Protein 3PJX (pdb70)

GO terms:
  GO:0042802 identical protein binding (F, IPI)
  GO:0005515 protein binding (F, IPI)

Radius of gyration: 22.43 Å; Cα contacts (8 Å, |Δi|>4): 789; chains: 1; bounding box: 49×56×64 Å

Solvent-accessible surface area: 18716 Å² total; per-residue (Å²): 80,80,108,11,118,81,23,9,117,112,0,28,120,55,28,40,94,28,7,53,18,120,49,26,40,20,16,29,100,73,12,4,65,3,9,2,63,6,28,6,41,28,74,41,51,12,27,55,2,17,0,3,3,0,81,6,55,72,49,82,10,0,72,158,121,45,32,37,122,95,2,61,84,0,6,100,24,0,0,85,33,0,46,146,24,1,74,130,27,76,67,4,94,50,10,23,0,41,17,132,35,9,16,0,0,1,1,4,8,10,5,13,99,132,43,0,38,103,1,0,88,37,0,30,78,16,2,57,52,11,105,93,97,29,16,1,64,29,66,37,2,1,3,0,0,1,0,36,5,46,92,61,52,51,34,147,48,0,53,57,43,0,67,103,0,0,56,89,2,80,74,46,95,138,68,36,41,4,17,27,160,42,140,74,67,118,43,31,72,148,60,0,45,96,4,14,113,100,68,81,1,66,17,19,5,18,26,0,6,12,0,93,78,48,163,93,53,31,12,45,8,1,15,13,24,0,24,30,154,129,44,106,56,19,43,6,3,120,0,64,29,22,0,97,69,36,58,33,13,26,81,7,16,110,20,10,4,51,58,0,2,108,43,0,80,74,38,158,72,40,1,0,8,56,8,13,44,31,2,19,81,65,98,148,20,22,86,61,6,37,114,14,0,176,79,57,69,148,19,2,101,47,1,16,0,0,0,2,14,56,55,36,32,118,71,71,49,1,56,93,6,7,99,102,2,134,122,29,41,5,43,5,0,0,6,64,0,1,0,40,10,83,136,0,34,27,3,46,190,0,59,16,35,12,0,0,0,25,9,4,3,0,73,20,2,55,144,56,57,44,8,89,82,0,0,58,0,0,36,87,0,0,132,38,41,134,11,42,0,1,0,25,34,0,82,52,124,22,12,18,50,16,0,121,142,20,41,0,104,0,0,12,4,88,57,42,26,94,23,85,77,190,38

Sequence (423 aa):
AALFQEQAERSEKLRTESYQDNLTGLANRRYFEMQLNARVSNPEQASSGYLLLLRVKDLAGLNQRLGGQRTDELLKAVGEQLSRECAKYPETQNLVTRIRGGEFAVLAPGMTREEALQLAQSLDSALSSLYATGATDVAAVASIGLAPFAHGDSPQAVLSLGDQALAQAEGQGEQNWACLDGDDHHAWHRLLDQALNQRRFELFFQPVVAAQDTQLVLHYKVLSRLLDEQGQTIPAGRFLPWLERFGWTARLDRLMLERVLEQMAGHEESLALNLSSATLADPQALNKVFEILRAHSNLGARLTLEIGEEQLPEQAVLEQLTRRLRELGFSLSLQRFGGRFSMIGNLARLGLAYLKIDGSYIRAIDQESDKRLFIEAIQRAAHSIDLPLIAERVETEGELSVIREMGLYGVQGQLFGEPKPWG

CATH classification: 3.30.70.270 (+1 more: 3.20.20.450)

B-factor: mean 53.91, std 19.57, range [23.09, 196.37]

Secondary structure (DSSP, 8-state):
-HHHHHHHHHHHHHHHHHHB-TTTSSB-HHHHHHHHHHTTT-TTS-S-EEEEEEEETTHHHHHHHH-HHHHHHHHHHHHHHHHHHHHTSGGGTT-EEEEETTEEEEEEET--HHHHHHHHHHHHHHHHHHHHTTS-S-TT-EEEEEEEE-TT--HHHHHHHHHHHHHHHHT-TT-SEEE----SHHHHHHHHHHHHHTT-EEEEEEEEEETTEEEEEEEEEEEEEEE-TTS-EE-HHHHHHHHHHHT-HHHHHHHHHHHHHHHHTT----EEEE--HHHHH-HHHHHHHHHHHHTTGGGGGGEEEEEEGGG---HHHHHHHHHHHHHHT-EEEEEEE---HHHH-THHHH--S-EEEPGGGTTTTTT-HHHHHHHHHHHHHHHTTT--EEE-----HHHHHHHHHTT-SEEESGGG---B---

Nearest PDB structures (foldseek):
  3pjx-assembly1_A  TM=1.002E+00  e=4.053E-80  Pseudomonas fluorescens Pf0-1
  3pju-assembly1_A  TM=9.802E-01  e=6.176E-39  Pseudomonas fluorescens Pf0-1
  3pfm-assembly1_A-2  TM=9.686E-01  e=5.590E-36  Pseudomonas protegens Pf-5
  6hq5-assembly1_B  TM=6.957E-01  e=2.012E-15  Bdellovibrio bacteriovorus HD100
  6hq5-assembly1_A  TM=6.849E-01  e=3.165E-14  Bdellovibrio bacteriovorus HD100

Structure (mmCIF, N/CA/C/O backbone):
data_3PJX
#
_entry.id   3PJX
#
_cell.length_a   52.147
_cell.length_b   52.147
_cell.length_c   146.330
_cell.angle_alpha   90.00
_cell.angle_beta   90.00
_cell.angle_gamma   120.00
#
_symmetry.space_group_name_H-M   'P 32'
#
loop_
_entity.id
_entity.type
_entity.pdbx_description
1 polymer 'Cyclic dimeric GMP binding protein'
2 non-polymer 1,2-ETHANEDIOL
3 water water
#
loop_
_atom_site.group_PDB
_atom_site.id
_atom_site.type_symbol
_atom_site.label_atom_id
_atom_site.label_alt_id
_atom_site.label_comp_id
_atom_site.label_asym_id
_atom_site.label_entity_id
_atom_site.label_seq_id
_atom_site.pdbx_PDB_ins_code
_atom_site.Cartn_x
_atom_site.Cartn_y
_atom_site.Cartn_z
_atom_site.occupancy
_atom_site.B_iso_or_equiv
_atom_site.auth_seq_id
_atom_site.auth_comp_id
_atom_site.auth_asym_id
_atom_site.auth_atom_id
_atom_site.pdbx_PDB_model_num
ATOM 1 N N . ALA A 1 1 ? 19.429 30.409 -1.965 1.00 79.32 219 ALA A N 1
ATOM 2 C CA . ALA A 1 1 ? 20.077 29.635 -3.018 1.00 82.11 219 ALA A CA 1
ATOM 3 C C . ALA A 1 1 ? 19.827 30.288 -4.366 1.00 81.35 219 ALA A C 1
ATOM 4 O O . ALA A 1 1 ? 18.880 31.057 -4.522 1.00 79.25 219 ALA A O 1
ATOM 6 N N . ALA A 1 2 ? 20.681 29.984 -5.337 1.00 82.52 220 ALA A N 1
ATOM 7 C CA . ALA A 1 2 ? 20.419 30.376 -6.712 1.00 82.45 220 ALA A CA 1
ATOM 8 C C . ALA A 1 2 ? 19.196 29.601 -7.161 1.00 79.79 220 ALA A C 1
ATOM 9 O O . ALA A 1 2 ? 18.441 30.041 -8.034 1.00 67.68 220 ALA A O 1
ATOM 11 N N . LEU A 1 3 ? 19.005 28.437 -6.546 1.00 80.72 221 LEU A N 1
ATOM 12 C CA . LEU A 1 3 ? 17.847 27.615 -6.850 1.00 76.01 221 LEU A CA 1
ATOM 13 C C . LEU A 1 3 ? 16.562 28.294 -6.380 1.00 63.88 221 LEU A C 1
ATOM 14 O O . LEU A 1 3 ? 15.611 28.433 -7.152 1.00 63.59 221 LEU A O 1
ATOM 19 N N . PHE A 1 4 ? 16.531 28.722 -5.121 1.00 49.79 222 PHE A N 1
ATOM 20 C CA . PHE A 1 4 ? 15.400 29.503 -4.659 1.00 45.42 222 PHE A CA 1
ATOM 21 C C . PHE A 1 4 ? 15.137 30.712 -5.580 1.00 56.28 222 PHE A C 1
ATOM 22 O O . PHE A 1 4 ? 14.011 30.924 -6.026 1.00 53.59 222 PHE A O 1
ATOM 30 N N . GLN A 1 5 ? 16.171 31.500 -5.858 1.00 61.63 223 GLN A N 1
ATOM 31 C CA . GLN A 1 5 ? 16.011 32.689 -6.694 1.00 65.19 223 GLN A CA 1
ATOM 32 C C . GLN A 1 5 ? 15.311 32.346 -7.998 1.00 62.39 223 GLN A C 1
ATOM 33 O O . GLN A 1 5 ? 14.407 33.056 -8.439 1.00 55.59 223 GLN A O 1
ATOM 39 N N . GLU A 1 6 ? 15.742 31.251 -8.613 1.00 61.54 224 GLU A N 1
ATOM 40 C CA . GLU A 1 6 ? 15.196 30.844 -9.895 1.00 62.56 224 GLU A CA 1
ATOM 41 C C . GLU A 1 6 ? 13.762 30.316 -9.757 1.00 53.27 224 GLU A C 1
ATOM 42 O O . GLU A 1 6 ? 12.896 30.641 -10.579 1.00 46.21 224 GLU A O 1
ATOM 48 N N . GLN A 1 7 ? 13.510 29.525 -8.710 1.00 49.37 225 GLN A N 1
ATOM 49 C CA . GLN A 1 7 ? 12.167 29.004 -8.454 1.00 49.58 225 GLN A CA 1
ATOM 50 C C . GLN A 1 7 ? 11.160 30.110 -8.112 1.00 46.49 225 GLN A C 1
ATOM 51 O O . GLN A 1 7 ? 9.990 30.044 -8.494 1.00 39.65 225 GLN A O 1
ATOM 57 N N . ALA A 1 8 ? 11.618 31.091 -7.346 1.00 42.45 226 ALA A N 1
ATOM 58 C CA . ALA A 1 8 ? 10.778 32.220 -6.971 1.00 44.68 226 ALA A CA 1
ATOM 59 C C . ALA A 1 8 ? 10.402 33.042 -8.210 1.00 49.79 226 ALA A C 1
ATOM 60 O O . ALA A 1 8 ? 9.268 33.521 -8.328 1.00 48.36 226 ALA A O 1
ATOM 62 N N . GLU A 1 9 ? 11.354 33.194 -9.138 1.00 51.87 227 GLU A N 1
ATOM 63 C CA . GLU A 1 9 ? 11.112 33.912 -10.392 1.00 59.15 227 GLU A CA 1
ATOM 64 C C . GLU A 1 9 ? 10.037 33.262 -11.261 1.00 59.61 227 GLU A C 1
ATOM 65 O O . GLU A 1 9 ? 9.157 33.950 -11.789 1.00 53.49 227 GLU A O 1
ATOM 71 N N . ARG A 1 10 ? 10.143 31.951 -11.458 1.00 56.84 228 ARG A N 1
ATOM 72 C CA . ARG A 1 10 ? 9.103 31.211 -12.157 1.00 46.30 228 ARG A CA 1
ATOM 73 C C . ARG A 1 10 ? 7.794 31.488 -11.460 1.00 42.12 228 ARG A C 1
ATOM 74 O O . ARG A 1 10 ? 6.788 31.771 -12.100 1.00 43.07 228 ARG A O 1
ATOM 82 N N . SER A 1 11 ? 7.798 31.411 -10.128 1.00 37.95 229 SER A N 1
ATOM 83 C CA . SER A 1 11 ? 6.563 31.637 -9.390 1.00 36.36 229 SER A CA 1
ATOM 84 C C . SER A 1 11 ? 5.962 33.037 -9.648 1.00 40.27 229 SER A C 1
ATOM 85 O O . SER A 1 11 ? 4.758 33.185 -9.873 1.00 36.60 229 SER A O 1
ATOM 88 N N . GLU A 1 12 ? 6.805 34.058 -9.593 1.00 39.53 230 GLU A N 1
ATOM 89 C CA . GLU A 1 12 ? 6.377 35.440 -9.873 1.00 42.42 230 GLU A CA 1
ATOM 90 C C . GLU A 1 12 ? 5.855 35.623 -11.293 1.00 52.06 230 GLU A C 1
ATOM 91 O O . GLU A 1 12 ? 4.842 36.314 -11.530 1.00 45.19 230 GLU A O 1
ATOM 97 N N . LYS A 1 13 ? 6.565 35.040 -12.254 1.00 49.82 231 LYS A N 1
ATOM 98 C CA . LYS A 1 13 ? 6.106 35.113 -13.634 1.00 52.84 231 LYS A CA 1
ATOM 99 C C . LYS A 1 13 ? 4.717 34.502 -13.720 1.00 48.79 231 LYS A C 1
ATOM 100 O O . LYS A 1 13 ? 3.834 35.047 -14.357 1.00 43.20 231 LYS A O 1
ATOM 106 N N . LEU A 1 14 ? 4.515 33.359 -13.076 1.00 42.84 232 LEU A N 1
ATOM 107 C CA . LEU A 1 14 ? 3.194 32.738 -13.118 1.00 45.32 232 LEU A CA 1
ATOM 108 C C . LEU A 1 14 ? 2.133 33.601 -12.426 1.00 44.30 232 LEU A C 1
ATOM 109 O O . LEU A 1 14 ? 1.009 33.742 -12.923 1.00 41.76 232 LEU A O 1
ATOM 114 N N . ARG A 1 15 ? 2.467 34.173 -11.268 1.00 37.29 233 ARG A N 1
ATOM 115 C CA . ARG A 1 15 ? 1.506 35.035 -10.586 1.00 35.01 233 ARG A CA 1
ATOM 116 C C . ARG A 1 15 ? 1.045 36.190 -11.487 1.00 38.03 233 ARG A C 1
ATOM 117 O O . ARG A 1 15 ? -0.148 36.418 -11.688 1.00 36.83 233 ARG A O 1
ATOM 125 N N . THR A 1 16 ? 2.030 36.930 -11.973 1.00 40.28 234 THR A N 1
ATOM 126 C CA . THR A 1 16 ? 1.875 38.112 -12.824 1.00 38.89 234 THR A CA 1
ATOM 127 C C . THR A 1 16 ? 1.100 37.804 -14.093 1.00 49.67 234 THR A C 1
ATOM 128 O O . THR A 1 16 ? 0.198 38.534 -14.486 1.00 48.12 234 THR A O 1
ATOM 132 N N . GLU A 1 17 ? 1.478 36.717 -14.763 1.00 42.94 235 GLU A N 1
ATOM 133 C CA . GLU A 1 17 ? 0.836 36.395 -16.015 1.00 41.91 235 GLU A CA 1
ATOM 134 C C . GLU A 1 17 ? -0.618 35.968 -15.723 1.00 39.51 235 GLU A C 1
ATOM 135 O O . GLU A 1 17 ? -1.538 36.309 -16.469 1.00 46.66 235 GLU A O 1
ATOM 141 N N . SER A 1 18 ? -0.823 35.252 -14.619 1.00 36.30 236 SER A N 1
ATOM 142 C CA . SER A 1 18 ? -2.151 34.764 -14.233 1.00 37.17 236 SER A CA 1
ATOM 143 C C . SER A 1 18 ? -3.109 35.816 -13.676 1.00 44.72 236 SER A C 1
ATOM 144 O O . SER A 1 18 ? -4.306 35.766 -13.956 1.00 45.74 236 SER A O 1
ATOM 147 N N . TYR A 1 19 ? -2.596 36.737 -12.855 1.00 43.34 237 TYR A N 1
ATOM 148 C CA . TYR A 1 19 ? -3.457 37.527 -11.972 1.00 41.19 237 TYR A CA 1
ATOM 149 C C . TYR A 1 19 ? -3.259 39.043 -12.058 1.00 42.83 237 TYR A C 1
ATOM 150 O O . TYR A 1 19 ? -3.918 39.803 -11.362 1.00 44.53 237 TYR A O 1
ATOM 159 N N . GLN A 1 20 ? -2.349 39.468 -12.918 1.00 44.75 238 GLN A N 1
ATOM 160 C CA . GLN A 1 20 ? -1.977 40.866 -13.007 1.00 42.18 238 GLN A CA 1
ATOM 161 C C . GLN A 1 20 ? -2.201 41.374 -14.431 1.00 47.29 238 GLN A C 1
ATOM 162 O O . GLN A 1 20 ? -1.843 40.700 -15.404 1.00 55.04 238 GLN A O 1
ATOM 168 N N . ASP A 1 21 ? -2.791 42.563 -14.545 1.00 42.35 239 ASP A N 1
ATOM 169 C CA . ASP A 1 21 ? -3.020 43.174 -15.836 1.00 41.65 239 ASP A CA 1
ATOM 170 C C . ASP A 1 21 ? -1.690 43.625 -16.404 1.00 46.24 239 ASP A C 1
ATOM 171 O O . ASP A 1 21 ? -1.013 44.482 -15.829 1.00 43.08 239 ASP A O 1
ATOM 176 N N . ASN A 1 22 ? -1.310 43.048 -17.540 1.00 50.46 240 ASN A N 1
ATOM 177 C CA . ASN A 1 22 ? -0.053 43.400 -18.172 1.00 48.64 240 ASN A CA 1
ATOM 178 C C . ASN A 1 22 ? 0.149 44.908 -18.297 1.00 51.35 240 ASN A C 1
ATOM 179 O O . ASN A 1 22 ? 1.174 45.438 -17.875 1.00 56.97 240 ASN A O 1
ATOM 184 N N . LEU A 1 23 ? -0.839 45.608 -18.852 1.00 53.32 241 LEU A N 1
ATOM 185 C CA . LEU A 1 23 ? -0.686 47.027 -19.121 1.00 54.70 241 LEU A CA 1
ATOM 186 C C . LEU A 1 23 ? -0.444 47.938 -17.910 1.00 55.67 241 LEU A C 1
ATOM 187 O O . LEU A 1 23 ? 0.467 48.780 -17.926 1.00 53.06 241 LEU A O 1
ATOM 192 N N . THR A 1 24 ? -1.279 47.810 -16.883 1.00 43.90 242 THR A N 1
ATOM 193 C CA . THR A 1 24 ? -1.284 48.794 -15.802 1.00 46.22 242 THR A CA 1
ATOM 194 C C . THR A 1 24 ? -0.574 48.324 -14.547 1.00 54.36 242 THR A C 1
ATOM 195 O O . THR A 1 24 ? -0.251 49.128 -13.666 1.00 52.59 242 THR A O 1
ATOM 199 N N . GLY A 1 25 ? -0.380 47.019 -14.443 1.00 51.38 243 GLY A N 1
ATOM 200 C CA . GLY A 1 25 ? 0.282 46.452 -13.286 1.00 46.47 243 GLY A CA 1
ATOM 201 C C . GLY A 1 25 ? -0.696 46.230 -12.151 1.00 47.79 243 GLY A C 1
ATOM 202 O O . GLY A 1 25 ? -0.325 45.725 -11.094 1.00 44.17 243 GLY A O 1
ATOM 203 N N . LEU A 1 26 ? -1.952 46.598 -12.373 1.00 42.63 244 LEU A N 1
ATOM 204 C CA . LEU A 1 26 ? -3.006 46.302 -11.412 1.00 40.04 244 LEU A CA 1
ATOM 205 C C . LEU A 1 26 ? -3.353 44.819 -11.474 1.00 39.94 244 LEU A C 1
ATOM 206 O O . LEU A 1 26 ? -2.769 44.090 -12.252 1.00 45.27 244 LEU A O 1
ATOM 211 N N . ALA A 1 27 ? -4.290 44.373 -10.644 1.00 40.15 245 ALA A N 1
ATOM 212 C CA . ALA A 1 27 ? -4.808 43.010 -10.758 1.00 42.09 245 ALA A CA 1
ATOM 213 C C . ALA A 1 27 ? -5.724 42.927 -11.960 1.00 38.47 245 ALA A C 1
ATOM 214 O O . ALA A 1 27 ? -6.211 43.947 -12.436 1.00 38.97 245 ALA A O 1
ATOM 216 N N . ASN A 1 28 ? -5.971 41.715 -12.451 1.00 40.79 246 ASN A N 1
ATOM 217 C CA . ASN A 1 28 ? -6.850 41.528 -13.603 1.00 39.65 246 ASN A CA 1
ATOM 218 C C . ASN A 1 28 ? -8.225 40.971 -13.222 1.00 41.19 246 ASN A C 1
ATOM 219 O O . ASN A 1 28 ? -8.542 40.857 -12.062 1.00 37.70 246 ASN A O 1
ATOM 224 N N . ARG A 1 29 ? -9.044 40.636 -14.209 1.00 44.29 247 ARG A N 1
ATOM 225 C CA . ARG A 1 29 ? -10.439 40.289 -13.966 1.00 39.68 247 ARG A CA 1
ATOM 226 C C . ARG A 1 29 ? -10.579 38.962 -13.255 1.00 44.69 247 ARG A C 1
ATOM 227 O O . ARG A 1 29 ? -11.391 38.811 -12.342 1.00 48.93 247 ARG A O 1
ATOM 235 N N . ARG A 1 30 ? -9.780 37.987 -13.671 1.00 41.58 248 ARG A N 1
ATOM 236 C CA . ARG A 1 30 ? -9.762 36.713 -12.966 1.00 42.52 248 ARG A CA 1
ATOM 237 C C . ARG A 1 30 ? -9.437 36.895 -11.485 1.00 42.99 248 ARG A C 1
ATOM 238 O O . ARG A 1 30 ? -10.115 36.349 -10.621 1.00 40.75 248 ARG A O 1
ATOM 246 N N . TYR A 1 31 ? -8.393 37.648 -11.173 1.00 38.73 249 TYR A N 1
ATOM 247 C CA . TYR A 1 31 ? -8.041 37.821 -9.759 1.00 40.75 249 TYR A CA 1
ATOM 248 C C . TYR A 1 31 ? -9.184 38.498 -9.004 1.00 41.45 249 TYR A C 1
ATOM 249 O O . TYR A 1 31 ? -9.483 38.131 -7.859 1.00 40.67 249 TYR A O 1
ATOM 258 N N . PHE A 1 32 ? -9.811 39.484 -9.649 1.00 44.77 250 PHE A N 1
ATOM 259 C CA . PHE A 1 32 ? -10.898 40.243 -9.039 1.00 43.63 250 PHE A CA 1
ATOM 260 C C . PHE A 1 32 ? -12.094 39.357 -8.755 1.00 43.99 250 PHE A C 1
ATOM 261 O O . PHE A 1 32 ? -12.707 39.463 -7.704 1.00 46.46 250 PHE A O 1
ATOM 269 N N . GLU A 1 33 ? -12.401 38.451 -9.676 1.00 49.61 251 GLU A N 1
ATOM 270 C CA . GLU A 1 33 ? -13.508 37.526 -9.473 1.00 50.92 251 GLU A CA 1
ATOM 271 C C . GLU A 1 33 ? -13.189 36.520 -8.373 1.00 54.11 251 GLU A C 1
ATOM 272 O O . GLU A 1 33 ? -14.054 36.164 -7.580 1.00 57.67 251 GLU A O 1
ATOM 278 N N . MET A 1 34 ? -11.940 36.069 -8.326 1.00 46.31 252 MET A N 1
ATOM 279 C CA . MET A 1 34 ? -11.524 35.11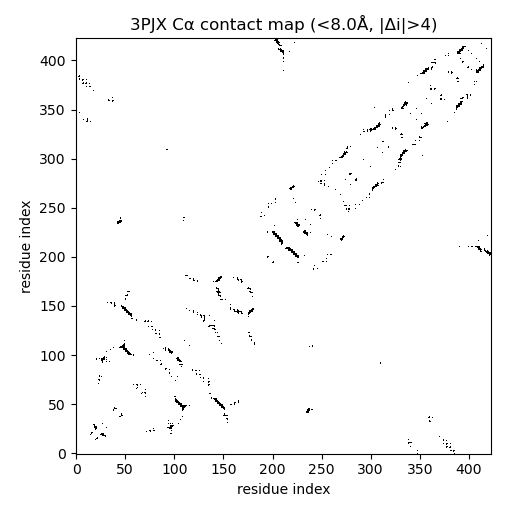6 -7.309 1.00 49.17 252 MET A CA 1
ATOM 280 C C . MET A 1 34 ? -11.701 35.772 -5.968 1.00 46.50 252 MET A C 1
ATOM 281 O O . MET A 1 34 ? -12.189 35.154 -5.034 1.00 47.58 252 MET A O 1
ATOM 286 N N . GLN A 1 35 ? -11.272 37.028 -5.881 1.00 48.51 253 GLN A N 1
ATOM 287 C CA . GLN A 1 35 ? -11.358 37.775 -4.631 1.00 48.39 253 GLN A CA 1
ATOM 288 C C . GLN A 1 35 ? -12.799 38.081 -4.248 1.00 50.21 253 GLN A C 1
ATOM 289 O O . GLN A 1 35 ? -13.202 37.846 -3.110 1.00 52.59 253 GLN A O 1
ATOM 295 N N . LEU A 1 36 ? -13.576 38.601 -5.194 1.00 54.77 254 LEU A N 1
ATOM 296 C CA . LEU A 1 36 ? -14.988 38.878 -4.925 1.00 54.58 254 LEU A CA 1
ATOM 297 C C . LEU A 1 36 ? -15.699 37.602 -4.465 1.00 60.79 254 LEU A C 1
ATOM 298 O O . LEU A 1 36 ? -16.441 37.615 -3.483 1.00 61.54 254 LEU A O 1
ATOM 303 N N . ASN A 1 37 ? -15.443 36.497 -5.163 1.00 63.89 255 ASN A N 1
ATOM 304 C CA . ASN A 1 37 ? -15.982 35.188 -4.783 1.00 71.73 255 ASN A CA 1
ATOM 305 C C . ASN A 1 37 ? -15.717 34.820 -3.331 1.00 72.45 255 ASN A C 1
ATOM 306 O O . ASN A 1 37 ? -16.626 34.433 -2.591 1.00 73.83 255 ASN A O 1
ATOM 311 N N . ALA A 1 38 ? -14.456 34.934 -2.936 1.00 68.16 256 ALA A N 1
ATOM 312 C CA . ALA A 1 38 ? -14.017 34.469 -1.632 1.00 62.63 256 ALA A CA 1
ATOM 313 C C . ALA A 1 38 ? -14.279 35.495 -0.543 1.00 59.26 256 ALA A C 1
ATOM 314 O O . ALA A 1 38 ? -14.625 35.138 0.580 1.00 58.74 256 ALA A O 1
ATOM 316 N N . ARG A 1 39 ? -14.126 36.773 -0.876 1.00 71.47 257 ARG A N 1
ATOM 317 C CA . ARG A 1 39 ? -14.198 37.826 0.137 1.00 79.86 257 ARG A CA 1
ATOM 318 C C . ARG A 1 39 ? -15.621 38.173 0.567 1.00 90.23 257 ARG A C 1
ATOM 319 O O . ARG A 1 39 ? -15.838 39.117 1.329 1.00 93.36 257 ARG A O 1
ATOM 327 N N . VAL A 1 40 ? -16.580 37.392 0.086 1.00 94.01 258 VAL A N 1
ATOM 328 C CA . VAL A 1 40 ? -17.982 37.570 0.439 1.00 96.04 258 VAL A CA 1
ATOM 329 C C . VAL A 1 40 ? -18.479 36.377 1.276 1.00 96.07 258 VAL A C 1
ATOM 330 O O . VAL A 1 40 ? -19.678 36.222 1.499 1.00 99.89 258 VAL A O 1
ATOM 334 N N . SER A 1 41 ? -17.558 35.555 1.778 1.00 88.65 259 SER A N 1
ATOM 335 C CA . SER A 1 41 ? -17.969 34.261 2.323 1.00 92.11 259 SER A CA 1
ATOM 336 C C . SER A 1 41 ? -17.481 33.864 3.731 1.00 95.72 259 SER A C 1
ATOM 337 O O . SER A 1 41 ? -18.152 33.087 4.418 1.00 97.33 259 SER A O 1
ATOM 340 N N . ASN A 1 42 ? -16.335 34.379 4.169 1.00 93.03 260 ASN A N 1
ATOM 341 C CA . ASN A 1 42 ? -15.775 33.947 5.457 1.00 86.55 260 ASN A CA 1
ATOM 342 C C . ASN A 1 42 ? -15.979 34.921 6.620 1.00 81.07 260 ASN A C 1
ATOM 343 O O . ASN A 1 42 ? -15.944 36.138 6.432 1.00 69.55 260 ASN A O 1
ATOM 348 N N . PRO A 1 43 ? -16.161 34.374 7.837 1.00 82.58 261 PRO A N 1
ATOM 349 C CA . PRO A 1 43 ? -16.538 35.141 9.032 1.00 83.52 261 PRO A CA 1
ATOM 350 C C . PRO A 1 43 ? -15.433 36.051 9.571 1.00 72.20 261 PRO A C 1
ATOM 351 O O . PRO A 1 43 ? -15.758 37.012 10.278 1.00 73.94 261 PRO A O 1
ATOM 355 N N . GLU A 1 44 ? -14.172 35.758 9.246 1.00 59.84 262 GLU A N 1
ATOM 356 C CA . GLU A 1 44 ? -13.032 36.492 9.806 1.00 56.66 262 GLU A CA 1
ATOM 357 C C . GLU A 1 44 ? -12.797 37.834 9.144 1.00 65.63 262 GLU A C 1
ATOM 358 O O . GLU A 1 44 ? -12.311 38.764 9.782 1.00 72.68 262 GLU A O 1
ATOM 364 N N . GLN A 1 45 ? -13.112 37.917 7.855 1.00 65.19 263 GLN A N 1
ATOM 365 C CA . GLN A 1 45 ? -12.915 39.138 7.095 1.00 58.13 263 GLN A CA 1
ATOM 366 C C . GLN A 1 45 ? -14.223 39.853 6.901 1.00 52.35 263 GLN A C 1
ATOM 367 O O . GLN A 1 45 ? -15.276 39.234 6.906 1.00 62.00 263 GLN A O 1
ATOM 373 N N . ALA A 1 46 ? -14.152 41.165 6.700 1.00 51.85 264 ALA A N 1
ATOM 374 C CA . ALA A 1 46 ? -15.345 41.991 6.650 1.00 54.30 264 ALA A CA 1
ATOM 375 C C . ALA A 1 46 ? -16.530 41.390 5.870 1.00 67.65 264 ALA A C 1
ATOM 376 O O . ALA A 1 46 ? -16.383 40.834 4.780 1.00 62.88 264 ALA A O 1
ATOM 378 N N . SER A 1 47 ? -17.713 41.502 6.464 1.00 83.52 265 SER A N 1
ATOM 379 C CA . SER A 1 47 ? -18.925 40.993 5.844 1.00 89.41 265 SER A CA 1
ATOM 380 C C . SER A 1 47 ? -19.291 41.936 4.715 1.00 91.57 265 SER A C 1
ATOM 381 O O . SER A 1 47 ? -19.330 41.557 3.538 1.00 84.16 265 SER A O 1
ATOM 384 N N . SER A 1 48 ? -19.529 43.182 5.112 1.00 86.79 266 SER A N 1
ATOM 385 C CA . SER A 1 48 ? -20.013 44.226 4.235 1.00 83.85 266 SER A CA 1
ATOM 386 C C . SER A 1 48 ? -18.900 44.992 3.505 1.00 71.10 266 SER A C 1
ATOM 387 O O . SER A 1 48 ? -17.707 44.805 3.766 1.00 65.47 266 SER A O 1
ATOM 390 N N . GLY A 1 49 ? -19.315 45.857 2.587 1.00 59.64 267 GLY A N 1
ATOM 391 C CA . GLY A 1 49 ? -18.427 46.841 2.008 1.00 51.30 267 GLY A CA 1
ATOM 392 C C . GLY A 1 49 ? -19.005 47.488 0.776 1.00 54.04 267 GLY A C 1
ATOM 393 O O . GLY A 1 49 ? -20.219 47.567 0.581 1.00 55.74 267 GLY A O 1
ATOM 394 N N . TYR A 1 50 ? -18.110 47.974 -0.069 1.00 42.17 268 TYR A N 1
ATOM 395 C CA . TYR A 1 50 ? -18.510 48.610 -1.293 1.00 33.31 268 TYR A CA 1
ATOM 396 C C . TYR A 1 50 ? -17.688 48.040 -2.406 1.00 41.95 268 TYR A C 1
ATOM 397 O O . TYR A 1 50 ? -16.533 47.674 -2.206 1.00 38.16 268 TYR A O 1
ATOM 406 N N . LEU A 1 51 ? -18.330 47.928 -3.562 1.00 41.71 269 LEU A N 1
ATOM 407 C CA . LEU A 1 51 ? -17.658 47.715 -4.825 1.00 34.19 269 LEU A CA 1
ATOM 408 C C . LEU A 1 51 ? -17.633 49.043 -5.568 1.00 35.86 269 LEU A C 1
ATOM 409 O O . LEU A 1 51 ? -18.639 49.776 -5.608 1.00 35.15 269 LEU A O 1
ATOM 414 N N . LEU A 1 52 ? -16.472 49.385 -6.127 1.00 34.21 270 LEU A N 1
ATOM 415 C CA . LEU A 1 52 ? -16.377 50.563 -6.984 1.00 33.42 270 LEU A CA 1
ATOM 416 C C . LEU A 1 52 ? -16.095 50.121 -8.415 1.00 34.81 270 LEU A C 1
ATOM 417 O O . LEU A 1 52 ? -15.195 49.312 -8.634 1.00 33.88 270 LEU A O 1
ATOM 422 N N . LEU A 1 53 ? -16.869 50.632 -9.386 1.00 33.86 271 LEU A N 1
ATOM 423 C CA . LEU A 1 53 ? -16.556 50.431 -10.798 1.00 35.20 271 LEU A CA 1
ATOM 424 C C . LEU A 1 53 ? -16.259 51.777 -11.444 1.00 35.63 271 LEU A C 1
ATOM 425 O O . LEU A 1 53 ? -16.849 52.818 -11.097 1.00 34.63 271 LEU A O 1
ATOM 430 N N . LEU A 1 54 ? -15.327 51.759 -12.377 1.00 36.37 272 LEU A N 1
ATOM 431 C CA . LEU A 1 54 ? -14.891 52.967 -13.065 1.00 36.44 272 LEU A CA 1
ATOM 432 C C . LEU A 1 54 ? -14.816 52.657 -14.547 1.00 37.62 272 LEU A C 1
ATOM 433 O O . LEU A 1 54 ? -14.189 51.676 -14.927 1.00 34.04 272 LEU A O 1
ATOM 438 N N . ARG A 1 55 ? -15.439 53.489 -15.382 1.00 34.61 273 ARG A N 1
ATOM 439 C CA . ARG A 1 55 ? -15.420 53.267 -16.822 1.00 37.42 273 ARG A CA 1
ATOM 440 C C . ARG A 1 55 ? -14.927 54.527 -17.519 1.00 32.51 273 ARG A C 1
ATOM 441 O O . ARG A 1 55 ? -15.552 55.569 -17.433 1.00 34.96 273 ARG A O 1
ATOM 449 N N . VAL A 1 56 ? -13.776 54.431 -18.166 1.00 37.48 274 VAL A N 1
ATOM 450 C CA . VAL A 1 56 ? -13.241 55.541 -18.931 1.00 37.14 274 VAL A CA 1
ATOM 451 C C . VAL A 1 56 ? -14.257 55.933 -19.992 1.00 33.83 274 VAL A C 1
ATOM 452 O O . VAL A 1 56 ? -14.812 55.069 -20.664 1.00 35.16 274 VAL A O 1
ATOM 456 N N . LYS A 1 57 ? -14.513 57.229 -20.145 1.00 33.16 275 LYS A N 1
ATOM 457 C CA . LYS A 1 57 ? -15.456 57.670 -21.177 1.00 39.43 275 LYS A CA 1
ATOM 458 C C . LYS A 1 57 ? -14.880 57.660 -22.597 1.00 36.74 275 LYS A C 1
ATOM 459 O O . LYS A 1 57 ? -13.758 58.140 -22.829 1.00 35.32 275 LYS A O 1
ATOM 465 N N . ASP A 1 58 ? -15.662 57.105 -23.527 1.00 37.88 276 ASP A N 1
ATOM 466 C CA . ASP A 1 58 ? -15.369 57.126 -24.977 1.00 34.84 276 ASP A CA 1
ATOM 467 C C . ASP A 1 58 ? -13.994 56.559 -25.334 1.00 36.89 276 ASP A C 1
ATOM 468 O O . ASP A 1 58 ? -13.232 57.180 -26.090 1.00 41.62 276 ASP A O 1
ATOM 473 N N . LEU A 1 59 ? -13.687 55.385 -24.777 1.00 39.78 277 LEU A N 1
ATOM 474 C CA . LEU A 1 59 ? -12.428 54.704 -25.020 1.00 44.30 277 LEU A CA 1
ATOM 475 C C . LEU A 1 59 ? -12.192 54.531 -26.524 1.00 46.83 277 LEU A C 1
ATOM 476 O O . LEU A 1 59 ? -11.078 54.705 -27.011 1.00 45.24 277 LEU A O 1
ATOM 481 N N . ALA A 1 60 ? -13.239 54.153 -27.246 1.00 43.48 278 ALA A N 1
ATOM 482 C CA . ALA A 1 60 ? -13.117 53.889 -28.683 1.00 56.99 278 ALA A CA 1
ATOM 483 C C . ALA A 1 60 ? -12.800 55.165 -29.459 1.00 54.60 278 ALA A C 1
ATOM 484 O O . ALA A 1 60 ? -12.020 55.148 -30.407 1.00 50.15 278 ALA A O 1
ATOM 486 N N . GLY A 1 61 ? -13.409 56.270 -29.039 1.00 51.19 279 GLY A N 1
ATOM 487 C CA . GLY A 1 61 ? -13.184 57.551 -29.673 1.00 46.00 279 GLY A CA 1
ATOM 488 C C . GLY A 1 61 ? -11.788 58.066 -29.398 1.00 44.16 279 GLY A C 1
ATOM 489 O O . GLY A 1 61 ? -11.164 58.681 -30.264 1.00 47.13 279 GLY A O 1
ATOM 490 N N . LEU A 1 62 ? -11.310 57.825 -28.179 1.00 47.61 280 LEU A N 1
ATOM 491 C CA . LEU A 1 62 ? -9.963 58.182 -27.769 1.00 47.65 280 LEU A CA 1
ATOM 492 C C . LEU A 1 62 ? -8.939 57.463 -28.631 1.00 50.74 280 LEU A C 1
ATOM 493 O O . LEU A 1 62 ? -7.945 58.042 -29.079 1.00 53.64 280 LEU A O 1
ATOM 498 N N . ASN A 1 63 ? -9.172 56.175 -28.834 1.00 45.53 281 ASN A N 1
ATOM 499 C CA . ASN A 1 63 ? -8.283 55.369 -29.644 1.00 46.54 281 ASN A CA 1
ATOM 500 C C . ASN A 1 63 ? -8.228 55.897 -31.071 1.00 55.37 281 ASN A C 1
ATOM 501 O O . ASN A 1 63 ? -7.169 55.934 -31.699 1.00 53.35 281 ASN A O 1
ATOM 506 N N . GLN A 1 64 ? -9.388 56.306 -31.563 1.00 50.33 282 GLN A N 1
ATOM 507 C CA . GLN A 1 64 ? -9.509 56.811 -32.918 1.00 62.50 282 GLN A CA 1
ATOM 508 C C . GLN A 1 64 ? -8.835 58.171 -33.047 1.00 65.75 282 GLN A C 1
ATOM 509 O O . GLN A 1 64 ? -8.020 58.379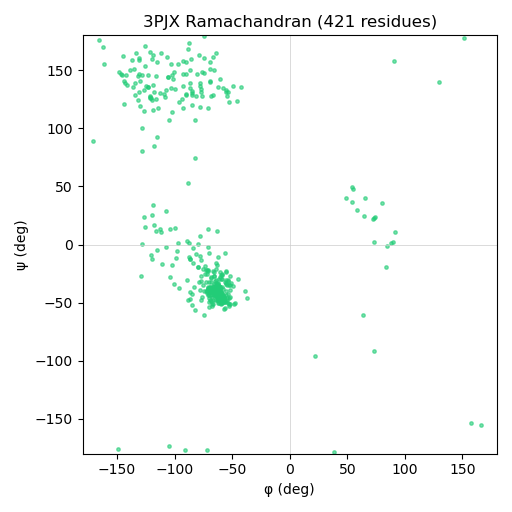 -33.952 1.00 61.40 282 GLN A O 1
ATOM 515 N N . ARG A 1 65 ? -9.157 59.088 -32.130 1.00 58.69 283 ARG A N 1
ATOM 516 C CA . ARG A 1 65 ? -8.638 60.458 -32.200 1.00 54.38 283 ARG A CA 1
ATOM 517 C C . ARG A 1 65 ? -7.191 60.589 -31.735 1.00 60.03 283 ARG A C 1
ATOM 518 O O . ARG A 1 65 ? -6.460 61.447 -32.225 1.00 63.88 283 ARG A O 1
ATOM 526 N N . LEU A 1 66 ? -6.777 59.754 -30.782 1.00 53.88 284 LEU A N 1
ATOM 527 C CA . LEU A 1 66 ? -5.472 59.928 -30.145 1.00 47.84 284 LEU A CA 1
ATOM 528 C C . LEU A 1 66 ? -4.455 58.854 -30.489 1.00 51.92 284 LEU A C 1
ATOM 529 O O . LEU A 1 66 ? -3.259 59.030 -30.241 1.00 60.61 284 LEU A O 1
ATOM 534 N N . GLY A 1 67 ? -4.917 57.726 -31.022 1.00 57.95 285 GLY A N 1
ATOM 535 C CA . GLY A 1 67 ? -4.031 56.600 -31.293 1.00 59.51 285 GLY A CA 1
ATOM 536 C C . GLY A 1 67 ? -3.907 55.610 -30.135 1.00 58.91 285 GLY A C 1
ATOM 537 O O . GLY A 1 67 ? -4.165 55.953 -28.981 1.00 47.27 285 GLY A O 1
ATOM 538 N N . GLY A 1 68 ? -3.509 54.384 -30.455 1.00 62.74 286 GLY A N 1
ATOM 539 C CA . GLY A 1 68 ? -3.454 53.294 -29.490 1.00 66.77 286 GLY A CA 1
ATOM 540 C C . GLY A 1 68 ? -2.451 53.492 -28.370 1.00 63.70 286 GLY A C 1
ATOM 541 O O . GLY A 1 68 ? -2.709 53.139 -27.213 1.00 54.57 286 GLY A O 1
ATOM 542 N N . GLN A 1 69 ? -1.306 54.073 -28.707 1.00 60.88 287 GLN A N 1
ATOM 543 C CA . GLN A 1 69 ? -0.267 54.331 -27.719 1.00 67.78 287 GLN A CA 1
ATOM 544 C C . GLN A 1 69 ? -0.703 55.385 -26.681 1.00 63.74 287 GLN A C 1
ATOM 545 O O . GLN A 1 69 ? -0.605 55.163 -25.477 1.00 59.03 287 GLN A O 1
ATOM 551 N N . ARG A 1 70 ? -1.179 56.527 -27.164 1.00 57.11 288 ARG A N 1
ATOM 552 C CA . ARG A 1 70 ? -1.617 57.628 -26.310 1.00 55.72 288 ARG A CA 1
ATOM 553 C C . ARG A 1 70 ? -2.768 57.167 -25.407 1.00 58.56 288 ARG A C 1
ATOM 554 O O . ARG A 1 70 ? -2.956 57.668 -24.299 1.00 52.75 288 ARG A O 1
ATOM 562 N N . THR A 1 71 ? -3.518 56.183 -25.885 1.00 55.28 289 THR A N 1
ATOM 563 C CA . THR A 1 71 ? -4.646 55.650 -25.152 1.00 52.49 289 THR A CA 1
ATOM 564 C C . THR A 1 71 ? -4.170 54.698 -24.042 1.00 56.87 289 THR A C 1
ATOM 565 O O . THR A 1 71 ? -4.712 54.702 -22.936 1.00 48.62 289 THR A O 1
ATOM 569 N N . ASP A 1 72 ? -3.143 53.907 -24.340 1.00 57.63 290 ASP A N 1
ATOM 570 C CA . ASP A 1 72 ? -2.538 53.029 -23.352 1.00 56.71 290 ASP A CA 1
ATOM 571 C C . ASP A 1 72 ? -1.932 53.832 -22.203 1.00 56.90 290 ASP A C 1
ATOM 572 O O . ASP A 1 72 ? -1.945 53.385 -21.056 1.00 59.99 290 ASP A O 1
ATOM 577 N N . GLU A 1 73 ? -1.398 55.012 -22.504 1.00 50.94 291 GLU A N 1
ATOM 578 C CA . GLU A 1 73 ? -0.794 55.836 -21.461 1.00 51.51 291 GLU A CA 1
ATOM 579 C C . GLU A 1 73 ? -1.881 56.387 -20.570 1.00 53.26 291 GLU A C 1
ATOM 580 O O . GLU A 1 73 ? -1.683 56.548 -19.371 1.00 44.94 291 GLU A O 1
ATOM 586 N N . LEU A 1 74 ? -3.021 56.720 -21.166 1.00 48.66 292 LEU A N 1
ATOM 587 C CA . LEU A 1 74 ? -4.121 57.235 -20.371 1.00 44.27 292 LEU A CA 1
ATOM 588 C C . LEU A 1 74 ? -4.608 56.154 -19.423 1.00 42.18 292 LEU A C 1
ATOM 589 O O . LEU A 1 74 ? -4.935 56.447 -18.272 1.00 52.12 292 LEU A O 1
ATOM 594 N N . LEU A 1 75 ? -4.671 54.916 -19.913 1.00 41.98 293 LEU A N 1
ATOM 595 C CA . LEU A 1 75 ? -5.181 53.817 -19.111 1.00 44.19 293 LEU A CA 1
ATOM 596 C C . LEU A 1 75 ? -4.302 53.604 -17.889 1.00 43.34 293 LEU A C 1
ATOM 597 O O . LEU A 1 75 ? -4.818 53.367 -16.794 1.00 41.38 293 LEU A O 1
ATOM 602 N N . LYS A 1 76 ? -2.987 53.704 -18.081 1.00 38.92 294 LYS A N 1
ATOM 603 C CA . LYS A 1 76 ? -2.031 53.544 -16.983 1.00 42.27 294 LYS A CA 1
ATOM 604 C C . LYS A 1 76 ? -2.166 54.708 -16.036 1.00 43.58 294 LYS A C 1
ATOM 605 O O . LYS A 1 76 ? -2.120 54.512 -14.833 1.00 44.63 294 LYS A O 1
ATOM 611 N N . ALA A 1 77 ? -2.339 55.913 -16.581 1.00 38.30 295 ALA A N 1
ATOM 612 C CA . ALA A 1 77 ? -2.525 57.096 -15.746 1.00 37.70 295 ALA A CA 1
ATOM 613 C C . ALA A 1 77 ? -3.797 57.007 -14.893 1.00 41.51 295 ALA A C 1
ATOM 614 O O . ALA A 1 77 ? -3.802 57.427 -13.741 1.00 43.76 295 ALA A O 1
ATOM 616 N N . VAL A 1 78 ? -4.868 56.472 -15.473 1.00 39.18 296 VAL A N 1
ATOM 617 C CA . VAL A 1 78 ? -6.108 56.219 -14.745 1.00 35.09 296 VAL A CA 1
ATOM 618 C C . VAL A 1 78 ? -5.878 55.212 -13.623 1.00 38.90 296 VAL A C 1
ATOM 619 O O . VAL A 1 78 ? -6.310 55.435 -12.479 1.00 33.53 296 VAL A O 1
ATOM 623 N N . GLY A 1 79 ? -5.190 54.117 -13.950 1.00 36.48 297 GLY A N 1
ATOM 624 C CA . GLY A 1 79 ? -4.841 53.088 -12.971 1.00 33.33 297 GLY A CA 1
ATOM 625 C C . GLY A 1 79 ? -4.025 53.625 -11.799 1.00 44.44 297 GLY A C 1
ATOM 626 O O . GLY A 1 79 ? -4.205 53.231 -10.633 1.00 39.04 297 GLY A O 1
ATOM 627 N N . GLU A 1 80 ? -3.127 54.543 -12.118 1.00 35.34 298 GLU A N 1
ATOM 628 C CA . GLU A 1 80 ? -2.298 55.200 -11.136 1.00 44.51 298 GLU A CA 1
ATOM 629 C C . GLU A 1 80 ? -3.076 56.177 -10.234 1.00 43.90 298 GLU A C 1
ATOM 630 O O . GLU A 1 80 ? -2.790 56.280 -9.047 1.00 43.94 298 GLU A O 1
ATOM 636 N N . GLN A 1 81 ? -4.042 56.899 -10.788 1.00 41.82 299 GLN A N 1
ATOM 637 C CA . GLN A 1 81 ? -4.891 57.762 -9.983 1.00 42.65 299 GLN A CA 1
ATOM 638 C C . GLN A 1 81 ? -5.764 56.925 -9.066 1.00 38.58 299 GLN A C 1
ATOM 639 O O . GLN A 1 81 ? -5.949 57.259 -7.894 1.00 35.84 299 GLN A O 1
ATOM 645 N N . LEU A 1 82 ? -6.287 55.826 -9.598 1.00 38.79 300 LEU A N 1
ATOM 646 C CA . LEU A 1 82 ? -7.098 54.921 -8.792 1.00 38.42 300 LEU A CA 1
ATOM 647 C C . LEU A 1 82 ? -6.277 54.338 -7.633 1.00 36.78 300 LEU A C 1
ATOM 648 O O . LEU A 1 82 ? -6.736 54.337 -6.488 1.00 35.88 300 LEU A O 1
ATOM 653 N N . SER A 1 83 ? -5.071 53.848 -7.913 1.00 36.42 301 SER A N 1
ATOM 654 C CA . SER A 1 83 ? -4.212 53.344 -6.819 1.00 38.94 301 SER A CA 1
ATOM 655 C C . SER A 1 83 ? -4.029 54.393 -5.713 1.00 43.24 301 SER A C 1
ATOM 656 O O . SER A 1 83 ? -4.218 54.098 -4.543 1.00 40.22 301 SER A O 1
ATOM 659 N N . ARG A 1 84 ? -3.656 55.614 -6.096 1.00 45.01 302 ARG A N 1
ATOM 660 C CA . ARG A 1 84 ? -3.410 56.685 -5.127 1.00 49.00 302 ARG A CA 1
ATOM 661 C C . ARG A 1 84 ? -4.617 56.969 -4.246 1.00 41.14 302 ARG A C 1
ATOM 662 O O . ARG A 1 84 ? -4.496 57.057 -3.039 1.00 43.43 302 ARG A O 1
ATOM 670 N N . GLU A 1 85 ? -5.787 57.076 -4.852 1.00 40.81 303 GLU A N 1
ATOM 671 C CA . GLU A 1 85 ? -6.995 57.395 -4.090 1.00 37.47 303 GLU A CA 1
ATOM 672 C C . GLU A 1 85 ? -7.434 56.242 -3.203 1.00 39.81 303 GLU A C 1
ATOM 673 O O . GLU A 1 85 ? -7.956 56.449 -2.121 1.00 36.83 303 GLU A O 1
ATOM 679 N N . CYS A 1 86 ? -7.184 55.015 -3.647 1.00 36.17 304 CYS A N 1
ATOM 680 C CA . CYS A 1 86 ? -7.565 53.863 -2.850 1.00 34.39 304 CYS A CA 1
ATOM 681 C C . CYS A 1 86 ? -6.565 53.585 -1.741 1.00 40.79 304 CYS A C 1
ATOM 682 O O . CYS A 1 86 ? -6.891 52.892 -0.793 1.00 37.88 304 CYS A O 1
ATOM 685 N N . ALA A 1 87 ? -5.350 54.113 -1.865 1.00 45.77 305 ALA A N 1
ATOM 686 C CA . ALA A 1 87 ? -4.301 53.811 -0.885 1.00 49.30 305 ALA A CA 1
ATOM 687 C C . ALA A 1 87 ? -4.721 54.242 0.527 1.00 48.41 305 ALA A C 1
ATOM 688 O O . ALA A 1 87 ? -4.330 53.636 1.532 1.00 43.24 305 ALA A O 1
ATOM 690 N N . LYS A 1 88 ? -5.538 55.280 0.587 1.00 41.64 306 LYS A N 1
ATOM 691 C CA . LYS A 1 88 ? -6.066 55.823 1.849 1.00 52.32 306 LYS A CA 1
ATOM 692 C C . LYS A 1 88 ? -6.934 54.807 2.557 1.00 53.52 306 LYS A C 1
ATOM 693 O O . LYS A 1 88 ? -7.249 54.965 3.720 1.00 62.30 306 LYS A O 1
ATOM 699 N N . TYR A 1 89 ? -7.382 53.795 1.829 1.00 42.69 307 TYR A N 1
ATOM 700 C CA . TYR A 1 89 ? -8.279 52.802 2.405 1.00 39.52 307 TYR A CA 1
ATOM 701 C C . TYR A 1 89 ? -7.575 51.446 2.352 1.00 47.46 307 TYR A C 1
ATOM 702 O O . TYR A 1 89 ? -7.762 50.670 1.412 1.00 44.58 307 TYR A O 1
ATOM 711 N N . PRO A 1 90 ? -6.743 51.158 3.368 1.00 52.80 308 PRO A N 1
ATOM 712 C CA . PRO A 1 90 ? -5.834 50.003 3.334 1.00 42.61 308 PRO A CA 1
ATOM 713 C C . PRO A 1 90 ? -6.516 48.676 3.084 1.00 43.87 308 PRO A C 1
ATOM 714 O O . PRO A 1 90 ? -5.849 47.759 2.620 1.00 52.43 308 PRO A O 1
ATOM 718 N N . GLU A 1 91 ? -7.807 48.558 3.370 1.00 50.48 309 GLU A N 1
ATOM 719 C CA . GLU A 1 91 ? -8.541 47.334 3.006 1.00 54.39 309 GLU A CA 1
ATOM 720 C C . GLU A 1 91 ? -8.621 47.096 1.472 1.00 48.31 309 GLU A C 1
ATOM 721 O O . GLU A 1 91 ? -8.966 46.010 1.031 1.00 47.00 309 GLU A O 1
ATOM 727 N N . THR A 1 92 ? -8.345 48.109 0.661 1.00 45.87 310 THR A N 1
ATOM 728 C CA . THR A 1 92 ? -8.413 47.899 -0.802 1.00 47.81 310 THR A CA 1
ATOM 729 C C . THR A 1 92 ? -7.115 47.299 -1.310 1.00 44.27 310 THR A C 1
ATOM 730 O O . THR A 1 92 ? -6.989 46.994 -2.483 1.00 45.63 310 THR A O 1
ATOM 734 N N . GLN A 1 93 ? -6.155 47.137 -0.408 1.00 49.56 311 GLN A N 1
ATOM 735 C CA . GLN A 1 93 ? -4.873 46.533 -0.733 1.00 57.29 311 GLN A CA 1
ATOM 736 C C . GLN A 1 93 ? -5.025 45.267 -1.559 1.00 54.28 311 GLN A C 1
ATOM 737 O O . GLN A 1 93 ? -5.691 44.311 -1.145 1.00 50.02 311 GLN A O 1
ATOM 743 N N . ASN A 1 94 ? -4.379 45.254 -2.717 1.00 47.24 312 ASN A N 1
ATOM 744 C CA . ASN A 1 94 ? -4.403 44.079 -3.578 1.00 48.90 312 ASN A CA 1
ATOM 745 C C . ASN A 1 94 ? -5.751 43.883 -4.269 1.00 57.08 312 ASN A C 1
ATOM 746 O O . ASN A 1 94 ? -5.925 42.947 -5.033 1.00 57.51 312 ASN A O 1
ATOM 751 N N . LEU A 1 95 ? -6.702 44.790 -4.048 1.00 48.36 313 LEU A N 1
ATOM 752 C CA . LEU A 1 95 ? -8.008 44.635 -4.682 1.00 36.64 313 LEU A CA 1
ATOM 753 C C . LEU A 1 95 ? -8.292 45.709 -5.741 1.00 41.08 313 LEU A C 1
ATOM 754 O O . LEU A 1 95 ? -9.417 45.843 -6.209 1.00 42.37 313 LEU A O 1
ATOM 759 N N . VAL A 1 96 ? -7.274 46.478 -6.109 1.00 40.90 314 VAL A N 1
ATOM 760 C CA . VAL A 1 96 ? -7.408 47.416 -7.214 1.00 38.98 314 VAL A CA 1
ATOM 761 C C . VAL A 1 96 ? -7.130 46.693 -8.575 1.00 43.51 314 VAL A C 1
ATOM 762 O O . VAL A 1 96 ? -6.038 46.161 -8.797 1.00 37.87 314 VAL A O 1
ATOM 766 N N . THR A 1 97 ? -8.122 46.687 -9.468 1.00 39.50 315 THR A N 1
ATOM 767 C CA . THR A 1 97 ? -8.066 45.880 -10.683 1.00 39.70 315 THR A CA 1
ATOM 768 C C . THR A 1 97 ? -8.541 46.583 -11.971 1.00 45.46 315 THR A C 1
ATOM 769 O O . THR A 1 97 ? -9.294 47.567 -11.929 1.00 38.51 315 THR A O 1
ATOM 773 N N . ARG A 1 98 ? -8.096 46.056 -13.115 1.00 43.78 316 ARG A N 1
ATOM 774 C CA . ARG A 1 98 ? -8.599 46.470 -14.418 1.00 46.29 316 ARG A CA 1
ATOM 775 C C . ARG A 1 98 ? -9.322 45.256 -15.008 1.00 44.55 316 ARG A C 1
ATOM 776 O O . ARG A 1 98 ? -8.718 44.192 -15.207 1.00 39.10 316 ARG A O 1
ATOM 784 N N . ILE A 1 99 ? -10.623 45.403 -15.227 1.00 35.65 317 ILE A N 1
ATOM 785 C CA . ILE A 1 99 ? -11.480 44.299 -15.668 1.00 41.85 317 ILE A CA 1
ATOM 786 C C . ILE A 1 99 ? -11.419 44.064 -17.186 1.00 45.53 317 ILE A C 1
ATOM 787 O O . ILE A 1 99 ? -11.122 42.961 -17.661 1.00 52.22 317 ILE A O 1
ATOM 792 N N . ARG A 1 100 ? -11.714 45.123 -17.929 1.00 44.65 318 ARG A N 1
ATOM 793 C CA . ARG A 1 100 ? -11.842 45.105 -19.398 1.00 62.40 318 ARG A CA 1
ATOM 794 C C . ARG A 1 100 ? -11.397 46.452 -19.933 1.00 55.88 318 ARG A C 1
ATOM 795 O O . ARG A 1 100 ? -11.623 47.439 -19.278 1.00 55.41 318 ARG A O 1
ATOM 803 N N . GLY A 1 101 ? -10.822 46.506 -21.136 1.00 55.74 319 GLY A N 1
ATOM 804 C CA . GLY A 1 101 ? -10.517 47.778 -21.792 1.00 42.5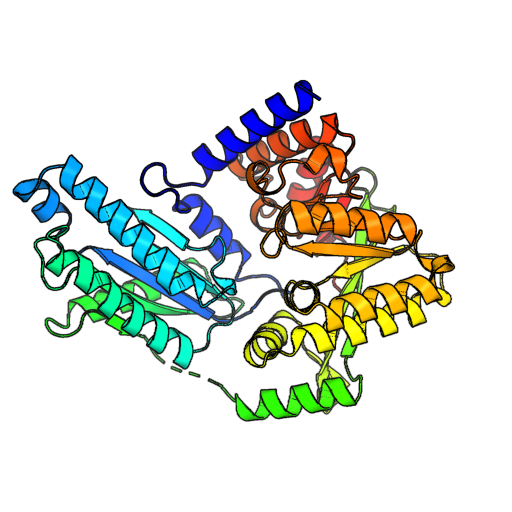7 319 GLY A CA 1
ATOM 805 C C . GLY A 1 101 ? -10.379 49.009 -20.912 1.00 39.12 319 GLY A C 1
ATOM 806 O O . GLY A 1 101 ? -9.322 49.262 -20.326 1.00 51.65 319 GLY A O 1
ATOM 807 N N . GLY A 1 102 ? -11.455 49.778 -20.792 1.00 36.24 320 GLY A N 1
ATOM 808 C CA . GLY A 1 102 ? -11.434 50.989 -19.979 1.00 29.76 320 GLY A CA 1
ATOM 809 C C . GLY A 1 102 ? -12.217 50.828 -18.695 1.00 39.22 320 GLY A C 1
ATOM 810 O O . GLY A 1 102 ? -12.717 51.794 -18.149 1.00 36.91 320 GLY A O 1
ATOM 811 N N . GLU A 1 103 ? -12.302 49.599 -18.180 1.00 38.47 321 GLU A N 1
ATOM 812 C CA . GLU A 1 103 ? -13.126 49.375 -17.002 1.00 37.64 321 GLU A CA 1
ATOM 813 C C . GLU A 1 103 ? -12.296 48.799 -15.869 1.00 34.16 321 GLU A C 1
ATOM 814 O O . GLU A 1 103 ? -11.573 47.788 -16.057 1.00 40.23 321 GLU A O 1
ATOM 820 N N . PHE A 1 104 ? -12.370 49.482 -14.730 1.00 34.53 322 PHE A N 1
ATOM 821 C CA . PHE A 1 104 ? -11.621 49.139 -13.528 1.00 33.42 322 PHE A CA 1
ATOM 822 C C . PHE A 1 104 ? -12.615 48.832 -12.398 1.00 38.08 322 PHE A C 1
ATOM 823 O O . PHE A 1 104 ? -13.775 49.257 -12.428 1.00 33.70 322 PHE A O 1
ATOM 831 N N . ALA A 1 105 ? -12.148 48.112 -11.387 1.00 35.62 323 ALA A N 1
ATOM 832 C CA . ALA A 1 105 ? -12.977 47.766 -10.251 1.00 35.92 323 ALA A CA 1
ATOM 833 C C . ALA A 1 105 ? -12.096 47.719 -9.003 1.00 39.66 323 ALA A C 1
ATOM 834 O O . ALA A 1 105 ? -10.940 47.321 -9.071 1.00 42.49 323 ALA A O 1
ATOM 836 N N . VAL A 1 106 ? -12.667 48.098 -7.873 1.00 35.59 324 VAL A N 1
ATOM 837 C CA . VAL A 1 106 ? -12.006 47.957 -6.576 1.00 34.51 324 VAL A CA 1
ATOM 838 C C . VAL A 1 106 ? -13.032 47.409 -5.585 1.00 38.06 324 VAL A C 1
ATOM 839 O O . VAL A 1 106 ? -14.187 47.866 -5.528 1.00 38.88 324 VAL A O 1
ATOM 843 N N . LEU A 1 107 ? -12.603 46.434 -4.806 1.00 36.12 325 LEU A N 1
ATOM 844 C CA . LEU A 1 107 ? -13.411 45.925 -3.705 1.00 40.20 325 LEU A CA 1
ATOM 845 C C . LEU A 1 107 ? -12.938 46.550 -2.386 1.00 43.01 325 LEU A C 1
ATOM 846 O O . LEU A 1 107 ? -11.741 46.576 -2.120 1.00 40.78 325 LEU A O 1
ATOM 851 N N . ALA A 1 108 ? -13.864 47.034 -1.550 1.00 37.09 326 ALA A N 1
ATOM 852 C CA . ALA A 1 108 ? -13.469 47.684 -0.315 1.00 40.41 326 ALA A CA 1
ATOM 853 C C . ALA A 1 108 ? -14.203 47.089 0.894 1.00 39.84 326 ALA A C 1
ATOM 854 O O . ALA A 1 108 ? -15.196 47.649 1.363 1.00 43.52 326 ALA A O 1
ATOM 856 N N . PRO A 1 109 ? -13.720 45.933 1.383 1.00 45.98 327 PRO A N 1
ATOM 857 C CA . PRO A 1 109 ? -14.309 45.246 2.539 1.00 48.12 327 PRO A CA 1
ATOM 858 C C . PRO A 1 109 ? -14.415 46.193 3.732 1.00 49.03 327 PRO A C 1
ATOM 859 O O . PRO A 1 109 ? -13.452 46.900 4.015 1.00 51.72 327 PRO A O 1
ATOM 863 N N . GLY A 1 110 ? -15.583 46.243 4.367 1.00 41.83 328 GLY A N 1
ATOM 864 C CA . GLY A 1 110 ? -15.773 47.019 5.587 1.00 47.27 328 GLY A CA 1
ATOM 865 C C . GLY A 1 110 ? -16.076 48.494 5.409 1.00 54.88 328 GLY A C 1
ATOM 866 O O . GLY A 1 110 ? -16.590 49.130 6.324 1.00 48.38 328 GLY A O 1
ATOM 867 N N . MET A 1 111 ? -15.755 49.044 4.240 1.00 47.45 329 MET A N 1
ATOM 868 C CA . MET A 1 111 ? -16.034 50.444 3.938 1.00 36.28 329 MET A CA 1
ATOM 869 C C . MET A 1 111 ? -17.480 50.845 4.268 1.00 41.80 329 MET A C 1
ATOM 870 O O . MET A 1 111 ? -18.429 50.121 3.970 1.00 47.10 329 MET A O 1
ATOM 875 N N . THR A 1 112 ? -17.645 52.007 4.887 1.00 45.42 330 THR A N 1
ATOM 876 C CA . THR A 1 112 ? -18.966 52.552 5.171 1.00 45.24 330 THR A CA 1
ATOM 877 C C . THR A 1 112 ? -19.456 53.385 3.982 1.00 49.03 330 THR A C 1
ATOM 878 O O . THR A 1 112 ? -18.682 53.721 3.07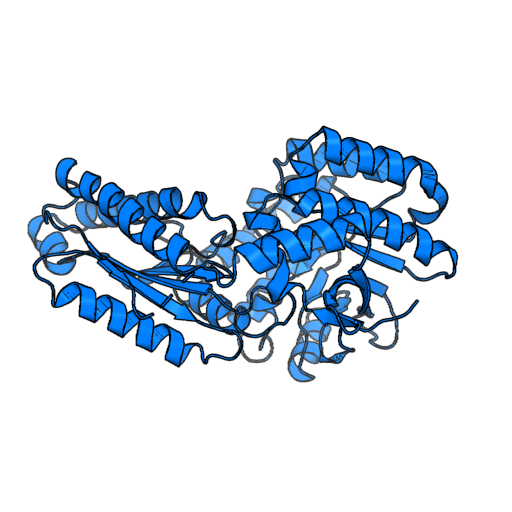6 1.00 41.70 330 THR A O 1
ATOM 882 N N . ARG A 1 113 ? -20.737 53.743 4.006 1.00 40.88 331 ARG A N 1
ATOM 883 C CA . ARG A 1 113 ? -21.318 54.556 2.957 1.00 42.26 331 ARG A CA 1
ATOM 884 C C . ARG A 1 113 ? -20.673 55.930 2.919 1.00 49.26 331 ARG A C 1
ATOM 885 O O . ARG A 1 113 ? -20.471 56.492 1.843 1.00 39.55 331 ARG A O 1
ATOM 893 N N . GLU A 1 114 ? -20.333 56.477 4.084 1.00 41.30 332 GLU A N 1
ATOM 894 C CA . GLU A 1 114 ? -19.763 57.819 4.085 1.00 45.94 332 GLU A CA 1
ATOM 895 C C . GLU A 1 114 ? -18.394 57.765 3.430 1.00 35.87 332 GLU A C 1
ATOM 896 O O . GLU A 1 114 ? -17.975 58.687 2.735 1.00 46.72 332 GLU A O 1
ATOM 902 N N . GLU A 1 115 ? -17.673 56.701 3.699 1.00 38.13 333 GLU A N 1
ATOM 903 C CA . GLU A 1 115 ? -16.348 56.540 3.117 1.00 45.98 333 GLU A CA 1
ATOM 904 C C . GLU A 1 115 ? -16.428 56.326 1.616 1.00 42.70 333 GLU A C 1
ATOM 905 O O . GLU A 1 115 ? -15.592 56.825 0.868 1.00 40.93 333 GLU A O 1
ATOM 911 N N . ALA A 1 116 ? -17.435 55.590 1.174 1.00 38.97 334 ALA A N 1
ATOM 912 C CA . ALA A 1 116 ? -17.558 55.340 -0.257 1.00 40.04 334 ALA A CA 1
ATOM 913 C C . ALA A 1 116 ? -17.877 56.633 -1.029 1.00 43.43 334 ALA A C 1
ATOM 914 O O . ALA A 1 116 ? -17.379 56.826 -2.135 1.00 37.37 334 ALA A O 1
ATOM 916 N N . LEU A 1 117 ? -18.664 57.526 -0.436 1.00 40.20 335 LEU A N 1
ATOM 917 C CA . LEU A 1 117 ? -18.981 58.810 -1.068 1.00 39.40 335 LEU A CA 1
ATOM 918 C C . LEU A 1 117 ? -17.737 59.693 -1.105 1.00 45.67 335 LEU A C 1
ATOM 919 O O . LEU A 1 117 ? -17.520 60.454 -2.048 1.00 40.35 335 LEU A O 1
ATOM 924 N N . GLN A 1 118 ? -16.933 59.619 -0.056 1.00 40.83 336 GLN A N 1
ATOM 925 C CA . GLN A 1 118 ? -15.697 60.372 -0.027 1.00 38.85 336 GLN A CA 1
ATOM 926 C C . GLN A 1 118 ? -14.740 59.895 -1.140 1.00 36.40 336 GLN A C 1
ATOM 927 O O . GLN A 1 118 ? -14.129 60.699 -1.825 1.00 41.18 336 GLN A O 1
ATOM 933 N N . LEU A 1 119 ? -14.613 58.583 -1.295 1.00 32.68 337 LEU A N 1
ATOM 934 C CA . LEU A 1 119 ? -13.747 57.997 -2.310 1.00 32.96 337 LEU A CA 1
ATOM 935 C C . LEU A 1 119 ? -14.234 58.372 -3.708 1.00 37.50 337 LEU A C 1
ATOM 936 O O . LEU A 1 119 ? -13.434 58.728 -4.570 1.00 38.17 337 LEU A O 1
ATOM 941 N N . ALA A 1 120 ? -15.547 58.325 -3.922 1.00 33.98 338 ALA A N 1
ATOM 942 C CA . ALA A 1 120 ? -16.092 58.633 -5.242 1.00 38.49 338 ALA A CA 1
ATOM 943 C C . ALA A 1 120 ? -15.704 60.037 -5.659 1.00 41.76 338 ALA A C 1
ATOM 944 O O . ALA A 1 120 ? -15.198 60.257 -6.770 1.00 33.81 338 ALA A O 1
ATOM 946 N N . GLN A 1 121 ? -15.928 60.981 -4.746 1.00 39.38 339 GLN A N 1
ATOM 947 C CA . GLN A 1 121 ? -15.669 62.379 -5.001 1.00 37.75 339 GLN A CA 1
ATOM 948 C C . GLN A 1 121 ? -14.192 62.709 -5.075 1.00 39.38 339 GLN A C 1
ATOM 949 O O . GLN A 1 121 ? -13.813 63.535 -5.883 1.00 31.45 339 GLN A O 1
ATOM 955 N N . SER A 1 122 ? -13.354 62.092 -4.236 1.00 33.26 340 SER A N 1
ATOM 956 C CA . SER A 1 122 ? -11.916 62.358 -4.355 1.00 40.42 340 SER A CA 1
ATOM 957 C C . SER A 1 122 ? -11.331 61.734 -5.617 1.00 33.75 340 SER A C 1
ATOM 958 O O . SER A 1 122 ? -10.452 62.316 -6.260 1.00 37.38 340 SER A O 1
ATOM 961 N N . LEU A 1 123 ? -11.800 60.540 -5.962 1.00 31.35 341 LEU A N 1
ATOM 962 C CA . LEU A 1 123 ? -11.389 59.913 -7.237 1.00 32.84 341 LEU A CA 1
ATOM 963 C C . LEU A 1 123 ? -11.805 60.763 -8.450 1.00 30.25 341 LEU A C 1
ATOM 964 O O . LEU A 1 123 ? -11.049 60.925 -9.426 1.00 34.39 341 LEU A O 1
ATOM 969 N N . ASP A 1 124 ? -13.008 61.309 -8.390 1.00 31.89 342 ASP A N 1
ATOM 970 C CA . ASP A 1 124 ? -13.542 62.082 -9.501 1.00 35.06 342 ASP A CA 1
ATOM 971 C C . ASP A 1 124 ? -12.686 63.310 -9.768 1.00 35.29 342 ASP A C 1
ATOM 972 O O . ASP A 1 124 ? -12.264 63.579 -10.892 1.00 33.20 342 ASP A O 1
ATOM 977 N N . SER A 1 125 ? -12.425 64.044 -8.705 1.00 36.54 343 SER A N 1
ATOM 978 C CA . SER A 1 125 ? -11.563 65.206 -8.761 1.00 37.43 343 SER A CA 1
ATOM 979 C C . SER A 1 125 ? -10.159 64.814 -9.258 1.00 41.41 343 SER A C 1
ATOM 980 O O . SER A 1 125 ? -9.587 65.503 -10.100 1.00 39.53 343 SER A O 1
ATOM 983 N N . ALA A 1 126 ? -9.606 63.710 -8.755 1.00 36.73 344 ALA A N 1
ATOM 984 C CA . ALA A 1 126 ? -8.277 63.257 -9.204 1.00 41.91 344 ALA A CA 1
ATOM 985 C C . ALA A 1 126 ? -8.216 63.027 -10.704 1.00 39.45 344 ALA A C 1
ATOM 986 O O . ALA A 1 126 ? -7.293 63.472 -11.393 1.00 37.21 344 ALA A O 1
ATOM 988 N N . LEU A 1 127 ? -9.196 62.290 -11.198 1.00 36.92 345 LEU A N 1
ATOM 989 C CA . LEU A 1 127 ? -9.215 61.897 -12.580 1.00 35.16 345 LEU A CA 1
ATOM 990 C C . LEU A 1 127 ? -9.332 63.118 -13.465 1.00 35.65 345 LEU A C 1
ATOM 991 O O . LEU A 1 127 ? -8.814 63.107 -14.582 1.00 34.20 345 LEU A O 1
ATOM 996 N N . SER A 1 128 ? -9.992 64.175 -12.984 1.00 38.61 346 SER A N 1
ATOM 997 C CA . SER A 1 128 ? -10.172 65.374 -13.829 1.00 43.22 346 SER A CA 1
ATOM 998 C C . SER A 1 128 ? -8.817 65.987 -14.231 1.00 44.80 346 SER A C 1
ATOM 999 O O . SER A 1 128 ? -8.698 66.642 -15.263 1.00 40.63 346 SER A O 1
ATOM 1002 N N . SER A 1 129 ? -7.784 65.726 -13.436 1.00 39.09 347 SER A N 1
ATOM 1003 C CA . SER A 1 129 ? -6.432 66.136 -13.803 1.00 39.72 347 SER A CA 1
ATOM 1004 C C . SER A 1 129 ? -5.967 65.518 -15.118 1.00 40.88 347 SER A C 1
ATOM 1005 O O . SER A 1 129 ? -5.112 66.083 -15.804 1.00 40.40 347 SER A O 1
ATOM 1008 N N . LEU A 1 130 ? -6.519 64.357 -15.475 1.00 40.74 348 LEU A N 1
ATOM 1009 C CA . LEU A 1 130 ? -6.131 63.698 -16.719 1.00 43.65 348 LEU A CA 1
ATOM 1010 C C . LEU A 1 130 ? -6.680 64.418 -17.979 1.00 45.63 348 LEU A C 1
ATOM 1011 O O . LEU A 1 130 ? -6.155 64.250 -19.089 1.00 44.44 348 LEU A O 1
ATOM 1016 N N . TYR A 1 131 ? -7.743 65.202 -17.820 1.00 38.36 349 TYR A N 1
ATOM 1017 C CA . TYR A 1 131 ? -8.192 66.034 -18.931 1.00 37.28 349 TYR A CA 1
ATOM 1018 C C . TYR A 1 131 ? -7.279 67.260 -19.052 1.00 44.91 349 TYR A C 1
ATOM 1019 O O . TYR A 1 131 ? -6.824 67.596 -20.150 1.00 51.72 349 TYR A O 1
ATOM 1028 N N . ALA A 1 132 ? -7.016 67.921 -17.924 1.00 47.31 350 ALA A N 1
ATOM 1029 C CA . ALA A 1 132 ? -6.139 69.105 -17.874 1.00 45.78 350 ALA A CA 1
ATOM 1030 C C . ALA A 1 132 ? -4.767 68.801 -18.478 1.00 52.95 350 ALA A C 1
ATOM 1031 O O . ALA A 1 132 ? -4.136 69.650 -19.115 1.00 56.57 350 ALA A O 1
ATOM 1033 N N . THR A 1 133 ? -4.330 67.566 -18.265 1.00 54.19 351 THR A N 1
ATOM 1034 C CA . THR A 1 133 ? -3.053 67.049 -18.733 1.00 54.64 351 THR A CA 1
ATOM 1035 C C . THR A 1 133 ? -3.045 66.750 -20.231 1.00 58.62 351 THR A C 1
ATOM 1036 O O . THR A 1 133 ? -1.984 66.660 -20.853 1.00 58.14 351 THR A O 1
ATOM 1040 N N . GLY A 1 134 ? -4.231 66.570 -20.801 1.00 51.37 352 GLY A N 1
ATOM 1041 C CA . GLY A 1 134 ? -4.349 66.243 -22.208 1.00 49.31 352 GLY A CA 1
ATOM 1042 C C . GLY A 1 134 ? -4.277 64.747 -22.403 1.00 46.24 352 GLY A C 1
ATOM 1043 O O . GLY A 1 134 ? -4.353 64.250 -23.520 1.00 43.51 352 GLY A O 1
ATOM 1044 N N . ALA A 1 135 ? -4.157 64.019 -21.300 1.00 42.44 353 ALA A N 1
ATOM 1045 C CA . ALA A 1 135 ? -4.078 62.566 -21.372 1.00 46.46 353 ALA A CA 1
ATOM 1046 C C . ALA A 1 135 ? -5.351 61.990 -21.986 1.00 41.15 353 ALA A C 1
ATOM 1047 O O . ALA A 1 135 ? -5.324 60.986 -22.706 1.00 42.30 353 ALA A O 1
ATOM 1049 N N . THR A 1 136 ? -6.474 62.623 -21.670 1.00 37.03 354 THR A N 1
ATOM 1050 C CA . THR A 1 136 ? -7.715 62.388 -22.392 1.00 37.50 354 THR A CA 1
ATOM 1051 C C . THR A 1 136 ? -8.224 63.754 -22.876 1.00 41.42 354 THR A C 1
ATOM 1052 O O . THR A 1 136 ? -7.923 64.794 -22.267 1.00 41.97 354 THR A O 1
ATOM 1056 N N . ASP A 1 137 ? -8.991 63.741 -23.966 1.00 38.60 355 ASP A N 1
ATOM 1057 C CA . ASP A 1 137 ? -9.637 64.935 -24.493 1.00 41.17 355 ASP A CA 1
ATOM 1058 C C . ASP A 1 137 ? -11.137 64.955 -24.180 1.00 37.15 355 ASP A C 1
ATOM 1059 O O . ASP A 1 137 ? -11.903 65.741 -24.770 1.00 41.78 355 ASP A O 1
ATOM 1064 N N . VAL A 1 138 ? -11.556 64.073 -23.281 1.00 35.19 356 VAL A N 1
ATOM 1065 C CA . VAL A 1 138 ? -12.937 64.058 -22.782 1.00 35.65 356 VAL A CA 1
ATOM 1066 C C . VAL A 1 138 ? -12.966 64.708 -21.392 1.00 37.94 356 VAL A C 1
ATOM 1067 O O . VAL A 1 138 ? -12.382 64.177 -20.422 1.00 31.35 356 VAL A O 1
ATOM 1071 N N . ALA A 1 139 ? -13.630 65.849 -21.281 1.00 34.90 357 ALA A N 1
ATOM 1072 C CA . ALA A 1 139 ? -13.538 66.638 -20.039 1.00 36.19 357 ALA A CA 1
ATOM 1073 C C . ALA A 1 139 ? -14.079 65.902 -18.806 1.00 38.82 357 ALA A C 1
ATOM 1074 O O . ALA A 1 139 ? -13.591 66.083 -17.698 1.00 35.71 357 ALA A O 1
ATOM 1076 N N . ALA A 1 140 ? -15.100 65.088 -19.027 1.00 37.09 358 ALA A N 1
ATOM 1077 C CA . ALA A 1 140 ? -15.724 64.284 -18.002 1.00 30.98 358 ALA A CA 1
ATOM 1078 C C . ALA A 1 140 ? -14.811 63.086 -17.559 1.00 33.02 358 ALA A C 1
ATOM 1079 O O . ALA A 1 140 ? -14.963 62.565 -16.474 1.00 35.63 358 ALA A O 1
ATOM 1081 N N . VAL A 1 141 ? -13.865 62.684 -18.410 1.00 31.47 359 VAL A N 1
ATOM 1082 C CA . VAL A 1 141 ? -12.881 61.611 -18.111 1.00 35.82 359 VAL A CA 1
ATOM 1083 C C . VAL A 1 141 ? -13.473 60.197 -17.895 1.00 27.90 359 VAL A C 1
ATOM 1084 O O . VAL A 1 141 ? -13.133 59.266 -18.608 1.00 31.14 359 VAL A O 1
ATOM 1088 N N . ALA A 1 142 ? -14.337 60.028 -16.901 1.00 30.84 360 ALA A N 1
ATOM 1089 C CA . ALA A 1 142 ? -14.751 58.676 -16.548 1.00 32.10 360 ALA A CA 1
ATOM 1090 C C . ALA A 1 142 ? -16.024 58.680 -15.739 1.00 27.81 360 ALA A C 1
ATOM 1091 O O . ALA A 1 142 ? -16.346 59.660 -15.087 1.00 34.92 360 ALA A O 1
ATOM 1093 N N . SER A 1 143 ? -16.749 57.568 -15.807 1.00 35.77 361 SER A N 1
ATOM 1094 C CA . SER A 1 143 ? -17.930 57.366 -14.991 1.00 38.61 361 SER A CA 1
ATOM 1095 C C . SER A 1 143 ? -17.551 56.452 -13.823 1.00 36.67 361 SER A C 1
ATOM 1096 O O . SER A 1 143 ? -16.761 55.485 -13.977 1.00 32.90 361 SER A O 1
ATOM 1099 N N . ILE A 1 144 ? -18.118 56.737 -12.659 1.00 30.89 362 ILE A N 1
ATOM 1100 C CA . ILE A 1 144 ? -17.812 55.967 -11.448 1.00 33.16 362 ILE A CA 1
ATOM 1101 C C . ILE A 1 144 ? -19.113 55.487 -10.845 1.00 36.47 362 ILE A C 1
ATOM 1102 O O . ILE A 1 144 ? -20.062 56.274 -10.737 1.00 39.09 362 ILE A O 1
ATOM 1107 N N . GLY A 1 145 ? -19.170 54.205 -10.488 1.00 32.48 363 GLY A N 1
ATOM 1108 C CA . GLY A 1 145 ? -20.280 53.664 -9.721 1.00 31.24 363 GLY A CA 1
ATOM 1109 C C . GLY A 1 145 ? -19.871 52.957 -8.418 1.00 37.98 363 GLY A C 1
ATOM 1110 O O . GLY A 1 145 ? -18.927 52.177 -8.402 1.00 38.61 363 GLY A O 1
ATOM 1111 N N . LEU A 1 146 ? -20.609 53.212 -7.339 1.00 38.63 364 LEU A N 1
ATOM 1112 C CA . LEU A 1 146 ? -20.412 52.516 -6.063 1.00 40.05 364 LEU A CA 1
ATOM 1113 C C . LEU A 1 146 ? -21.655 51.719 -5.670 1.00 39.97 364 LEU A C 1
ATOM 1114 O O . LEU A 1 146 ? -22.780 52.231 -5.703 1.00 39.73 364 LEU A O 1
ATOM 1119 N N . ALA A 1 147 ? -21.443 50.460 -5.305 1.00 42.19 365 ALA A N 1
ATOM 1120 C CA . ALA A 1 147 ? -22.534 49.629 -4.816 1.00 45.58 365 ALA A CA 1
ATOM 1121 C C . ALA A 1 147 ? -22.121 48.867 -3.556 1.00 43.49 365 ALA A C 1
ATOM 1122 O O . ALA A 1 147 ? -20.998 48.356 -3.457 1.00 40.96 365 ALA A O 1
ATOM 1124 N N . PRO A 1 148 ? -23.041 48.783 -2.589 1.00 50.13 366 PRO A N 1
ATOM 1125 C CA . PRO A 1 148 ? -22.839 48.081 -1.315 1.00 57.39 366 PRO A CA 1
ATOM 1126 C C . PRO A 1 148 ? -22.897 46.557 -1.478 1.00 55.93 366 PRO A C 1
ATOM 1127 O O . PRO A 1 148 ? -23.633 46.068 -2.325 1.00 61.72 366 PRO A O 1
ATOM 1131 N N . PHE A 1 149 ? -22.135 45.819 -0.683 1.00 55.19 367 PHE A N 1
ATOM 1132 C CA . PHE A 1 149 ? -22.327 44.371 -0.603 1.00 56.81 367 PHE A CA 1
ATOM 1133 C C . PHE A 1 149 ? -22.220 43.907 0.830 1.00 61.96 367 PHE A C 1
ATOM 1134 O O . PHE A 1 149 ? -21.481 44.491 1.617 1.00 52.59 367 PHE A O 1
ATOM 1142 N N . ALA A 1 150 ? -22.939 42.837 1.158 1.00 79.02 368 ALA A N 1
ATOM 1143 C CA . ALA A 1 150 ? -22.874 42.249 2.497 1.00 84.14 368 ALA A CA 1
ATOM 1144 C C . ALA A 1 150 ? -22.425 40.781 2.470 1.00 81.60 368 ALA A C 1
ATOM 1145 O O . ALA A 1 150 ? -22.417 40.142 1.416 1.00 75.06 368 ALA A O 1
ATOM 1147 N N . HIS A 1 151 ? -22.054 40.240 3.627 1.00 82.99 369 HIS A N 1
ATOM 1148 C CA . HIS A 1 151 ? -21.752 38.815 3.689 1.00 81.52 369 HIS A CA 1
ATOM 1149 C C . HIS A 1 151 ? -22.952 38.016 3.171 1.00 71.64 369 HIS A C 1
ATOM 1150 O O . HIS A 1 151 ? -24.107 38.287 3.536 1.00 64.19 369 HIS A O 1
ATOM 1157 N N . GLY A 1 152 ? -22.671 37.057 2.293 1.00 67.44 370 GLY A N 1
ATOM 1158 C CA . GLY A 1 152 ? -23.694 36.174 1.762 1.00 66.53 370 GLY A CA 1
ATOM 1159 C C . GLY A 1 152 ? -24.365 36.675 0.497 1.00 70.68 370 GLY A C 1
ATOM 1160 O O . GLY A 1 152 ? -25.284 36.042 -0.014 1.00 75.95 370 GLY A O 1
ATOM 1161 N N . ASP A 1 153 ? -23.929 37.820 -0.013 1.00 63.86 371 ASP A N 1
ATOM 1162 C CA . ASP A 1 153 ? -24.422 38.265 -1.301 1.00 63.65 371 ASP A CA 1
ATOM 1163 C C . ASP A 1 153 ? -23.720 37.502 -2.403 1.00 61.57 371 ASP A C 1
ATOM 1164 O O . ASP A 1 153 ? -22.520 37.267 -2.324 1.00 69.34 371 ASP A O 1
ATOM 1169 N N . SER A 1 154 ? -24.467 37.104 -3.429 1.00 57.83 372 SER A N 1
ATOM 1170 C CA . SER A 1 154 ? -23.861 36.414 -4.555 1.00 60.89 372 SER A CA 1
ATOM 1171 C C . SER A 1 154 ? -22.999 37.424 -5.281 1.00 57.75 372 SER A C 1
ATOM 1172 O O . SER A 1 154 ? -23.379 38.588 -5.400 1.00 54.94 372 SER A O 1
ATOM 1175 N N . PRO A 1 155 ? -21.818 36.990 -5.742 1.00 58.64 373 PRO A N 1
ATOM 1176 C CA . PRO A 1 155 ? -20.905 37.884 -6.461 1.00 51.75 373 PRO A CA 1
ATOM 1177 C C . PRO A 1 155 ? -21.541 38.405 -7.739 1.00 50.98 373 PRO A C 1
ATOM 1178 O O . PRO A 1 155 ? -21.311 39.553 -8.128 1.00 49.97 373 PRO A O 1
ATOM 1182 N N . GLN A 1 156 ? -22.340 37.565 -8.388 1.00 56.12 374 GLN A N 1
ATOM 1183 C CA . GLN A 1 156 ? -23.075 37.981 -9.576 1.00 65.91 374 GLN A CA 1
ATOM 1184 C C . GLN A 1 156 ? -23.959 39.202 -9.260 1.00 60.16 374 GLN A C 1
ATOM 1185 O O . GLN A 1 156 ? -23.929 40.206 -9.966 1.00 58.57 374 GLN A O 1
ATOM 1191 N N . ALA A 1 157 ? -24.726 39.111 -8.180 1.00 56.10 375 ALA A N 1
ATOM 1192 C CA . ALA A 1 157 ? -25.612 40.195 -7.765 1.00 49.76 375 ALA A CA 1
ATOM 1193 C C . ALA A 1 157 ? -24.853 41.483 -7.421 1.00 46.92 375 ALA A C 1
ATOM 1194 O O . ALA A 1 157 ? -25.310 42.589 -7.754 1.00 49.39 375 ALA A O 1
ATOM 1196 N N . VAL A 1 158 ? -23.700 41.348 -6.765 1.00 43.62 376 VAL A N 1
ATOM 1197 C CA . VAL A 1 158 ? -22.858 42.502 -6.416 1.00 42.13 376 VAL A CA 1
ATOM 1198 C C . VAL A 1 158 ? -22.346 43.196 -7.689 1.00 40.56 376 VAL A C 1
ATOM 1199 O O . VAL A 1 158 ? -22.371 44.419 -7.810 1.00 38.65 376 VAL A O 1
ATOM 1203 N N . LEU A 1 159 ? -21.903 42.408 -8.655 1.00 48.74 377 LEU A N 1
ATOM 1204 C CA . LEU A 1 159 ? -21.494 42.963 -9.932 1.00 46.50 377 LEU A CA 1
ATOM 1205 C C . LEU A 1 159 ? -22.668 43.637 -10.625 1.00 54.35 377 LEU A C 1
ATOM 1206 O O . LEU A 1 159 ? -22.510 44.701 -11.220 1.00 56.02 377 LEU A O 1
ATOM 1211 N N . SER A 1 160 ? -23.839 43.010 -10.540 1.00 53.67 378 SER A N 1
ATOM 1212 C CA . SER A 1 160 ? -25.045 43.538 -11.166 1.00 59.15 378 SER A CA 1
ATOM 1213 C C . SER A 1 160 ? -25.403 44.940 -10.687 1.00 52.81 378 SER A C 1
ATOM 1214 O O . SER A 1 160 ? -25.720 45.813 -11.502 1.00 47.39 378 SER A O 1
ATOM 1217 N N . LEU A 1 161 ? -25.379 45.165 -9.376 1.00 55.16 379 LEU A N 1
ATOM 1218 C CA . LEU A 1 161 ? -25.687 46.511 -8.903 1.00 61.20 379 LEU A CA 1
ATOM 1219 C C . LEU A 1 161 ? -24.509 47.479 -9.029 1.00 49.04 379 LEU A C 1
ATOM 1220 O O . LEU A 1 161 ? -24.703 48.690 -9.048 1.00 44.61 379 LEU A O 1
ATOM 1225 N N . GLY A 1 162 ? -23.300 46.945 -9.158 1.00 44.22 380 GLY A N 1
ATOM 1226 C CA . GLY A 1 162 ? -22.182 47.768 -9.566 1.00 42.30 380 GLY A CA 1
ATOM 1227 C C . GLY A 1 162 ? -22.493 48.327 -10.947 1.00 41.52 380 GLY A C 1
ATOM 1228 O O . GLY A 1 162 ? -22.328 49.516 -11.207 1.00 44.68 380 GLY A O 1
ATOM 1229 N N . ASP A 1 163 ? -22.973 47.463 -11.828 1.00 44.32 381 ASP A N 1
ATOM 1230 C CA . ASP A 1 163 ? -23.339 47.867 -13.190 1.00 47.81 381 ASP A CA 1
ATOM 1231 C C . ASP A 1 163 ? -24.492 48.874 -13.216 1.00 48.87 381 ASP A C 1
ATOM 1232 O O . ASP A 1 163 ? -24.453 49.837 -13.965 1.00 46.55 381 ASP A O 1
ATOM 1237 N N . GLN A 1 164 ? -25.517 48.658 -12.399 1.00 48.83 382 GLN A N 1
ATOM 1238 C CA . GLN A 1 164 ? -26.590 49.639 -12.266 1.00 48.07 382 GLN A CA 1
ATOM 1239 C C . GLN A 1 164 ? -26.086 50.991 -11.748 1.00 45.93 382 GLN A C 1
ATOM 1240 O O . GLN A 1 164 ? -26.554 52.037 -12.190 1.00 43.37 382 GLN A O 1
ATOM 1246 N N . ALA A 1 165 ? -25.149 50.977 -10.804 1.00 42.87 383 ALA A N 1
ATOM 1247 C CA . ALA A 1 165 ? -24.635 52.224 -10.232 1.00 38.15 383 ALA A CA 1
ATOM 1248 C C . ALA A 1 165 ? -23.919 52.995 -11.326 1.00 38.51 383 ALA A C 1
ATOM 1249 O O . ALA A 1 165 ? -24.061 54.203 -11.460 1.00 42.23 383 ALA A O 1
ATOM 1251 N N . LEU A 1 166 ? -23.122 52.258 -12.088 1.00 43.33 384 LEU A N 1
ATOM 1252 C CA . LEU A 1 166 ? -22.389 52.783 -13.226 1.00 48.19 384 LEU A CA 1
ATOM 1253 C C . LEU A 1 166 ? -23.360 53.348 -14.281 1.00 46.17 384 LEU A C 1
ATOM 1254 O O . LEU A 1 166 ? -23.178 54.458 -14.788 1.00 47.59 384 LEU A O 1
ATOM 1259 N N . ALA A 1 167 ? -24.405 52.593 -14.601 1.00 40.19 385 ALA A N 1
ATOM 1260 C CA . ALA A 1 167 ? -25.415 53.055 -15.548 1.00 48.03 385 ALA A CA 1
ATOM 1261 C C . ALA A 1 167 ? -26.181 54.278 -15.060 1.00 44.39 385 ALA A C 1
ATOM 1262 O O . ALA A 1 167 ? -26.598 55.123 -15.851 1.00 46.13 385 ALA A O 1
ATOM 1264 N N . GLN A 1 168 ? -26.387 54.370 -13.753 1.00 47.88 386 GLN A N 1
ATOM 1265 C CA . GLN A 1 168 ? -27.024 55.535 -13.183 1.00 39.51 386 GLN A CA 1
ATOM 1266 C C . GLN A 1 168 ? -26.149 56.778 -13.356 1.00 43.32 386 GLN A C 1
ATOM 1267 O O . GLN A 1 168 ? -26.647 57.870 -13.652 1.00 40.15 386 GLN A O 1
ATOM 1273 N N . ALA A 1 169 ? -24.845 56.612 -13.152 1.00 40.55 387 ALA A N 1
ATOM 1274 C CA . ALA A 1 169 ? -23.887 57.691 -13.368 1.00 42.57 387 ALA A CA 1
ATOM 1275 C C . ALA A 1 169 ? -23.962 58.192 -14.809 1.00 43.01 387 ALA A C 1
ATOM 1276 O O . ALA A 1 169 ? -23.953 59.387 -15.048 1.00 48.49 387 ALA A O 1
ATOM 1278 N N . GLU A 1 170 ? -24.045 57.275 -15.766 1.00 53.83 388 GLU A N 1
ATOM 1279 C CA . GLU A 1 170 ? -24.134 57.629 -17.197 1.00 44.94 388 GLU A CA 1
ATOM 1280 C C . GLU A 1 170 ? -25.361 58.473 -17.617 1.00 54.67 388 GLU A C 1
ATOM 1281 O O . GLU A 1 170 ? -25.224 59.459 -18.347 1.00 56.82 388 GLU A O 1
ATOM 1287 N N . GLY A 1 171 ? -26.546 58.113 -17.137 1.00 57.90 389 GLY A N 1
ATOM 1288 C CA . GLY A 1 171 ? -27.752 58.870 -17.434 1.00 51.77 389 GLY A CA 1
ATOM 1289 C C . GLY A 1 171 ? -27.830 60.229 -16.752 1.00 57.96 389 GLY A C 1
ATOM 1290 O O . GLY A 1 171 ? -28.883 60.865 -16.723 1.00 60.42 389 GLY A O 1
ATOM 1291 N N . GLN A 1 172 ? -26.710 60.678 -16.199 1.00 46.41 390 GLN A N 1
ATOM 1292 C CA . GLN A 1 172 ? -26.631 62.003 -15.610 1.00 52.86 390 GLN A CA 1
ATOM 1293 C C . GLN A 1 172 ? -25.625 62.794 -16.441 1.00 52.23 390 GLN A C 1
ATOM 1294 O O . GLN A 1 172 ? -24.429 62.746 -16.189 1.00 47.20 390 GLN A O 1
ATOM 1300 N N . GLY A 1 173 ? -26.075 63.524 -17.449 1.00 55.14 391 GLY A N 1
ATOM 1301 C CA . GLY A 1 173 ? -25.113 64.190 -18.316 1.00 57.82 391 GLY A CA 1
ATOM 1302 C C . GLY A 1 173 ? -24.203 65.090 -17.504 1.00 59.20 391 GLY A C 1
ATOM 1303 O O . GLY A 1 173 ? -23.190 65.606 -17.980 1.00 66.40 391 GLY A O 1
ATOM 1304 N N . GLU A 1 174 ? -24.569 65.195 -16.237 1.00 59.47 392 GLU A N 1
ATOM 1305 C CA . GLU A 1 174 ? -24.162 66.221 -15.304 1.00 73.34 392 GLU A CA 1
ATOM 1306 C C . GLU A 1 174 ? -23.038 65.866 -14.290 1.00 60.10 392 GLU A C 1
ATOM 1307 O O . GLU A 1 174 ? -22.243 66.738 -13.879 1.00 59.87 392 GLU A O 1
ATOM 1313 N N . GLN A 1 175 ? -23.012 64.614 -13.846 1.00 37.25 393 GLN A N 1
ATOM 1314 C CA . GLN A 1 175 ? -22.320 64.263 -12.587 1.00 42.98 393 GLN A CA 1
ATOM 1315 C C . GLN A 1 175 ? -21.687 62.882 -12.760 1.00 51.93 393 GLN A C 1
ATOM 1316 O O . GLN A 1 175 ? -22.398 61.919 -13.040 1.00 51.37 393 GLN A O 1
ATOM 1322 N N . ASN A 1 176 ? -20.368 62.784 -12.607 1.00 48.29 394 ASN A N 1
ATOM 1323 C CA . ASN A 1 176 ? -19.651 61.589 -13.093 1.00 42.81 394 ASN A CA 1
ATOM 1324 C C . ASN A 1 176 ? -19.864 60.341 -12.247 1.00 41.53 394 ASN A C 1
ATOM 1325 O O . ASN A 1 176 ? -19.735 59.227 -12.755 1.00 39.13 394 ASN A O 1
ATOM 1330 N N . TRP A 1 177 ? -20.180 60.519 -10.971 1.00 39.20 395 TRP A N 1
ATOM 1331 C CA . TRP A 1 177 ? -20.301 59.385 -10.066 1.00 42.53 395 TRP A CA 1
ATOM 1332 C C . TRP A 1 177 ? -21.710 59.202 -9.533 1.00 43.28 395 TRP A C 1
ATOM 1333 O O . TRP A 1 177 ? -22.515 60.139 -9.524 1.00 40.29 395 TRP A O 1
ATOM 1344 N N . ALA A 1 178 ? -21.993 57.975 -9.112 1.00 40.18 396 ALA A N 1
ATOM 1345 C CA . ALA A 1 178 ? -23.244 57.633 -8.449 1.00 45.67 396 ALA A CA 1
ATOM 1346 C C . ALA A 1 178 ? -22.969 56.590 -7.380 1.00 45.76 396 ALA A C 1
ATOM 1347 O O . ALA A 1 178 ? -22.181 55.654 -7.574 1.00 48.08 396 ALA A O 1
ATOM 1349 N N . CYS A 1 179 ? -23.637 56.742 -6.257 1.00 46.00 397 CYS A N 1
ATOM 1350 C CA . CYS A 1 179 ? -23.565 55.779 -5.178 1.00 46.73 397 CYS A CA 1
ATOM 1351 C C . CYS A 1 179 ? -24.985 55.269 -4.969 1.00 59.64 397 CYS A C 1
ATOM 1352 O O . CYS A 1 179 ? -25.909 56.067 -4.786 1.00 65.56 397 CYS A O 1
ATOM 1355 N N . LEU A 1 180 ? -25.172 53.951 -5.038 1.00 60.16 398 LEU A N 1
ATOM 1356 C CA . LEU A 1 180 ? -26.503 53.367 -4.871 1.00 64.82 398 LEU A CA 1
ATOM 1357 C C . LEU A 1 180 ? -26.884 53.259 -3.398 1.00 67.49 398 LEU A C 1
ATOM 1358 O O . LEU A 1 180 ? -26.023 53.001 -2.560 1.00 75.10 398 LEU A O 1
ATOM 1363 N N . ASP A 1 181 ? -28.170 53.420 -3.091 1.00 112.52 399 ASP A N 1
ATOM 1364 C CA . ASP A 1 181 ? -28.651 53.262 -1.719 1.00 109.74 399 ASP A CA 1
ATOM 1365 C C . ASP A 1 181 ? -28.957 51.799 -1.393 1.00 110.29 399 ASP A C 1
ATOM 1366 O O . ASP A 1 181 ? -28.050 50.981 -1.222 1.00 82.63 399 ASP A O 1
ATOM 1371 N N . GLY A 1 189 ? -21.173 54.833 9.794 1.00 84.95 407 GLY A N 1
ATOM 1372 C CA . GLY A 1 189 ? -22.273 54.175 10.484 1.00 103.81 407 GLY A CA 1
ATOM 1373 C C . GLY A 1 189 ? -22.804 52.972 9.717 1.00 115.26 407 GLY A C 1
ATOM 1374 O O . GLY A 1 189 ? -22.281 52.640 8.653 1.00 115.76 407 GLY A O 1
ATOM 1375 N N . ASP A 1 190 ? -23.833 52.312 10.248 1.00 125.48 408 ASP A N 1
ATOM 1376 C CA . ASP A 1 190 ? -24.432 52.675 11.533 1.00 131.82 408 ASP A CA 1
ATOM 1377 C C . ASP A 1 190 ? -24.702 51.452 12.434 1.00 134.59 408 ASP A C 1
ATOM 1378 O O . ASP A 1 190 ? -24.916 50.339 11.953 1.00 135.98 408 ASP A O 1
ATOM 1383 N N . ASP A 1 191 ? -24.667 51.673 13.743 1.00 95.42 409 ASP A N 1
ATOM 1384 C CA . ASP A 1 191 ? -24.386 53.006 14.253 1.00 91.33 409 ASP A CA 1
ATOM 1385 C C . ASP A 1 191 ? -22.916 53.192 14.619 1.00 85.20 409 ASP A C 1
ATOM 1386 O O . ASP A 1 191 ? -22.363 52.453 15.438 1.00 77.29 409 ASP A O 1
ATOM 1391 N N . HIS A 1 192 ? -22.303 54.193 13.992 1.00 80.91 410 HIS A N 1
ATOM 1392 C CA . HIS A 1 192 ? -20.915 54.575 14.233 1.00 74.36 410 HIS A CA 1
ATOM 1393 C C . HIS A 1 192 ? -20.639 54.879 15.716 1.00 78.15 410 HIS A C 1
ATOM 1394 O O . HIS A 1 192 ? -19.670 54.368 16.285 1.00 75.57 410 HIS A O 1
ATOM 1401 N N . HIS A 1 193 ? -21.482 55.709 16.335 1.00 71.32 411 HIS A N 1
ATOM 1402 C CA . HIS A 1 193 ? -21.298 56.059 17.744 1.00 82.91 411 HIS A CA 1
ATOM 1403 C C . HIS A 1 193 ? -21.426 54.861 18.682 1.00 81.26 411 HIS A C 1
ATOM 1404 O O . HIS A 1 193 ? -20.711 54.770 19.681 1.00 74.78 411 HIS A O 1
ATOM 1411 N N . ALA A 1 194 ? -22.337 53.945 18.369 1.00 84.58 412 ALA A N 1
ATOM 1412 C CA . ALA A 1 194 ? -22.512 52.755 19.198 1.00 84.45 412 ALA A CA 1
ATOM 1413 C C . ALA A 1 194 ? -21.280 51.843 19.149 1.00 78.80 412 ALA A C 1
ATOM 1414 O O . ALA A 1 194 ? -20.905 51.226 20.149 1.00 74.95 412 ALA A O 1
ATOM 1416 N N . TRP A 1 195 ? -20.648 51.754 17.987 1.00 68.25 413 TRP A N 1
ATOM 1417 C CA . TRP A 1 195 ? -19.440 50.949 17.870 1.00 61.10 413 TRP A CA 1
ATOM 1418 C C . TRP A 1 195 ? -18.270 51.579 18.631 1.00 58.46 413 TRP A C 1
ATOM 1419 O O . TRP A 1 195 ? -17.454 50.870 19.238 1.00 56.84 413 TRP A O 1
ATOM 1430 N N . HIS A 1 196 ? -18.202 52.909 18.614 1.00 61.45 414 HIS A N 1
ATOM 1431 C CA . HIS A 1 196 ? -17.094 53.623 19.238 1.00 58.55 414 HIS A CA 1
ATOM 1432 C C . HIS A 1 196 ? -17.095 53.351 20.747 1.00 62.30 414 HIS A C 1
ATOM 1433 O O . HIS A 1 196 ? -16.068 53.000 21.310 1.00 62.01 414 HIS A O 1
ATOM 1440 N N . ARG A 1 197 ? -18.265 53.489 21.367 1.00 62.72 415 ARG A N 1
ATOM 1441 C CA . ARG A 1 197 ? -18.454 53.247 22.795 1.00 71.39 415 ARG A CA 1
ATOM 1442 C C . ARG A 1 197 ? -18.410 51.760 23.119 1.00 68.96 415 ARG A C 1
ATOM 1443 O O . ARG A 1 197 ? -17.851 51.375 24.134 1.00 64.69 415 ARG A O 1
ATOM 1451 N N . LEU A 1 198 ? -19.002 50.925 22.264 1.00 61.65 416 LEU A N 1
ATOM 1452 C CA . LEU A 1 198 ? -19.003 49.480 22.492 1.00 65.34 416 LEU A CA 1
ATOM 1453 C C . LEU A 1 198 ? -17.569 48.957 22.563 1.00 67.80 416 LEU A C 1
ATOM 1454 O O . LEU A 1 198 ? -17.200 48.223 23.490 1.00 65.05 416 LEU A O 1
ATOM 1459 N N . LEU A 1 199 ? -16.772 49.364 21.580 1.00 61.41 417 LEU A N 1
ATOM 1460 C CA . LEU A 1 199 ? -15.379 48.953 21.453 1.00 58.09 417 LEU A CA 1
ATOM 1461 C C . LEU A 1 199 ? -14.429 49.552 22.507 1.00 60.27 417 LEU A C 1
ATOM 1462 O O . LEU A 1 199 ? -13.577 48.853 23.050 1.00 55.92 417 LEU A O 1
ATOM 1467 N N . ASP A 1 200 ? -14.560 50.839 22.794 1.00 66.79 418 ASP A N 1
ATOM 1468 C CA . ASP A 1 200 ? -13.702 51.428 23.811 1.00 73.31 418 ASP A CA 1
ATOM 1469 C C . ASP A 1 200 ? -13.905 50.724 25.161 1.00 68.02 418 ASP A C 1
ATOM 1470 O O . ASP A 1 200 ? -12.947 50.448 25.877 1.00 62.37 418 ASP A O 1
ATOM 1475 N N . GLN A 1 201 ? -15.161 50.426 25.479 1.00 64.63 419 GLN A N 1
ATOM 1476 C CA . GLN A 1 201 ? -15.519 49.790 26.736 1.00 67.86 419 GLN A CA 1
ATOM 1477 C C . GLN A 1 201 ? -15.020 48.358 26.752 1.00 70.12 419 GLN A C 1
ATOM 1478 O O . GLN A 1 201 ? -14.401 47.910 27.721 1.00 68.41 419 GLN A O 1
ATOM 1484 N N . ALA A 1 202 ? -15.281 47.648 25.664 1.00 63.11 420 ALA A N 1
ATOM 1485 C CA . ALA A 1 202 ? -14.912 46.256 25.565 1.00 56.12 420 ALA A CA 1
ATOM 1486 C C . ALA A 1 202 ? -13.411 46.099 25.735 1.00 57.21 420 ALA A C 1
ATOM 1487 O O . ALA A 1 202 ? -12.955 45.121 26.313 1.00 52.59 420 ALA A O 1
ATOM 1489 N N . LEU A 1 203 ? -12.639 47.051 25.219 1.00 56.94 421 LEU A N 1
ATOM 1490 C CA . LEU A 1 203 ? -11.190 46.955 25.340 1.00 55.85 421 LEU A CA 1
ATOM 1491 C C . LEU A 1 203 ? -10.782 47.174 26.793 1.00 62.80 421 LEU A C 1
ATOM 1492 O O . LEU A 1 203 ? -10.096 46.332 27.387 1.00 64.28 421 LEU A O 1
ATOM 1497 N N . ASN A 1 204 ? -11.223 48.293 27.363 1.00 62.33 422 ASN A N 1
ATOM 1498 C CA . ASN A 1 204 ? -10.997 48.579 28.778 1.00 66.11 422 ASN A CA 1
ATOM 1499 C C . ASN A 1 204 ? -11.375 47.420 29.702 1.00 65.00 422 ASN A C 1
ATOM 1500 O O . ASN A 1 204 ? -10.708 47.180 30.707 1.00 66.82 422 ASN A O 1
ATOM 1505 N N . GLN A 1 205 ? -12.435 46.697 29.350 1.00 66.18 423 GLN A N 1
ATOM 1506 C CA . GLN A 1 205 ? -12.995 45.662 30.216 1.00 71.48 423 GLN A CA 1
ATOM 1507 C C . GLN A 1 205 ? -12.504 44.257 29.869 1.00 68.99 423 GLN A C 1
ATOM 1508 O O . GLN A 1 205 ? -12.898 43.284 30.516 1.00 62.60 423 GLN A O 1
ATOM 1514 N N . ARG A 1 206 ? -11.632 44.150 28.866 1.00 65.17 424 ARG A N 1
ATOM 1515 C CA . ARG A 1 206 ? -11.110 42.853 28.434 1.00 52.93 424 ARG A CA 1
ATOM 1516 C C . ARG A 1 206 ? -12.218 41.903 28.001 1.00 54.95 424 ARG A C 1
ATOM 1517 O O . ARG A 1 206 ? -12.053 40.687 28.094 1.00 56.02 424 ARG A O 1
ATOM 1525 N N . ARG A 1 207 ? -13.328 42.427 27.491 1.00 53.60 425 ARG A N 1
ATOM 1526 C CA . ARG A 1 207 ? -14.427 41.539 27.092 1.00 59.76 425 ARG A CA 1
ATOM 1527 C C . ARG A 1 207 ? -14.345 41.014 25.632 1.00 55.27 425 ARG A C 1
ATOM 1528 O O . ARG A 1 207 ? -15.288 41.098 24.849 1.00 54.51 425 ARG A O 1
ATOM 1536 N N . PHE A 1 208 ? -13.179 40.442 25.321 1.00 50.27 426 PHE A N 1
ATOM 1537 C CA . PHE A 1 208 ? -12.893 39.739 24.081 1.00 51.98 426 PHE A CA 1
ATOM 1538 C C . PHE A 1 208 ? -12.485 38.301 24.430 1.00 55.22 426 PHE A C 1
ATOM 1539 O O . PHE A 1 208 ? -11.602 38.102 25.264 1.00 54.56 426 PHE A O 1
ATOM 1547 N N . GLU A 1 209 ? -13.114 37.300 23.817 1.00 47.76 427 GLU A N 1
ATOM 1548 C CA . GLU A 1 209 ? -12.769 35.904 24.122 1.00 50.48 427 GLU A CA 1
ATOM 1549 C C . GLU A 1 209 ? -11.713 35.383 23.158 1.00 49.81 427 GLU A C 1
ATOM 1550 O O . GLU A 1 209 ? -11.577 35.916 22.062 1.00 43.17 427 GLU A O 1
ATOM 1556 N N . LEU A 1 210 ? -10.990 34.336 23.572 1.00 35.69 428 LEU A N 1
ATOM 1557 C CA . LEU A 1 210 ? -10.151 33.600 22.640 1.00 37.37 428 LEU A CA 1
ATOM 1558 C C . LEU A 1 210 ? -10.982 32.480 22.056 1.00 38.09 428 LEU A C 1
ATOM 1559 O O . LEU A 1 210 ? -11.646 31.750 22.788 1.00 43.60 428 LEU A O 1
ATOM 1564 N N . PHE A 1 211 ? -10.996 32.402 20.729 1.00 38.00 429 PHE A N 1
ATOM 1565 C CA . PHE A 1 211 ? -11.479 31.239 20.014 1.00 41.72 429 PHE A CA 1
ATOM 1566 C C . PHE A 1 211 ? -10.258 30.616 19.342 1.00 36.63 429 PHE A C 1
ATOM 1567 O O . PHE A 1 211 ? -9.204 31.253 19.215 1.00 34.72 429 PHE A O 1
ATOM 1575 N N . PHE A 1 212 ? -10.416 29.375 18.903 1.00 40.20 430 PHE A N 1
ATOM 1576 C CA . PHE A 1 212 ? -9.308 28.551 18.437 1.00 37.80 430 PHE A CA 1
ATOM 1577 C C . PHE A 1 212 ? -9.785 27.723 17.273 1.00 37.90 430 PHE A C 1
ATOM 1578 O O . PHE A 1 212 ? -10.904 27.205 17.279 1.00 39.03 430 PHE A O 1
ATOM 1586 N N . GLN A 1 213 ? -8.936 27.596 16.264 1.00 36.11 431 GLN A N 1
ATOM 1587 C CA . GLN A 1 213 ? -9.252 26.767 15.135 1.00 39.92 431 GLN A CA 1
ATOM 1588 C C . GLN A 1 213 ? -8.054 25.858 14.875 1.00 32.86 431 GLN A C 1
ATOM 1589 O O . GLN A 1 213 ? -6.918 26.328 14.817 1.00 36.52 431 GLN A O 1
ATOM 1595 N N . PRO A 1 214 ? -8.311 24.554 14.716 1.00 36.86 432 PRO A N 1
ATOM 1596 C CA . PRO A 1 214 ? -7.211 23.603 14.548 1.00 38.42 432 PRO A CA 1
ATOM 1597 C C . PRO A 1 214 ? -6.551 23.822 13.205 1.00 35.02 432 PRO A C 1
ATOM 1598 O O . PRO A 1 214 ? -7.243 24.060 12.222 1.00 39.24 432 PRO A O 1
ATOM 1602 N N . VAL A 1 215 ? -5.236 23.719 13.177 1.00 29.32 433 VAL A N 1
ATOM 1603 C CA . VAL A 1 215 ? -4.466 23.684 11.932 1.00 31.80 433 VAL A CA 1
ATOM 1604 C C . VAL A 1 215 ? -3.744 22.325 11.934 1.00 36.07 433 VAL A C 1
ATOM 1605 O O . VAL A 1 215 ? -2.919 22.041 12.809 1.00 38.96 433 VAL A O 1
ATOM 1609 N N . VAL A 1 216 ? -4.085 21.467 10.977 1.00 36.22 434 VAL A N 1
ATOM 1610 C CA . VAL A 1 216 ? -3.643 20.077 11.031 1.00 38.20 434 VAL A CA 1
ATOM 1611 C C . VAL A 1 216 ? -2.762 19.716 9.822 1.00 33.19 434 VAL A C 1
ATOM 1612 O O . VAL A 1 216 ? -2.723 20.434 8.823 1.00 31.97 434 VAL A O 1
ATOM 1616 N N . ALA A 1 217 ? -2.030 18.621 9.942 1.00 35.66 435 ALA A N 1
ATOM 1617 C CA . ALA A 1 217 ? -1.094 18.196 8.911 1.00 38.88 435 ALA A CA 1
ATOM 1618 C C . ALA A 1 217 ? -1.854 17.756 7.674 1.00 37.34 435 ALA A C 1
ATOM 1619 O O . ALA A 1 217 ? -2.750 16.918 7.753 1.00 42.52 435 ALA A O 1
ATOM 1621 N N . ALA A 1 218 ? -1.486 18.310 6.533 1.00 33.96 436 ALA A N 1
ATOM 1622 C CA . ALA A 1 218 ? -2.230 18.013 5.318 1.00 41.92 436 ALA A CA 1
ATOM 1623 C C . ALA A 1 218 ? -2.058 16.525 5.003 1.00 48.38 436 ALA A C 1
ATOM 1624 O O . ALA A 1 218 ? -2.970 15.876 4.496 1.00 45.56 436 ALA A O 1
ATOM 1626 N N . GLN A 1 219 ? -0.900 15.983 5.374 1.00 44.83 437 GLN A N 1
ATOM 1627 C CA . GLN A 1 219 ? -0.556 14.612 5.016 1.00 51.08 437 GLN A CA 1
ATOM 1628 C C . GLN A 1 219 ? -1.032 13.574 6.061 1.00 56.84 437 GLN A C 1
ATOM 1629 O O . GLN A 1 219 ? -0.791 12.378 5.890 1.00 57.37 437 GLN A O 1
ATOM 1635 N N . ASP A 1 220 ? -1.731 14.050 7.107 1.00 54.84 438 ASP A N 1
ATOM 1636 C CA . ASP A 1 220 ? -2.321 13.229 8.184 1.00 53.26 438 ASP A CA 1
ATOM 1637 C C . ASP A 1 220 ? -3.234 14.079 9.068 1.00 56.36 438 ASP A C 1
ATOM 1638 O O . ASP A 1 220 ? -2.792 14.615 10.079 1.00 50.73 438 ASP A O 1
ATOM 1643 N N . THR A 1 221 ? -4.509 14.184 8.709 1.00 58.31 439 THR A N 1
ATOM 1644 C CA . THR A 1 221 ? -5.359 15.221 9.284 1.00 58.17 439 THR A CA 1
ATOM 1645 C C . THR A 1 221 ? -5.749 15.031 10.753 1.00 57.01 439 THR A C 1
ATOM 1646 O O . THR A 1 221 ? -6.429 15.882 11.328 1.00 50.85 439 THR A O 1
ATOM 1650 N N . GLN A 1 222 ? -5.317 13.927 11.358 1.00 60.58 440 GLN A N 1
ATOM 1651 C CA . GLN A 1 222 ? -5.566 13.680 12.776 1.00 59.86 440 GLN A CA 1
ATOM 1652 C C . GLN A 1 222 ? -4.512 14.373 13.625 1.00 53.81 440 GLN A C 1
ATOM 1653 O O . GLN A 1 222 ? -4.682 14.545 14.827 1.00 55.87 440 GLN A O 1
ATOM 1659 N N . LEU A 1 223 ? -3.418 14.766 12.992 1.00 42.38 441 LEU A N 1
ATOM 1660 C CA . LEU A 1 223 ? -2.299 15.368 13.705 1.00 44.73 441 LEU A CA 1
ATOM 1661 C C . LEU A 1 223 ? -2.401 16.887 13.741 1.00 43.35 441 LEU A C 1
ATOM 1662 O O . LEU A 1 223 ? -2.348 17.555 12.698 1.00 44.20 441 LEU A O 1
ATOM 1667 N N . VAL A 1 224 ? -2.511 17.436 14.940 1.00 40.79 442 VAL A N 1
ATOM 1668 C CA . VAL A 1 224 ? -2.674 18.881 15.089 1.00 44.25 442 VAL A CA 1
ATOM 1669 C C . VAL A 1 224 ? -1.323 19.571 15.072 1.00 46.06 442 VAL A C 1
ATOM 1670 O O . VAL A 1 224 ? -0.427 19.162 15.793 1.00 37.06 442 VAL A O 1
ATOM 1674 N N . LEU A 1 225 ? -1.175 20.590 14.224 1.00 39.68 443 LEU A N 1
ATOM 1675 C CA . LEU A 1 225 ? 0.060 21.358 14.133 1.00 35.79 443 LEU A CA 1
ATOM 1676 C C . LEU A 1 225 ? 0.079 22.515 15.117 1.00 34.27 443 LEU A C 1
ATOM 1677 O O . LEU A 1 225 ? 1.060 22.736 15.808 1.00 36.40 443 LEU A O 1
ATOM 1682 N N . HIS A 1 226 ? -1.005 23.276 15.148 1.00 35.40 444 HIS A N 1
ATOM 1683 C CA . HIS A 1 226 ? -1.220 24.282 16.185 1.00 38.61 444 HIS A CA 1
ATOM 1684 C C . HIS A 1 226 ? -2.677 24.701 16.141 1.00 36.75 444 HIS A C 1
ATOM 1685 O O . HIS A 1 226 ? -3.434 24.232 15.282 1.00 33.48 444 HIS A O 1
ATOM 1692 N N . TYR A 1 227 ? -3.080 25.562 17.073 1.00 31.77 445 TYR A N 1
ATOM 1693 C CA . TYR A 1 227 ? -4.390 26.200 16.949 1.00 34.72 445 TYR A CA 1
ATOM 1694 C C . TYR A 1 227 ? -4.218 27.674 16.611 1.00 30.58 445 TYR A C 1
ATOM 1695 O O . TYR A 1 227 ? -3.436 28.365 17.260 1.00 35.05 445 TYR A O 1
ATOM 1704 N N . LYS A 1 228 ? -4.917 28.149 15.576 1.00 29.88 446 LYS A N 1
ATOM 1705 C CA . LYS A 1 228 ? -4.938 29.580 15.287 1.00 28.81 446 LYS A CA 1
ATOM 1706 C C . LYS A 1 228 ? -5.878 30.253 16.297 1.00 35.10 446 LYS A C 1
ATOM 1707 O O . LYS A 1 228 ? -7.011 29.833 16.465 1.00 32.86 446 LYS A O 1
ATOM 1713 N N . VAL A 1 229 ? -5.389 31.286 16.969 1.00 28.65 447 VAL A N 1
ATOM 1714 C CA . VAL A 1 229 ? -6.195 32.063 17.882 1.00 30.72 447 VAL A CA 1
ATOM 1715 C C . VAL A 1 229 ? -6.967 33.155 17.110 1.00 38.18 447 VAL A C 1
ATOM 1716 O O . VAL A 1 229 ? -6.374 33.844 16.286 1.00 33.84 447 VAL A O 1
ATOM 1720 N N . LEU A 1 230 ? -8.276 33.286 17.371 1.00 34.78 448 LEU A N 1
ATOM 1721 C CA . LEU A 1 230 ? -9.113 34.348 16.770 1.00 39.82 448 LEU A CA 1
ATOM 1722 C C . LEU A 1 230 ? -9.765 35.173 17.878 1.00 37.87 448 LEU A C 1
ATOM 1723 O O . LEU A 1 230 ? -10.146 34.638 18.915 1.00 37.83 448 LEU A O 1
ATOM 1728 N N . SER A 1 231 ? -9.927 36.465 17.629 1.00 38.87 449 SER A N 1
ATOM 1729 C CA . SER A 1 231 ? -10.537 37.368 18.592 1.00 39.21 449 SER A CA 1
ATOM 1730 C C . SER A 1 231 ? -12.054 37.450 18.398 1.00 39.61 449 SER A C 1
ATOM 1731 O O . SER A 1 231 ? -12.537 37.661 17.280 1.00 42.01 449 SER A O 1
ATOM 1734 N N . ARG A 1 232 ? -12.794 37.278 19.497 1.00 42.19 450 ARG A N 1
ATOM 1735 C CA . ARG A 1 232 ? -14.242 37.453 19.528 1.00 40.83 450 ARG A CA 1
ATOM 1736 C C . ARG A 1 232 ? -14.627 38.490 20.565 1.00 44.53 450 ARG A C 1
ATOM 1737 O O . ARG A 1 232 ? -14.139 38.480 21.687 1.00 47.49 450 ARG A O 1
ATOM 1745 N N . LEU A 1 233 ? -15.530 39.369 20.177 1.00 42.12 451 LEU A N 1
ATOM 1746 C CA . LEU A 1 233 ? -16.057 40.385 21.062 1.00 46.35 451 LEU A CA 1
ATOM 1747 C C . LEU A 1 233 ? -17.338 39.862 21.720 1.00 46.50 451 LEU A C 1
ATOM 1748 O O . LEU A 1 233 ? -18.174 39.242 21.055 1.00 46.47 451 LEU A O 1
ATOM 1753 N N . LEU A 1 234 ? -17.484 40.082 23.029 1.00 46.84 452 LEU A N 1
ATOM 1754 C CA . LEU A 1 234 ? -18.736 39.750 23.701 1.00 50.81 452 LEU A CA 1
ATOM 1755 C C . LEU A 1 234 ? -19.710 40.928 23.586 1.00 54.63 452 LEU A C 1
ATOM 1756 O O . LEU A 1 234 ? -19.303 42.076 23.700 1.00 56.46 452 LEU A O 1
ATOM 1761 N N . ASP A 1 235 ? -20.989 40.651 23.341 1.00 60.16 453 ASP A N 1
ATOM 1762 C CA . ASP A 1 235 ? -22.011 41.692 23.440 1.00 63.30 453 ASP A CA 1
ATOM 1763 C C . ASP A 1 235 ? -22.597 41.723 24.842 1.00 69.30 453 ASP A C 1
ATOM 1764 O O . ASP A 1 235 ? -22.177 40.965 25.733 1.00 63.49 453 ASP A O 1
ATOM 1769 N N . GLU A 1 236 ? -23.580 42.597 25.016 1.00 72.16 454 GLU A N 1
ATOM 1770 C CA . GLU A 1 236 ? -24.210 42.845 26.312 1.00 77.48 454 GLU A CA 1
ATOM 1771 C C . GLU A 1 236 ? -24.725 41.569 26.992 1.00 77.07 454 GLU A C 1
ATOM 1772 O O . GLU A 1 236 ? -24.768 41.476 28.222 1.00 82.48 454 GLU A O 1
ATOM 1778 N N . GLN A 1 237 ? -25.125 40.594 26.186 1.00 75.33 455 GLN A N 1
ATOM 1779 C CA . GLN A 1 237 ? -25.734 39.376 26.698 1.00 78.76 455 GLN A CA 1
ATOM 1780 C C . GLN A 1 237 ? -24.718 38.244 26.752 1.00 75.65 455 GLN A C 1
ATOM 1781 O O . GLN A 1 237 ? -25.091 37.079 26.884 1.00 78.59 455 GLN A O 1
ATOM 1787 N N . GLY A 1 238 ? -23.437 38.579 26.636 1.00 67.12 456 GLY A N 1
ATOM 1788 C CA . GLY A 1 238 ? -22.393 37.565 26.644 1.00 70.14 456 GLY A CA 1
ATOM 1789 C C . GLY A 1 238 ? -22.363 36.747 25.356 1.00 72.33 456 GLY A C 1
ATOM 1790 O O . GLY A 1 238 ? -21.861 35.619 25.333 1.00 68.83 456 GLY A O 1
ATOM 1791 N N . GLN A 1 239 ? -22.923 37.312 24.286 1.00 61.32 457 GLN A N 1
ATOM 1792 C CA . GLN A 1 239 ? -22.854 36.698 22.965 1.00 67.99 457 GLN A CA 1
ATOM 1793 C C . GLN A 1 239 ? -21.563 37.126 22.275 1.00 63.11 457 GLN A C 1
ATOM 1794 O O . GLN A 1 239 ? -21.071 38.232 22.499 1.00 63.29 457 GLN A O 1
ATOM 1800 N N . THR A 1 240 ? -21.018 36.275 21.414 1.00 55.00 458 THR A N 1
ATOM 1801 C CA . THR A 1 240 ? -19.788 36.647 20.735 1.00 46.23 458 THR A CA 1
ATOM 1802 C C . THR A 1 240 ? -20.092 37.311 19.383 1.00 53.95 458 THR A C 1
ATOM 1803 O O . THR A 1 240 ? -21.084 36.983 18.733 1.00 57.44 458 THR A O 1
ATOM 1807 N N . ILE A 1 241 ? -19.246 38.262 18.982 1.00 52.31 459 ILE A N 1
ATOM 1808 C CA . ILE A 1 241 ? -19.352 38.912 17.678 1.00 53.25 459 ILE A CA 1
ATOM 1809 C C . ILE A 1 241 ? -18.079 38.634 16.889 1.00 47.36 459 ILE A C 1
ATOM 1810 O O . ILE A 1 241 ? -16.976 38.711 17.433 1.00 42.41 459 ILE A O 1
ATOM 1815 N N . PRO A 1 242 ? -18.222 38.326 15.594 1.00 51.12 460 PRO A N 1
ATOM 1816 C CA . PRO A 1 242 ? -17.069 37.923 14.768 1.00 51.70 460 PRO A CA 1
ATOM 1817 C C . PRO A 1 242 ? -16.175 39.099 14.364 1.00 42.74 460 PRO A C 1
ATOM 1818 O O . PRO A 1 242 ? -16.668 40.220 14.181 1.00 43.80 460 PRO A O 1
ATOM 1822 N N . ALA A 1 243 ? -14.875 38.827 14.226 1.00 40.72 461 ALA A N 1
ATOM 1823 C CA . ALA A 1 243 ? -13.902 39.832 13.820 1.00 41.12 461 ALA A CA 1
ATOM 1824 C C . ALA A 1 243 ? -14.277 40.520 12.487 1.00 48.83 461 ALA A C 1
ATOM 1825 O O . ALA A 1 243 ? -13.993 41.702 12.298 1.00 47.07 461 ALA A O 1
ATOM 1827 N N . GLY A 1 244 ? -14.917 39.786 11.577 1.00 48.55 462 GLY A N 1
ATOM 1828 C CA . GLY A 1 244 ? -15.366 40.356 10.316 1.00 54.75 462 GLY A CA 1
ATOM 1829 C C . GLY A 1 244 ? -16.208 41.602 10.526 1.00 51.86 462 GLY A C 1
ATOM 1830 O O . GLY A 1 244 ? -16.162 42.548 9.744 1.00 53.55 462 GLY A O 1
ATOM 1831 N N . ARG A 1 245 ? -16.986 41.608 11.598 1.00 50.29 463 ARG A N 1
ATOM 1832 C CA . ARG A 1 245 ? -17.818 42.764 11.899 1.00 53.39 463 ARG A CA 1
ATOM 1833 C C . ARG A 1 245 ? -17.092 43.871 12.673 1.00 54.42 463 ARG A C 1
ATOM 1834 O O . ARG A 1 245 ? -17.257 45.038 12.359 1.00 47.97 463 ARG A O 1
ATOM 1842 N N . PHE A 1 246 ? -16.287 43.525 13.680 1.00 53.73 464 PHE A N 1
ATOM 1843 C CA . PHE A 1 246 ? -15.731 44.580 14.537 1.00 44.85 464 PHE A CA 1
ATOM 1844 C C . PHE A 1 246 ? -14.387 45.172 14.077 1.00 44.09 464 PHE A C 1
ATOM 1845 O O . PHE A 1 246 ? -14.122 46.350 14.303 1.00 42.47 464 PHE A O 1
ATOM 1853 N N . LEU A 1 247 ? -13.555 44.381 13.405 1.00 38.88 465 LEU A N 1
ATOM 1854 C CA . LEU A 1 247 ? -12.199 44.828 13.066 1.00 45.07 465 LEU A CA 1
ATOM 1855 C C . LEU A 1 247 ? -12.132 46.091 12.204 1.00 47.29 465 LEU A C 1
ATOM 1856 O O . LEU A 1 247 ? -11.267 46.948 12.435 1.00 44.15 465 LEU A O 1
ATOM 1861 N N . PRO A 1 248 ? -12.987 46.186 11.164 1.00 44.65 466 PRO A N 1
ATOM 1862 C CA . PRO A 1 248 ? -12.960 47.448 10.432 1.00 45.14 466 PRO A CA 1
ATOM 1863 C C . PRO A 1 248 ? -13.196 48.648 11.350 1.00 47.78 466 PRO A C 1
ATOM 1864 O O . PRO A 1 248 ? -12.544 49.681 11.162 1.00 50.10 466 PRO A O 1
ATOM 1868 N N . TRP A 1 249 ? -14.103 48.523 12.312 1.00 48.76 467 TRP A N 1
ATOM 1869 C CA . TRP A 1 249 ? -14.347 49.624 13.264 1.00 57.89 467 TRP A CA 1
ATOM 1870 C C . TRP A 1 249 ? -13.121 49.959 14.108 1.00 59.51 467 TRP A C 1
ATOM 1871 O O . TRP A 1 249 ? -12.799 51.137 14.291 1.00 57.06 467 TRP A O 1
ATOM 1882 N N . LEU A 1 250 ? -12.437 48.931 14.614 1.00 52.22 468 LEU A N 1
ATOM 1883 C CA . LEU A 1 250 ? -11.224 49.161 15.393 1.00 49.47 468 LEU A CA 1
ATOM 1884 C C . LEU A 1 250 ? -10.195 49.897 14.552 1.00 55.79 468 LEU A C 1
ATOM 1885 O O . LEU A 1 250 ? -9.519 50.796 15.041 1.00 54.76 468 LEU A O 1
ATOM 1890 N N . GLU A 1 251 ? -10.074 49.505 13.285 1.00 53.26 469 GLU A N 1
ATOM 1891 C CA . GLU A 1 251 ? -9.120 50.142 12.379 1.00 63.00 469 GLU A CA 1
ATOM 1892 C C . GLU A 1 251 ? -9.577 51.559 12.064 1.00 64.62 469 GLU A C 1
ATOM 1893 O O . GLU A 1 251 ? -8.768 52.484 11.989 1.00 64.06 469 GLU A O 1
ATOM 1899 N N . ARG A 1 252 ? -10.882 51.712 11.873 1.00 61.32 470 ARG A N 1
ATOM 1900 C CA . ARG A 1 252 ? -11.484 53.027 11.674 1.00 67.28 470 ARG A CA 1
ATOM 1901 C C . ARG A 1 252 ? -11.198 53.953 12.878 1.00 65.44 470 ARG A C 1
ATOM 1902 O O . ARG A 1 252 ? -10.859 55.121 12.696 1.00 66.38 470 ARG A O 1
ATOM 1910 N N . PHE A 1 253 ? -11.286 53.426 14.099 1.00 65.92 471 PHE A N 1
ATOM 1911 C CA . PHE A 1 253 ? -11.029 54.249 15.289 1.00 64.06 471 PHE A CA 1
ATOM 1912 C C . PHE A 1 253 ? -9.557 54.311 15.674 1.00 69.96 471 PHE A C 1
ATOM 1913 O O . PHE A 1 253 ? -9.179 55.116 16.526 1.00 70.78 471 PHE A O 1
ATOM 1921 N N . GLY A 1 254 ? -8.742 53.444 15.070 1.00 61.41 472 GLY A N 1
ATOM 1922 C CA . GLY A 1 254 ? -7.315 53.374 15.353 1.00 58.84 472 GLY A CA 1
ATOM 1923 C C . GLY A 1 254 ? -6.926 52.615 16.617 1.00 56.77 472 GLY A C 1
ATOM 1924 O O . GLY A 1 254 ? -5.970 52.989 17.294 1.00 59.08 472 GLY A O 1
ATOM 1925 N N . TRP A 1 255 ? -7.660 51.545 16.920 1.00 56.92 473 TRP A N 1
ATOM 1926 C CA . TRP A 1 255 ? -7.538 50.835 18.187 1.00 55.13 473 TRP A CA 1
ATOM 1927 C C . TRP A 1 255 ? -7.052 49.400 18.021 1.00 54.32 473 TRP A C 1
ATOM 1928 O O . TRP A 1 255 ? -7.106 48.606 18.962 1.00 54.00 473 TRP A O 1
ATOM 1939 N N . THR A 1 256 ? -6.592 49.064 16.825 1.00 47.07 474 THR A N 1
ATOM 1940 C CA . THR A 1 256 ? -6.131 47.713 16.560 1.00 43.92 474 THR A CA 1
ATOM 1941 C C . THR A 1 256 ? -4.998 47.292 17.487 1.00 42.70 474 THR A C 1
ATOM 1942 O O . THR A 1 256 ? -5.022 46.201 18.041 1.00 52.20 474 THR A O 1
ATOM 1946 N N . ALA A 1 257 ? -4.011 48.163 17.649 1.00 43.95 475 ALA A N 1
ATOM 1947 C CA . ALA A 1 257 ? -2.915 47.937 18.584 1.00 45.04 475 ALA A CA 1
ATOM 1948 C C . ALA A 1 257 ? -3.371 47.635 20.021 1.00 55.00 475 ALA A C 1
ATOM 1949 O O . ALA A 1 257 ? -2.694 46.899 20.759 1.00 48.53 475 ALA A O 1
ATOM 1951 N N . ARG A 1 258 ? -4.504 48.205 20.421 1.00 54.27 476 ARG A N 1
ATOM 1952 C CA . ARG A 1 258 ? -5.045 47.913 21.737 1.00 56.44 476 ARG A CA 1
ATOM 1953 C C . ARG A 1 258 ? -5.534 46.485 21.756 1.00 47.66 476 ARG A C 1
ATOM 1954 O O . ARG A 1 258 ? -5.376 45.791 22.749 1.00 42.47 476 ARG A O 1
ATOM 1962 N N . LEU A 1 259 ? -6.132 46.027 20.665 1.00 41.79 477 LEU A N 1
ATOM 1963 C CA . LEU A 1 259 ? -6.626 44.663 20.689 1.00 45.00 477 LEU A CA 1
ATOM 1964 C C . LEU A 1 259 ? -5.446 43.692 20.685 1.00 47.03 477 LEU A C 1
ATOM 1965 O O . LEU A 1 259 ? -5.438 42.720 21.426 1.00 41.21 477 LEU A O 1
ATOM 1970 N N . ASP A 1 260 ? -4.446 43.964 19.853 1.00 48.58 478 ASP A N 1
ATOM 1971 C CA . ASP A 1 260 ? -3.250 43.125 19.801 1.00 43.32 478 ASP A CA 1
ATOM 1972 C C . ASP A 1 260 ? -2.631 42.934 21.186 1.00 48.56 478 ASP A C 1
ATOM 1973 O O . ASP A 1 260 ? -2.258 41.828 21.577 1.00 51.20 478 ASP A O 1
ATOM 1978 N N . ARG A 1 261 ? -2.506 44.017 21.939 1.00 54.22 479 ARG A N 1
ATOM 1979 C CA . ARG A 1 261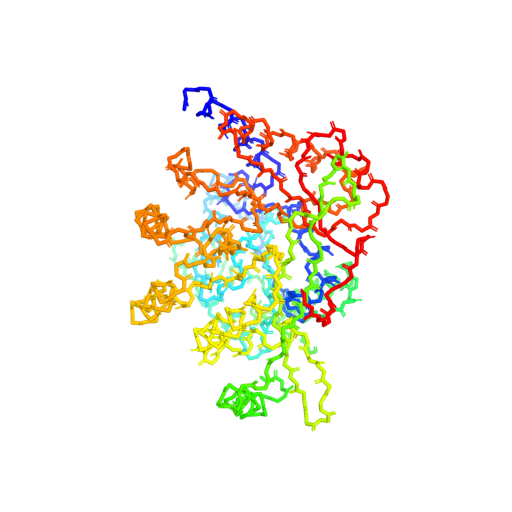 ? -1.893 43.902 23.257 1.00 55.60 479 ARG A CA 1
ATOM 1980 C C . ARG A 1 261 ? -2.718 43.038 24.205 1.00 53.00 479 ARG A C 1
ATOM 1981 O O . ARG A 1 261 ? -2.175 42.149 24.896 1.00 43.38 479 ARG A O 1
ATOM 1989 N N . LEU A 1 262 ? -4.023 43.313 24.241 1.00 51.38 480 LEU A N 1
ATOM 1990 C CA . LEU A 1 262 ? -4.963 42.535 25.046 1.00 50.41 480 LEU A CA 1
ATOM 1991 C C . LEU A 1 262 ? -4.921 41.041 24.662 1.00 47.48 480 LEU A C 1
ATOM 1992 O O . LEU A 1 262 ? -4.834 40.164 25.523 1.00 44.74 480 LEU A O 1
ATOM 1997 N N . MET A 1 263 ? -4.913 40.773 23.354 1.00 41.36 481 MET A N 1
ATOM 1998 C CA . MET A 1 263 ? -4.975 39.414 22.850 1.00 44.80 481 MET A CA 1
ATOM 1999 C C . MET A 1 263 ? -3.725 38.647 23.207 1.00 39.60 481 MET A C 1
ATOM 2000 O O . MET A 1 263 ? -3.781 37.471 23.560 1.00 40.90 481 MET A O 1
ATOM 2005 N N . LEU A 1 264 ? -2.592 39.321 23.084 1.00 39.88 482 LEU A N 1
ATOM 2006 C CA . LEU A 1 264 ? -1.326 38.688 23.355 1.00 43.86 482 LEU A CA 1
ATOM 2007 C C . LEU A 1 264 ? -1.209 38.362 24.865 1.00 49.40 482 LEU A C 1
ATOM 2008 O O . LEU A 1 264 ? -0.815 37.256 25.241 1.00 48.44 482 LEU A O 1
ATOM 2013 N N . GLU A 1 265 ? -1.568 39.302 25.732 1.00 45.05 483 GLU A N 1
ATOM 2014 C CA . GLU A 1 265 ? -1.486 39.006 27.153 1.00 50.14 483 GLU A CA 1
ATOM 2015 C C . GLU A 1 265 ? -2.410 37.856 27.465 1.00 45.17 483 GLU A C 1
ATOM 2016 O O . GLU A 1 265 ? -2.055 36.981 28.250 1.00 48.56 483 GLU A O 1
ATOM 2022 N N . ARG A 1 266 ? -3.592 37.858 26.854 1.00 44.24 484 ARG A N 1
ATOM 2023 C CA . ARG A 1 266 ? -4.597 36.834 27.170 1.00 50.51 484 ARG A CA 1
ATOM 2024 C C . ARG A 1 266 ? -4.168 35.446 26.688 1.00 46.01 484 ARG A C 1
ATOM 2025 O O . ARG A 1 266 ? -4.337 34.448 27.388 1.00 39.33 484 ARG A O 1
ATOM 2033 N N . VAL A 1 267 ? -3.636 35.386 25.470 1.00 43.64 485 VAL A N 1
ATOM 2034 C CA . VAL A 1 267 ? -3.108 34.142 24.925 1.00 41.05 485 VAL A CA 1
ATOM 2035 C C . VAL A 1 267 ? -1.961 33.585 25.763 1.00 39.69 485 VAL A C 1
ATOM 2036 O O . VAL A 1 267 ? -1.881 32.380 26.003 1.00 39.93 485 VAL A O 1
ATOM 2040 N N . LEU A 1 268 ? -1.049 34.454 26.175 1.00 31.51 486 LEU A N 1
ATOM 2041 C CA . LEU A 1 268 ? 0.094 33.987 26.928 1.00 44.65 486 LEU A CA 1
ATOM 2042 C C . LEU A 1 268 ? -0.343 33.480 28.330 1.00 51.54 486 LEU A C 1
ATOM 2043 O O . LEU A 1 268 ? 0.240 32.547 28.878 1.00 37.16 486 LEU A O 1
ATOM 2048 N N . GLU A 1 269 ? -1.381 34.086 28.889 1.00 46.93 487 GLU A N 1
ATOM 2049 C CA . GLU A 1 269 ? -1.933 33.610 30.146 1.00 55.93 487 GLU A CA 1
ATOM 2050 C C . GLU A 1 269 ? -2.499 32.207 29.945 1.00 51.94 487 GLU A C 1
ATOM 2051 O O . GLU A 1 269 ? -2.268 31.325 30.759 1.00 58.83 487 GLU A O 1
ATOM 2057 N N . GLN A 1 270 ? -3.216 31.996 28.847 1.00 46.92 488 GLN A N 1
ATOM 2058 C CA . GLN A 1 270 ? -3.948 30.746 28.659 1.00 49.58 488 GLN A CA 1
ATOM 2059 C C . GLN A 1 270 ? -3.070 29.560 28.245 1.00 52.94 488 GLN A C 1
ATOM 2060 O O . GLN A 1 270 ? -3.405 28.410 28.550 1.00 40.63 488 GLN A O 1
ATOM 2066 N N . MET A 1 271 ? -1.946 29.838 27.573 1.00 39.00 489 MET A N 1
ATOM 2067 C CA . MET A 1 271 ? -1.051 28.797 27.139 1.00 41.97 489 MET A CA 1
ATOM 2068 C C . MET A 1 271 ? -0.369 28.080 28.271 1.00 45.71 489 MET A C 1
ATOM 2069 O O . MET A 1 271 ? 0.114 26.966 28.076 1.00 42.82 489 MET A O 1
ATOM 2074 N N . ALA A 1 272 ? -0.277 28.734 29.432 1.00 52.30 490 ALA A N 1
ATOM 2075 C CA . ALA A 1 272 ? 0.421 28.156 30.589 1.00 55.61 490 ALA A CA 1
ATOM 2076 C C . ALA A 1 272 ? -0.287 26.923 31.128 1.00 52.66 490 ALA A C 1
ATOM 2077 O O . ALA A 1 272 ? 0.337 26.087 31.750 1.00 48.81 490 ALA A O 1
ATOM 2079 N N . GLY A 1 273 ? -1.586 26.810 30.872 1.00 52.90 491 GLY A N 1
ATOM 2080 C CA . GLY A 1 273 ? -2.354 25.669 31.337 1.00 46.89 491 GLY A CA 1
ATOM 2081 C C . GLY A 1 273 ? -2.378 24.448 30.424 1.00 50.58 491 GLY A C 1
ATOM 2082 O O . GLY A 1 273 ? -3.031 23.450 30.741 1.00 53.09 491 GLY A O 1
ATOM 2083 N N . HIS A 1 274 ? -1.684 24.502 29.289 1.00 45.88 492 HIS A N 1
ATOM 2084 C CA . HIS A 1 274 ? -1.625 23.332 28.423 1.00 47.33 492 HIS A CA 1
ATOM 2085 C C . HIS A 1 274 ? -0.312 23.233 27.637 1.00 43.41 492 HIS A C 1
ATOM 2086 O O . HIS A 1 274 ? 0.600 24.028 27.843 1.00 40.69 492 HIS A O 1
ATOM 2093 N N . GLU A 1 275 ? -0.221 22.233 26.7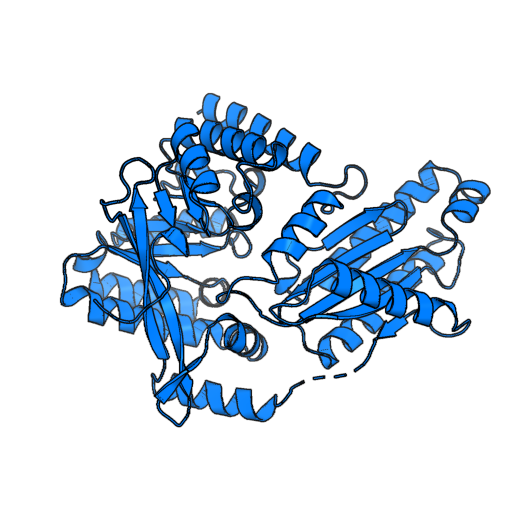65 1.00 42.06 493 GLU A N 1
ATOM 2094 C CA . GLU A 1 275 ? 1.012 21.958 26.036 1.00 45.67 493 GLU A CA 1
ATOM 2095 C C . GLU A 1 275 ? 0.867 22.099 24.531 1.00 42.56 493 GLU A C 1
ATOM 2096 O O . GLU A 1 275 ? 1.697 21.575 23.783 1.00 41.32 493 GLU A O 1
ATOM 2102 N N . GLU A 1 276 ? -0.189 22.768 24.082 1.00 43.06 494 GLU A N 1
ATOM 2103 C CA . GLU A 1 276 ? -0.421 22.904 22.648 1.00 43.47 494 GLU A CA 1
ATOM 2104 C C . GLU A 1 276 ? 0.242 24.142 22.079 1.00 43.33 494 GLU A C 1
ATOM 2105 O O . GLU A 1 276 ? 0.514 25.099 22.808 1.00 39.72 494 GLU A O 1
ATOM 2111 N N . SER A 1 277 ? 0.494 24.114 20.766 1.00 41.72 495 SER A N 1
ATOM 2112 C CA . SER A 1 277 ? 1.025 25.265 20.066 1.00 34.01 495 SER A CA 1
ATOM 2113 C C . SER A 1 277 ? -0.063 26.163 19.519 1.00 25.59 495 SER A C 1
ATOM 2114 O O . SER A 1 277 ? -1.130 25.703 19.095 1.00 35.73 495 SER A O 1
ATOM 2117 N N . LEU A 1 278 ? 0.215 27.457 19.496 1.00 33.95 496 LEU A N 1
ATOM 2118 C CA . LEU A 1 278 ? -0.769 28.436 19.052 1.00 32.00 496 LEU A CA 1
ATOM 2119 C C . LEU A 1 278 ? -0.196 29.420 18.022 1.00 31.59 496 LEU A C 1
ATOM 2120 O O . LEU A 1 278 ? 1.012 29.638 17.953 1.00 33.66 496 LEU A O 1
ATOM 2125 N N . ALA A 1 279 ? -1.074 30.050 17.253 1.00 29.37 497 ALA A N 1
ATOM 2126 C CA . ALA A 1 279 ? -0.638 31.171 16.427 1.00 30.88 497 ALA A CA 1
ATOM 2127 C C . ALA A 1 279 ? -1.498 32.405 16.635 1.00 29.81 497 ALA A C 1
ATOM 2128 O O . ALA A 1 279 ? -2.707 32.292 16.869 1.00 35.20 497 ALA A O 1
ATOM 2130 N N . LEU A 1 280 ? -0.894 33.590 16.542 1.00 29.93 498 LEU A N 1
ATOM 2131 C CA . LEU A 1 280 ? -1.646 34.835 16.831 1.00 29.73 498 LEU A CA 1
ATOM 2132 C C . LEU A 1 280 ? -1.276 35.982 15.869 1.00 32.77 498 LEU A C 1
ATOM 2133 O O . LEU A 1 280 ? -0.079 36.170 15.599 1.00 33.04 498 LEU A O 1
ATOM 2138 N N . ASN A 1 281 ? -2.265 36.749 15.382 1.00 33.55 499 ASN A N 1
ATOM 2139 C CA . ASN A 1 281 ? -1.985 37.867 14.461 1.00 38.25 499 ASN A CA 1
ATOM 2140 C C . ASN A 1 281 ? -1.192 38.943 15.171 1.00 46.65 499 ASN A C 1
ATOM 2141 O O . ASN A 1 281 ? -1.340 39.183 16.379 1.00 44.24 499 ASN A O 1
ATOM 2146 N N . LEU A 1 282 ? -0.384 39.629 14.387 1.00 41.15 500 LEU A N 1
ATOM 2147 C CA . LEU A 1 282 ? 0.283 40.838 14.815 1.00 43.36 500 LEU A CA 1
ATOM 2148 C C . LEU A 1 282 ? -0.018 41.838 13.701 1.00 45.29 500 LEU A C 1
ATOM 2149 O O . LEU A 1 282 ? 0.336 41.607 12.548 1.00 36.12 500 LEU A O 1
ATOM 2154 N N . SER A 1 283 ? -0.693 42.927 14.035 1.00 44.40 501 SER A N 1
ATOM 2155 C CA . SER A 1 283 ? -1.215 43.847 13.032 1.00 42.13 501 SER A CA 1
ATOM 2156 C C . SER A 1 283 ? -0.183 44.882 12.611 1.00 45.59 501 SER A C 1
ATOM 2157 O O . SER A 1 283 ? 0.791 45.119 13.337 1.00 45.52 501 SER A O 1
ATOM 2160 N N . SER A 1 284 ? -0.386 45.488 11.433 1.00 45.09 502 SER A N 1
ATOM 2161 C CA . SER A 1 284 ? 0.473 46.586 10.996 1.00 48.18 502 SER A CA 1
ATOM 2162 C C . SER A 1 284 ? 0.393 47.750 11.991 1.00 48.72 502 SER A C 1
ATOM 2163 O O . SER A 1 284 ? 1.392 48.419 12.263 1.00 56.93 502 SER A O 1
ATOM 2166 N N . ALA A 1 285 ? -0.801 47.972 12.531 1.00 46.73 503 ALA A N 1
ATOM 2167 C CA . ALA A 1 285 ? -1.020 48.934 13.614 1.00 55.28 503 ALA A CA 1
ATOM 2168 C C . ALA A 1 285 ? -0.007 48.791 14.755 1.00 58.39 503 ALA A C 1
ATOM 2169 O O . ALA A 1 285 ? 0.588 49.780 15.195 1.00 63.55 503 ALA A O 1
ATOM 2171 N N . THR A 1 286 ? 0.173 47.564 15.245 1.00 47.11 504 THR A N 1
ATOM 2172 C CA . THR A 1 286 ? 1.161 47.306 16.289 1.00 44.09 504 THR A CA 1
ATOM 2173 C C . THR A 1 286 ? 2.564 47.556 15.765 1.00 50.38 504 THR A C 1
ATOM 2174 O O . THR A 1 286 ? 3.413 48.099 16.463 1.00 60.36 504 THR A O 1
ATOM 2178 N N . LEU A 1 287 ? 2.791 47.155 14.520 1.00 51.02 505 LEU A N 1
ATOM 2179 C CA . LEU A 1 287 ? 4.104 47.249 13.905 1.00 57.66 505 LEU A CA 1
ATOM 2180 C C . LEU A 1 287 ? 4.521 48.682 13.598 1.00 60.38 505 LEU A C 1
ATOM 2181 O O . LEU A 1 287 ? 5.710 48.972 13.492 1.00 68.82 505 LEU A O 1
ATOM 2186 N N . ALA A 1 288 ? 3.553 49.580 13.465 1.00 53.56 506 ALA A N 1
ATOM 2187 C CA . ALA A 1 288 ? 3.866 50.958 13.091 1.00 64.26 506 ALA A CA 1
ATOM 2188 C C . ALA A 1 288 ? 4.211 51.844 14.289 1.00 67.89 506 ALA A C 1
ATOM 2189 O O . ALA A 1 288 ? 5.120 52.659 14.227 1.00 72.57 506 ALA A O 1
ATOM 2191 N N . ASP A 1 289 ? 3.476 51.682 15.377 1.00 72.64 507 ASP A N 1
ATOM 2192 C CA . ASP A 1 289 ? 3.744 52.424 16.598 1.00 79.84 507 ASP A CA 1
ATOM 2193 C C . ASP A 1 289 ? 4.869 51.739 17.374 1.00 83.09 507 ASP A C 1
ATOM 2194 O O . ASP A 1 289 ? 4.666 50.669 17.941 1.00 80.41 507 ASP A O 1
ATOM 2199 N N . PRO A 1 290 ? 6.069 52.347 17.382 1.00 91.52 508 PRO A N 1
ATOM 2200 C CA . PRO A 1 290 ? 7.246 51.772 18.051 1.00 90.67 508 PRO A CA 1
ATOM 2201 C C . PRO A 1 290 ? 7.012 51.548 19.541 1.00 88.86 508 PRO A C 1
ATOM 2202 O O . PRO A 1 290 ? 7.647 50.679 20.142 1.00 86.63 508 PRO A O 1
ATOM 2206 N N . GLN A 1 291 ? 6.108 52.326 20.125 1.00 87.57 509 GLN A N 1
ATOM 2207 C CA . GLN A 1 291 ? 5.802 52.199 21.541 1.00 93.77 509 GLN A CA 1
ATOM 2208 C C . GLN A 1 291 ? 4.950 50.965 21.800 1.00 86.89 509 GLN A C 1
ATOM 2209 O O . GLN A 1 291 ? 5.087 50.304 22.833 1.00 82.11 509 GLN A O 1
ATOM 2215 N N . ALA A 1 292 ? 4.067 50.657 20.856 1.00 82.42 510 ALA A N 1
ATOM 2216 C CA . ALA A 1 292 ? 3.272 49.440 20.944 1.00 71.81 510 ALA A CA 1
ATOM 2217 C C . ALA A 1 292 ? 4.167 48.232 20.683 1.00 65.85 510 ALA A C 1
ATOM 2218 O O . ALA A 1 292 ? 4.057 47.195 21.349 1.00 60.03 510 ALA A O 1
ATOM 2220 N N . LEU A 1 293 ? 5.069 48.377 19.721 1.00 57.16 511 LEU A N 1
ATOM 2221 C CA . LEU A 1 293 ? 5.921 47.267 19.341 1.00 62.67 511 LEU A CA 1
ATOM 2222 C C . LEU A 1 293 ? 6.776 46.850 20.525 1.00 66.45 511 LEU A C 1
ATOM 2223 O O . LEU A 1 293 ? 6.890 45.669 20.837 1.00 67.53 511 LEU A O 1
ATOM 2228 N N . ASN A 1 294 ? 7.366 47.830 21.193 1.00 71.78 512 ASN A N 1
ATOM 2229 C CA . ASN A 1 294 ? 8.213 47.555 22.344 1.00 70.04 512 ASN A CA 1
ATOM 2230 C C . ASN A 1 294 ? 7.495 46.913 23.526 1.00 66.80 512 ASN A C 1
ATOM 2231 O O . ASN A 1 294 ? 8.085 46.110 24.243 1.00 70.10 512 ASN A O 1
ATOM 2236 N N . LYS A 1 295 ? 6.234 47.267 23.751 1.00 54.23 513 LYS A N 1
ATOM 2237 C CA . LYS A 1 295 ? 5.490 46.591 24.795 1.00 53.27 513 LYS A CA 1
ATOM 2238 C C . LYS A 1 295 ? 5.363 45.119 24.433 1.00 61.15 513 LYS A C 1
ATOM 2239 O O . LYS A 1 295 ? 5.447 44.243 25.294 1.00 66.33 513 LYS A O 1
ATOM 2245 N N . VAL A 1 296 ? 5.181 44.843 23.148 1.00 59.09 514 VAL A N 1
ATOM 2246 C CA . VAL A 1 296 ? 5.095 43.464 22.701 1.00 55.86 514 VAL A CA 1
ATOM 2247 C C . VAL A 1 296 ? 6.371 42.705 23.049 1.00 54.51 514 VAL A C 1
ATOM 2248 O O . VAL A 1 296 ? 6.312 41.633 23.656 1.00 58.16 514 VAL A O 1
ATOM 2252 N N . PHE A 1 297 ? 7.523 43.260 22.677 1.00 48.37 515 PHE A N 1
ATOM 2253 C CA . PHE A 1 297 ? 8.798 42.650 23.034 1.00 57.28 515 PHE A CA 1
ATOM 2254 C C . PHE A 1 297 ? 8.932 42.503 24.562 1.00 61.80 515 PHE A C 1
ATOM 2255 O O . PHE A 1 297 ? 9.378 41.469 25.074 1.00 59.98 515 PHE A O 1
ATOM 2263 N N . GLU A 1 298 ? 8.543 43.543 25.290 1.00 71.75 516 GLU A N 1
ATOM 2264 C CA . GLU A 1 298 ? 8.574 43.498 26.752 1.00 80.92 516 GLU A CA 1
ATOM 2265 C C . GLU A 1 298 ? 7.819 42.263 27.224 1.00 72.92 516 GLU A C 1
ATOM 2266 O O . GLU A 1 298 ? 8.344 41.458 27.993 1.00 73.35 516 GLU A O 1
ATOM 2272 N N . ILE A 1 299 ? 6.586 42.129 26.735 1.00 60.38 517 ILE A N 1
ATOM 2273 C CA . ILE A 1 299 ? 5.682 41.035 27.082 1.00 59.60 517 ILE A CA 1
ATOM 2274 C C . ILE A 1 299 ? 6.225 39.651 26.703 1.00 62.78 517 ILE A C 1
ATOM 2275 O O . ILE A 1 299 ? 6.052 38.694 27.458 1.00 58.66 517 ILE A O 1
ATOM 2280 N N . LEU A 1 300 ? 6.852 39.542 25.529 1.00 61.80 518 LEU A N 1
ATOM 2281 C CA . LEU A 1 300 ? 7.485 38.292 25.096 1.00 56.90 518 LEU A CA 1
ATOM 2282 C C . LEU A 1 300 ? 8.702 37.920 25.965 1.00 58.86 518 LEU A C 1
ATOM 2283 O O . LEU A 1 300 ? 8.883 36.755 26.326 1.00 53.63 518 LEU A O 1
ATOM 2288 N N . ARG A 1 301 ? 9.539 38.906 26.285 1.00 59.11 519 ARG A N 1
ATOM 2289 C CA . ARG A 1 301 ? 10.704 38.682 27.152 1.00 66.33 519 ARG A CA 1
ATOM 2290 C C . ARG A 1 301 ? 10.326 37.991 28.469 1.00 64.18 519 ARG A C 1
ATOM 2291 O O . ARG A 1 301 ? 11.048 37.121 28.956 1.00 69.59 519 ARG A O 1
ATOM 2299 N N . ALA A 1 302 ? 9.191 38.384 29.034 1.00 59.00 520 ALA A N 1
ATOM 2300 C CA . ALA A 1 302 ? 8.739 37.871 30.326 1.00 67.26 520 ALA A CA 1
ATOM 2301 C C . ALA A 1 302 ? 8.231 36.429 30.226 1.00 77.57 520 ALA A C 1
ATOM 2302 O O . ALA A 1 302 ? 8.134 35.725 31.240 1.00 78.70 520 ALA A O 1
ATOM 2304 N N . HIS A 1 303 ? 7.910 35.995 29.006 1.00 71.35 521 HIS A N 1
ATOM 2305 C CA . HIS A 1 303 ? 7.385 34.649 28.770 1.00 66.62 521 HIS A CA 1
ATOM 2306 C C . HIS A 1 303 ? 8.262 33.784 27.852 1.00 67.70 521 HIS A C 1
ATOM 2307 O O . HIS A 1 303 ? 7.740 32.971 27.086 1.00 61.35 521 HIS A O 1
ATOM 2314 N N . SER A 1 304 ? 9.580 33.958 27.936 1.00 71.66 522 SER A N 1
ATOM 2315 C CA . SER A 1 304 ? 10.539 33.123 27.209 1.00 78.54 522 SER A CA 1
ATOM 2316 C C . SER A 1 304 ? 10.141 31.646 27.161 1.00 69.68 522 SER A C 1
ATOM 2317 O O . SER A 1 304 ? 10.325 30.972 26.146 1.00 66.35 522 SER A O 1
ATOM 2320 N N . ASN A 1 305 ? 9.613 31.143 28.272 1.00 58.10 523 ASN A N 1
ATOM 2321 C CA . ASN A 1 305 ? 9.249 29.729 28.392 1.00 61.84 523 ASN A CA 1
ATOM 2322 C C . ASN A 1 305 ? 8.218 29.266 27.346 1.00 58.29 523 ASN A C 1
ATOM 2323 O O . ASN A 1 305 ? 8.162 28.081 26.997 1.00 54.65 523 ASN A O 1
ATOM 2328 N N . LEU A 1 306 ? 7.411 30.204 26.848 1.00 58.27 524 LEU A N 1
ATOM 2329 C CA . LEU A 1 306 ? 6.295 29.880 25.945 1.00 60.38 524 LEU A CA 1
ATOM 2330 C C . LEU A 1 306 ? 6.622 30.082 24.469 1.00 53.23 524 LEU A C 1
ATOM 2331 O O . LEU A 1 306 ? 5.807 29.750 23.604 1.00 47.46 524 LEU A O 1
ATOM 2336 N N . GLY A 1 307 ? 7.810 30.627 24.197 1.00 52.89 525 GLY A N 1
ATOM 2337 C CA . GLY A 1 307 ? 8.252 30.951 22.848 1.00 52.67 525 GLY A CA 1
ATOM 2338 C C . GLY A 1 307 ? 8.217 29.789 21.881 1.00 53.83 525 GLY A C 1
ATOM 2339 O O . GLY A 1 307 ? 7.794 29.940 20.744 1.00 47.32 525 GLY A O 1
ATOM 2340 N N . ALA A 1 308 ? 8.671 28.623 22.322 1.00 51.93 526 ALA A N 1
ATOM 2341 C CA . ALA A 1 308 ? 8.633 27.422 21.490 1.00 48.41 526 ALA A CA 1
ATOM 2342 C C . ALA A 1 308 ? 7.209 26.979 21.093 1.00 44.41 526 ALA A C 1
ATOM 2343 O O . ALA A 1 308 ? 7.043 26.108 20.234 1.00 41.98 526 ALA A O 1
ATOM 2345 N N . ARG A 1 309 ? 6.186 27.570 21.709 1.00 42.74 527 ARG A N 1
ATOM 2346 C CA . ARG A 1 309 ? 4.814 27.151 21.442 1.00 40.22 527 ARG A CA 1
ATOM 2347 C C . ARG A 1 309 ? 3.937 28.228 20.780 1.00 34.06 527 ARG A C 1
ATOM 2348 O O . ARG A 1 309 ? 2.781 27.965 20.463 1.00 39.15 527 ARG A O 1
ATOM 2356 N N . LEU A 1 310 ? 4.463 29.437 20.599 1.00 37.36 528 LEU A N 1
ATOM 2357 C CA . LEU A 1 310 ? 3.671 30.515 19.989 1.00 35.87 528 LEU A CA 1
ATOM 2358 C C . LEU A 1 310 ? 4.300 31.076 18.703 1.00 40.01 528 LEU A C 1
ATOM 2359 O O . LEU A 1 310 ? 5.443 31.514 18.735 1.00 34.70 528 LEU A O 1
ATOM 2364 N N . THR A 1 311 ? 3.536 31.095 17.602 1.00 30.56 529 THR A N 1
ATOM 2365 C CA . THR A 1 311 ? 3.981 31.713 16.354 1.00 33.38 529 THR A CA 1
ATOM 2366 C C . THR A 1 311 ? 3.196 32.991 16.133 1.00 33.49 529 THR A C 1
ATOM 2367 O O . THR A 1 311 ? 1.975 32.970 16.166 1.00 34.60 529 THR A O 1
ATOM 2371 N N . LEU A 1 312 ? 3.880 34.108 15.915 1.00 32.43 530 LEU A N 1
ATOM 2372 C CA . LEU A 1 312 ? 3.196 35.341 15.529 1.00 32.50 530 LEU A CA 1
ATOM 2373 C C . LEU A 1 312 ? 3.018 35.398 13.993 1.00 33.46 530 LEU A C 1
ATOM 2374 O O . LEU A 1 312 ? 3.955 35.093 13.270 1.00 31.69 530 LEU A O 1
ATOM 2379 N N . GLU A 1 313 ? 1.826 35.774 13.516 1.00 34.18 531 GLU A N 1
ATOM 2380 C CA . GLU A 1 313 ? 1.518 35.824 12.087 1.00 36.91 531 GLU A CA 1
ATOM 2381 C C . GLU A 1 313 ? 1.211 37.220 11.609 1.00 42.43 531 GLU A C 1
ATOM 2382 O O . GLU A 1 313 ? 0.315 37.886 12.137 1.00 38.21 531 GLU A O 1
ATOM 2388 N N . ILE A 1 314 ? 1.939 37.648 10.584 1.00 33.68 532 ILE A N 1
ATOM 2389 C CA . ILE A 1 314 ? 1.633 38.892 9.898 1.00 35.53 532 ILE A CA 1
ATOM 2390 C C . ILE A 1 314 ? 1.031 38.616 8.520 1.00 39.69 532 ILE A C 1
ATOM 2391 O O . ILE A 1 314 ? 1.558 37.796 7.744 1.00 34.54 532 ILE A O 1
ATOM 2396 N N . GLY A 1 315 ? -0.062 39.313 8.221 1.00 39.50 533 GLY A N 1
ATOM 2397 C CA . GLY A 1 315 ? -0.677 39.296 6.906 1.00 37.25 533 GLY A CA 1
ATOM 2398 C C . GLY A 1 315 ? 0.261 39.835 5.841 1.00 43.90 533 GLY A C 1
ATOM 2399 O O . GLY A 1 315 ? 0.920 40.851 6.053 1.00 46.54 533 GLY A O 1
ATOM 2400 N N . GLU A 1 316 ? 0.333 39.151 4.699 1.00 37.95 534 GLU A N 1
ATOM 2401 C CA . GLU A 1 316 ? 1.176 39.609 3.591 1.00 46.06 534 GLU A CA 1
ATOM 2402 C C . GLU A 1 316 ? 0.905 41.078 3.239 1.00 45.59 534 GLU A C 1
ATOM 2403 O O . GLU A 1 316 ? 1.811 41.803 2.839 1.00 52.97 534 GLU A O 1
ATOM 2409 N N . GLU A 1 317 ? -0.344 41.507 3.397 1.00 51.99 535 GLU A N 1
ATOM 2410 C CA . GLU A 1 317 ? -0.749 42.857 2.998 1.00 58.13 535 GLU A CA 1
ATOM 2411 C C . GLU A 1 317 ? -0.350 43.902 4.044 1.00 55.78 535 GLU A C 1
ATOM 2412 O O . GLU A 1 317 ? -0.595 45.097 3.873 1.00 60.66 535 GLU A O 1
ATOM 2418 N N . GLN A 1 318 ? 0.293 43.447 5.110 1.00 48.95 536 GLN A N 1
ATOM 2419 C CA . GLN A 1 318 ? 0.665 44.334 6.221 1.00 48.94 536 GLN A CA 1
ATOM 2420 C C . GLN A 1 318 ? 2.157 44.251 6.514 1.00 54.82 536 GLN A C 1
ATOM 2421 O O . GLN A 1 318 ? 2.621 44.680 7.572 1.00 58.38 536 GLN A O 1
ATOM 2427 N N . LEU A 1 319 ? 2.901 43.682 5.571 1.00 61.52 537 LEU A N 1
ATOM 2428 C CA . LEU A 1 319 ? 4.337 43.509 5.728 1.00 62.57 537 LEU A CA 1
ATOM 2429 C C . LEU A 1 319 ? 5.047 44.841 5.750 1.00 66.55 537 LEU A C 1
ATOM 2430 O O . LEU A 1 319 ? 4.855 45.654 4.846 1.00 68.81 537 LEU A O 1
ATOM 2435 N N . PRO A 1 320 ? 5.895 45.058 6.767 1.00 59.28 538 PRO A N 1
ATOM 2436 C CA . PRO A 1 320 ? 6.730 46.257 6.818 1.00 63.50 538 PRO A CA 1
ATOM 2437 C C . PRO A 1 320 ? 7.816 46.134 5.767 1.00 70.83 538 PRO A C 1
ATOM 2438 O O . PRO A 1 320 ? 7.838 45.152 5.025 1.00 68.91 538 PRO A O 1
ATOM 2442 N N . GLU A 1 321 ? 8.706 47.114 5.711 1.00 82.21 539 GLU A N 1
ATOM 2443 C CA . GLU A 1 321 ? 9.849 47.079 4.807 1.00 97.39 539 GLU A CA 1
ATOM 2444 C C . GLU A 1 321 ? 10.733 45.879 5.124 1.00 98.06 539 GLU A C 1
ATOM 2445 O O . GLU A 1 321 ? 10.911 45.532 6.293 1.00 98.49 539 GLU A O 1
ATOM 2451 N N . GLN A 1 322 ? 11.286 45.246 4.090 1.00 96.65 540 GLN A N 1
ATOM 2452 C CA . GLN A 1 322 ? 12.159 44.086 4.281 1.00 97.79 540 GLN A CA 1
ATOM 2453 C C . GLN A 1 322 ? 13.157 44.335 5.402 1.00 101.30 540 GLN A C 1
ATOM 2454 O O . GLN A 1 322 ? 13.596 43.405 6.078 1.00 103.44 540 GLN A O 1
ATOM 2460 N N . ALA A 1 323 ? 13.516 45.600 5.587 1.00 100.32 541 ALA A N 1
ATOM 2461 C CA . ALA A 1 323 ? 14.477 45.985 6.610 1.00 100.07 541 ALA A CA 1
ATOM 2462 C C . ALA A 1 323 ? 13.920 45.770 8.012 1.00 90.74 541 ALA A C 1
ATOM 2463 O O . ALA A 1 323 ? 14.555 45.118 8.842 1.00 91.03 541 ALA A O 1
ATOM 2465 N N . VAL A 1 324 ? 12.741 46.329 8.271 1.00 82.85 542 VAL A N 1
ATOM 2466 C CA . VAL A 1 324 ? 12.069 46.145 9.552 1.00 79.29 542 VAL A CA 1
ATOM 2467 C C . VAL A 1 324 ? 11.691 44.684 9.735 1.00 75.86 542 VAL A C 1
ATOM 2468 O O . VAL A 1 324 ? 11.835 44.128 10.819 1.00 78.72 542 VAL A O 1
ATOM 2472 N N . LEU A 1 325 ? 11.220 44.064 8.660 1.00 68.76 543 LEU A N 1
ATOM 2473 C CA . LEU A 1 325 ? 10.895 42.647 8.685 1.00 62.88 543 LEU A CA 1
ATOM 2474 C C . LEU A 1 325 ? 12.087 41.805 9.154 1.00 66.02 543 LEU A C 1
ATOM 2475 O O . LEU A 1 325 ? 11.948 40.951 10.025 1.00 68.72 543 LEU A O 1
ATOM 2480 N N . GLU A 1 326 ? 13.261 42.063 8.589 1.00 66.63 544 GLU A N 1
ATOM 2481 C CA . GLU A 1 326 ? 14.449 41.272 8.897 1.00 65.94 544 GLU A CA 1
ATOM 2482 C C . GLU A 1 326 ? 14.891 41.385 10.350 1.00 68.38 544 GLU A C 1
ATOM 2483 O O . GLU A 1 326 ? 15.255 40.387 10.978 1.00 66.56 544 GLU A O 1
ATOM 2489 N N . GLN A 1 327 ? 14.865 42.602 10.880 1.00 73.26 545 GLN A N 1
ATOM 2490 C CA . GLN A 1 327 ? 15.229 42.832 12.272 1.00 75.78 545 GLN A CA 1
ATOM 2491 C C . GLN A 1 327 ? 14.130 42.314 13.184 1.00 69.03 545 GLN A C 1
ATOM 2492 O O . GLN A 1 327 ? 14.386 41.848 14.300 1.00 68.26 545 GLN A O 1
ATOM 2498 N N . LEU A 1 328 ? 12.900 42.400 12.697 1.00 61.90 546 LEU A N 1
ATOM 2499 C CA . LEU A 1 328 ? 11.756 41.906 13.437 1.00 60.94 546 LEU A CA 1
ATOM 2500 C C . LEU A 1 328 ? 11.920 40.420 13.727 1.00 57.75 546 LEU A C 1
ATOM 2501 O O . LEU A 1 328 ? 11.779 39.999 14.868 1.00 55.69 546 LEU A O 1
ATOM 2506 N N . THR A 1 329 ? 12.231 39.630 12.699 1.00 55.87 547 THR A N 1
ATOM 2507 C CA . THR A 1 329 ? 12.384 38.188 12.882 1.00 54.36 547 THR A CA 1
ATOM 2508 C C . THR A 1 329 ? 13.591 37.920 13.768 1.00 52.70 547 THR A C 1
ATOM 2509 O O . THR A 1 329 ? 13.661 36.908 14.460 1.00 55.20 547 THR A O 1
ATOM 2513 N N . ARG A 1 330 ? 14.546 38.843 13.736 1.00 59.15 548 ARG A N 1
ATOM 2514 C CA . ARG A 1 330 ? 15.769 38.707 14.516 1.00 66.20 548 ARG A CA 1
ATOM 2515 C C . ARG A 1 330 ? 15.502 38.864 16.022 1.00 64.59 548 ARG A C 1
ATOM 2516 O O . ARG A 1 330 ? 15.972 38.050 16.826 1.00 61.39 548 ARG A O 1
ATOM 2524 N N . ARG A 1 331 ? 14.729 39.888 16.395 1.00 67.45 549 ARG A N 1
ATOM 2525 C CA . ARG A 1 331 ? 14.350 40.107 17.797 1.00 64.51 549 ARG A CA 1
ATOM 2526 C C . ARG A 1 331 ? 13.510 38.952 18.320 1.00 62.29 549 ARG A C 1
ATOM 2527 O O . ARG A 1 331 ? 13.722 38.477 19.430 1.00 59.23 549 ARG A O 1
ATOM 2535 N N . LEU A 1 332 ? 12.552 38.505 17.512 1.00 55.91 550 LEU A N 1
ATOM 2536 C CA . LEU A 1 332 ? 11.706 37.378 17.884 1.00 48.48 550 LEU A CA 1
ATOM 2537 C C . LEU A 1 332 ? 12.532 36.123 18.138 1.00 50.97 550 LEU A C 1
ATOM 2538 O O . LEU A 1 332 ? 12.300 35.413 19.116 1.00 54.27 550 LEU A O 1
ATOM 2543 N N . ARG A 1 333 ? 13.501 35.860 17.260 1.00 54.58 551 ARG A N 1
ATOM 2544 C CA . ARG A 1 333 ? 14.338 34.675 17.377 1.00 52.39 551 ARG A CA 1
ATOM 2545 C C . ARG A 1 333 ? 15.181 34.685 18.648 1.00 63.03 551 ARG A C 1
ATOM 2546 O O . ARG A 1 333 ? 15.425 33.635 19.240 1.00 63.27 551 ARG A O 1
ATOM 2554 N N . GLU A 1 334 ? 15.633 35.867 19.055 1.00 63.66 552 GLU A N 1
ATOM 2555 C CA . GLU A 1 334 ? 16.363 36.004 20.313 1.00 72.93 552 GLU A CA 1
ATOM 2556 C C . GLU A 1 334 ? 15.468 35.754 21.524 1.00 68.08 552 GLU A C 1
ATOM 2557 O O . GLU A 1 334 ? 15.940 35.326 22.575 1.00 69.58 552 GLU A O 1
ATOM 2563 N N . LEU A 1 335 ? 14.173 36.019 21.379 1.00 66.29 553 LEU A N 1
ATOM 2564 C CA . LEU A 1 335 ? 13.240 35.797 22.478 1.00 60.76 553 LEU A CA 1
ATOM 2565 C C . LEU A 1 335 ? 12.718 34.368 22.500 1.00 55.23 553 LEU A C 1
ATOM 2566 O O . LEU A 1 335 ? 12.097 33.943 23.473 1.00 53.54 553 LEU A O 1
ATOM 2571 N N . GLY A 1 336 ? 12.966 33.640 21.416 1.00 58.79 554 GLY A N 1
ATOM 2572 C CA . GLY A 1 336 ? 12.526 32.265 21.291 1.00 61.21 554 GLY A CA 1
ATOM 2573 C C . GLY A 1 336 ? 11.162 32.145 20.636 1.00 57.71 554 GLY A C 1
ATOM 2574 O O . GLY A 1 336 ? 10.564 31.075 20.645 1.00 58.11 554 GLY A O 1
ATOM 2575 N N . PHE A 1 337 ? 10.658 33.238 20.075 1.00 51.55 555 PHE A N 1
ATOM 2576 C CA . PHE A 1 337 ? 9.366 33.188 19.387 1.00 49.78 555 PHE A CA 1
ATOM 2577 C C . PHE A 1 337 ? 9.540 33.100 17.885 1.00 46.66 555 PHE A C 1
ATOM 2578 O O . PHE A 1 337 ? 10.509 33.614 17.331 1.00 52.93 555 PHE A O 1
ATOM 2586 N N . SER A 1 338 ? 8.611 32.435 17.220 1.00 50.34 556 SER A N 1
ATOM 2587 C CA . SER A 1 338 ? 8.762 32.230 15.785 1.00 46.41 556 SER A CA 1
ATOM 2588 C C . SER A 1 338 ? 7.785 33.139 15.017 1.00 43.29 556 SER A C 1
ATOM 2589 O O . SER A 1 338 ? 6.810 33.647 15.597 1.00 40.56 556 SER A O 1
ATOM 2592 N N . LEU A 1 339 ? 8.062 33.360 13.732 1.00 42.98 557 LEU A N 1
ATOM 2593 C CA . LEU A 1 339 ? 7.258 34.257 12.899 1.00 41.07 557 LEU A CA 1
ATOM 2594 C C . LEU A 1 339 ? 6.851 33.591 11.598 1.00 35.36 557 LEU A C 1
ATOM 2595 O O . LEU A 1 339 ? 7.649 32.883 10.975 1.00 43.34 557 LEU A O 1
ATOM 2600 N N . SER A 1 340 ? 5.614 33.858 11.189 1.00 33.34 558 SER A N 1
ATOM 2601 C CA . SER A 1 340 ? 5.044 33.376 9.937 1.00 30.83 558 SER A CA 1
ATOM 2602 C C . SER A 1 340 ? 4.317 34.465 9.162 1.00 34.40 558 SER A C 1
ATOM 2603 O O . SER A 1 340 ? 4.005 35.520 9.709 1.00 39.17 558 SER A O 1
ATOM 2606 N N . LEU A 1 341 ? 4.049 34.191 7.889 1.00 32.20 559 LEU A N 1
ATOM 2607 C CA . LEU A 1 341 ? 3.160 35.018 7.069 1.00 35.80 559 LEU A CA 1
ATOM 2608 C C . LEU A 1 341 ? 1.825 34.301 6.879 1.00 36.63 559 LEU A C 1
ATOM 2609 O O . LEU A 1 341 ? 1.783 33.072 6.796 1.00 36.44 559 LEU A O 1
ATOM 2614 N N . GLN A 1 342 ? 0.734 35.059 6.847 1.00 31.09 560 GLN A N 1
ATOM 2615 C CA . GLN A 1 342 ? -0.574 34.509 6.475 1.00 29.83 560 GLN A CA 1
ATOM 2616 C C . GLN A 1 342 ? -1.133 35.348 5.327 1.00 29.84 560 GLN A C 1
ATOM 2617 O O . GLN A 1 342 ? -0.592 36.413 4.998 1.00 30.87 560 GLN A O 1
ATOM 2623 N N . ARG A 1 343 ? -2.219 34.877 4.735 1.00 27.53 561 ARG A N 1
ATOM 2624 C CA . ARG A 1 343 ? -2.796 35.525 3.577 1.00 28.45 561 ARG A CA 1
ATOM 2625 C C . ARG A 1 343 ? -1.749 35.711 2.455 1.00 35.32 561 ARG A C 1
ATOM 2626 O O . ARG A 1 343 ? -1.739 36.690 1.732 1.00 35.71 561 ARG A O 1
ATOM 2634 N N . PHE A 1 344 ? -0.877 34.733 2.314 1.00 28.18 562 PHE A N 1
ATOM 2635 C CA . PHE A 1 344 ? 0.247 34.870 1.410 1.00 33.47 562 PHE A CA 1
ATOM 2636 C C . PHE A 1 344 ? -0.223 34.651 -0.018 1.00 36.76 562 PHE A C 1
ATOM 2637 O O . PHE A 1 344 ? -1.008 33.725 -0.289 1.00 30.03 562 PHE A O 1
ATOM 2645 N N . GLY A 1 345 ? 0.243 35.497 -0.936 1.00 36.54 563 GLY A N 1
ATOM 2646 C CA . GLY A 1 345 ? -0.149 35.365 -2.333 1.00 32.81 563 GLY A CA 1
ATOM 2647 C C . GLY A 1 345 ? 1.046 35.296 -3.261 1.00 38.04 563 GLY A C 1
ATOM 2648 O O . GLY A 1 345 ? 0.953 35.638 -4.436 1.00 38.34 563 GLY A O 1
ATOM 2649 N N . GLY A 1 346 ? 2.184 34.883 -2.728 1.00 41.95 564 GLY A N 1
ATOM 2650 C CA . GLY A 1 346 ? 3.351 34.635 -3.553 1.00 40.46 564 GLY A CA 1
ATOM 2651 C C . GLY A 1 346 ? 4.066 35.864 -4.083 1.00 44.72 564 GLY A C 1
ATOM 2652 O O . GLY A 1 346 ? 4.744 35.769 -5.103 1.00 41.49 564 GLY A O 1
ATOM 2653 N N . ARG A 1 347 ? 3.923 37.011 -3.409 1.00 37.77 565 ARG A N 1
ATOM 2654 C CA . ARG A 1 347 ? 4.665 38.218 -3.810 1.00 48.32 565 ARG A CA 1
ATOM 2655 C C . ARG A 1 347 ? 6.091 38.199 -3.255 1.00 52.72 565 ARG A C 1
ATOM 2656 O O . ARG A 1 347 ? 6.419 38.908 -2.299 1.00 49.05 565 ARG A O 1
ATOM 2664 N N . PHE A 1 348 ? 6.928 37.361 -3.859 1.00 44.97 566 PHE A N 1
ATOM 2665 C CA . PHE A 1 348 ? 8.305 37.177 -3.412 1.00 54.93 566 PHE A CA 1
ATOM 2666 C C . PHE A 1 348 ? 9.190 38.405 -3.647 1.00 57.73 566 PHE A C 1
ATOM 2667 O O . PHE A 1 348 ? 10.157 38.634 -2.922 1.00 58.00 566 PHE A O 1
ATOM 2675 N N . SER A 1 349 ? 8.870 39.181 -4.676 1.00 63.18 567 SER A N 1
ATOM 2676 C CA . SER A 1 349 ? 9.624 40.395 -4.977 1.00 70.03 567 SER A CA 1
ATOM 2677 C C . SER A 1 349 ? 9.348 41.444 -3.906 1.00 77.15 567 SER A C 1
ATOM 2678 O O . SER A 1 349 ? 9.981 42.501 -3.873 1.00 76.28 567 SER A O 1
ATOM 2681 N N . MET A 1 350 ? 8.399 41.122 -3.029 1.00 81.28 568 MET A N 1
ATOM 2682 C CA . MET A 1 350 ? 7.994 41.989 -1.932 1.00 89.09 568 MET A CA 1
ATOM 2683 C C . MET A 1 350 ? 8.564 41.505 -0.596 1.00 95.96 568 MET A C 1
ATOM 2684 O O . MET A 1 350 ? 8.773 42.300 0.318 1.00 96.60 568 MET A O 1
ATOM 2689 N N . ILE A 1 351 ? 8.795 40.199 -0.481 1.00 99.69 569 ILE A N 1
ATOM 2690 C CA . ILE A 1 351 ? 9.454 39.642 0.698 1.00 98.60 569 ILE A CA 1
ATOM 2691 C C . ILE A 1 351 ? 10.959 39.741 0.488 1.00 102.44 569 ILE A C 1
ATOM 2692 O O . ILE A 1 351 ? 11.680 40.253 1.340 1.00 107.30 569 ILE A O 1
ATOM 2697 N N . GLY A 1 352 ? 11.421 39.240 -0.655 1.00 99.87 570 GLY A N 1
ATOM 2698 C CA . GLY A 1 352 ? 12.816 39.344 -1.047 1.00 100.57 570 GLY A CA 1
ATOM 2699 C C . GLY A 1 352 ? 13.755 38.437 -0.272 1.00 100.74 570 GLY A C 1
ATOM 2700 O O . GLY A 1 352 ? 13.984 37.284 -0.646 1.00 101.15 570 GLY A O 1
ATOM 2701 N N . ASN A 1 353 ? 14.306 38.971 0.812 1.00 97.82 571 ASN A N 1
ATOM 2702 C CA . ASN A 1 353 ? 15.237 38.240 1.669 1.00 94.64 571 ASN A CA 1
ATOM 2703 C C . ASN A 1 353 ? 14.623 37.014 2.358 1.00 78.53 571 ASN A C 1
ATOM 2704 O O . ASN A 1 353 ? 15.229 36.431 3.266 1.00 64.59 571 ASN A O 1
ATOM 2709 N N . LEU A 1 354 ? 13.426 36.629 1.919 1.00 71.80 572 LEU A N 1
ATOM 2710 C CA . LEU A 1 354 ? 12.691 35.521 2.528 1.00 66.54 572 LEU A CA 1
ATOM 2711 C C . LEU A 1 354 ? 13.604 34.392 2.971 1.00 61.89 572 LEU A C 1
ATOM 2712 O O . LEU A 1 354 ? 13.490 33.867 4.083 1.00 54.69 572 LEU A O 1
ATOM 2717 N N . ALA A 1 355 ? 14.515 34.027 2.083 1.00 60.58 573 ALA A N 1
ATOM 2718 C CA . ALA A 1 355 ? 15.432 32.925 2.324 1.00 69.23 573 ALA A CA 1
ATOM 2719 C C . ALA A 1 355 ? 16.171 33.056 3.660 1.00 73.10 573 ALA A C 1
ATOM 2720 O O . ALA A 1 355 ? 16.550 32.053 4.265 1.00 75.82 573 ALA A O 1
ATOM 2722 N N . ARG A 1 356 ? 16.354 34.289 4.129 1.00 69.18 574 ARG A N 1
ATOM 2723 C CA . ARG A 1 356 ? 17.159 34.539 5.321 1.00 74.75 574 ARG A CA 1
ATOM 2724 C C . ARG A 1 356 ? 16.320 34.726 6.581 1.00 72.52 574 ARG A C 1
ATOM 2725 O O . ARG A 1 356 ? 16.859 34.728 7.686 1.00 70.72 574 ARG A O 1
ATOM 2733 N N . LEU A 1 357 ? 15.005 34.872 6.419 1.00 65.86 575 LEU A N 1
ATOM 2734 C CA . LEU A 1 357 ? 14.141 35.177 7.555 1.00 58.87 575 LEU A CA 1
ATOM 2735 C C . LEU A 1 357 ? 13.960 34.010 8.515 1.00 56.47 575 LEU A C 1
ATOM 2736 O O . LEU A 1 357 ? 13.666 34.219 9.700 1.00 56.92 575 LEU A O 1
ATOM 2741 N N . GLY A 1 358 ? 14.116 32.791 8.005 1.00 47.37 576 GLY A N 1
ATOM 2742 C CA . GLY A 1 358 ? 13.827 31.607 8.789 1.00 51.48 576 GLY A CA 1
ATOM 2743 C C . GLY A 1 358 ? 12.412 31.654 9.363 1.00 49.13 576 GLY A C 1
ATOM 2744 O O . GLY A 1 358 ? 12.210 31.453 10.555 1.00 50.29 576 GLY A O 1
ATOM 2745 N N . LEU A 1 359 ? 11.433 31.938 8.514 1.00 47.53 577 LEU A N 1
ATOM 2746 C CA . LEU A 1 359 ? 10.038 31.962 8.951 1.00 44.04 577 LEU A CA 1
ATOM 2747 C C . LEU A 1 359 ? 9.570 30.550 9.279 1.00 42.35 577 LEU A C 1
ATOM 2748 O O . LEU A 1 359 ? 10.141 29.566 8.807 1.00 35.46 577 LEU A O 1
ATOM 2753 N N . ALA A 1 360 ? 8.536 30.435 10.100 1.00 37.36 578 ALA A N 1
ATOM 2754 C CA . ALA A 1 360 ? 8.076 29.107 10.466 1.00 40.03 578 ALA A CA 1
ATOM 2755 C C . ALA A 1 360 ? 7.286 28.444 9.331 1.00 31.77 578 ALA A C 1
ATOM 2756 O O . ALA A 1 360 ? 7.425 27.251 9.098 1.00 34.63 578 ALA A O 1
ATOM 2758 N N . TYR A 1 361 ? 6.384 29.205 8.721 1.00 27.90 579 TYR A N 1
ATOM 2759 C CA . TYR A 1 361 ? 5.533 28.724 7.639 1.00 31.85 579 TYR A CA 1
ATOM 2760 C C . TYR A 1 361 ? 4.947 29.907 6.870 1.00 27.81 579 TYR A C 1
ATOM 2761 O O . TYR A 1 361 ? 5.047 31.054 7.304 1.00 31.71 579 TYR A O 1
ATOM 2770 N N . LEU A 1 362 ? 4.326 29.630 5.735 1.00 30.44 580 LEU A N 1
ATOM 2771 C CA . LEU A 1 362 ? 3.542 30.633 5.035 1.00 30.37 580 LEU A CA 1
ATOM 2772 C C . LEU A 1 362 ? 2.160 30.055 4.938 1.00 29.02 580 LEU A C 1
ATOM 2773 O O . LEU A 1 362 ? 2.002 28.944 4.461 1.00 32.75 580 LEU A O 1
ATOM 2778 N N . LYS A 1 363 ? 1.153 30.796 5.384 1.00 29.23 581 LYS A N 1
ATOM 2779 C CA . LYS A 1 363 ? -0.220 30.370 5.184 1.00 27.26 581 LYS A CA 1
ATOM 2780 C C . LYS A 1 363 ? -0.746 31.005 3.923 1.00 26.28 581 LYS A C 1
ATOM 2781 O O . LYS A 1 363 ? -0.787 32.228 3.804 1.00 29.22 581 LYS A O 1
ATOM 2787 N N . ILE A 1 364 ? -1.237 30.166 3.023 1.00 29.66 582 ILE A N 1
ATOM 2788 C CA . ILE A 1 364 ? -1.750 30.595 1.726 1.00 28.37 582 ILE A CA 1
ATOM 2789 C C . ILE A 1 364 ? -3.153 31.208 1.843 1.00 34.03 582 ILE A C 1
ATOM 2790 O O . ILE A 1 364 ? -4.057 30.629 2.444 1.00 34.79 582 ILE A O 1
ATOM 2795 N N . ASP A 1 365 ? -3.346 32.372 1.250 1.00 30.14 583 ASP A N 1
ATOM 2796 C CA . ASP A 1 365 ? -4.662 32.987 1.302 1.00 28.34 583 ASP A CA 1
ATOM 2797 C C . ASP A 1 365 ? -5.770 32.063 0.766 1.00 35.74 583 ASP A C 1
ATOM 2798 O O . ASP A 1 365 ? -5.648 31.480 -0.323 1.00 34.54 583 ASP A O 1
ATOM 2803 N N . GLY A 1 366 ? -6.851 31.938 1.531 1.00 29.80 584 GLY A N 1
ATOM 2804 C CA . GLY A 1 366 ? -7.953 31.058 1.184 1.00 30.45 584 GLY A CA 1
ATOM 2805 C C . GLY A 1 366 ? -8.521 31.352 -0.200 1.00 37.00 584 GLY A C 1
ATOM 2806 O O . GLY A 1 366 ? -9.150 30.494 -0.829 1.00 39.48 584 GLY A O 1
ATOM 2807 N N . SER A 1 367 ? -8.326 32.569 -0.688 1.00 34.50 585 SER A N 1
ATOM 2808 C CA . SER A 1 367 ? -8.807 32.878 -2.050 1.00 39.61 585 SER A CA 1
ATOM 2809 C C . SER A 1 367 ? -8.194 31.976 -3.149 1.00 39.06 585 SER A C 1
ATOM 2810 O O . SER A 1 367 ? -8.826 31.729 -4.175 1.00 36.72 585 SER A O 1
ATOM 2813 N N . TYR A 1 368 ? -6.972 31.489 -2.956 1.00 32.26 586 TYR A N 1
ATOM 2814 C CA . TYR A 1 368 ? -6.386 30.595 -3.968 1.00 32.57 586 TYR A CA 1
ATOM 2815 C C . TYR A 1 368 ? -6.761 29.143 -3.737 1.00 38.94 586 TYR A C 1
ATOM 2816 O O . TYR A 1 368 ? -6.477 28.297 -4.575 1.00 34.26 586 TYR A O 1
ATOM 2825 N N . ILE A 1 369 ? -7.358 28.850 -2.583 1.00 34.24 587 ILE A N 1
ATOM 2826 C CA . ILE A 1 369 ? -7.568 27.472 -2.169 1.00 35.47 587 ILE A CA 1
ATOM 2827 C C . ILE A 1 369 ? -8.963 27.035 -2.543 1.00 41.08 587 ILE A C 1
ATOM 2828 O O . ILE A 1 369 ? -9.198 25.890 -2.897 1.00 37.21 587 ILE A O 1
ATOM 2833 N N . ARG A 1 370 ? -9.897 27.963 -2.413 1.00 36.57 588 ARG A N 1
ATOM 2834 C CA . ARG A 1 370 ? -11.277 27.703 -2.721 1.00 35.98 588 ARG A CA 1
ATOM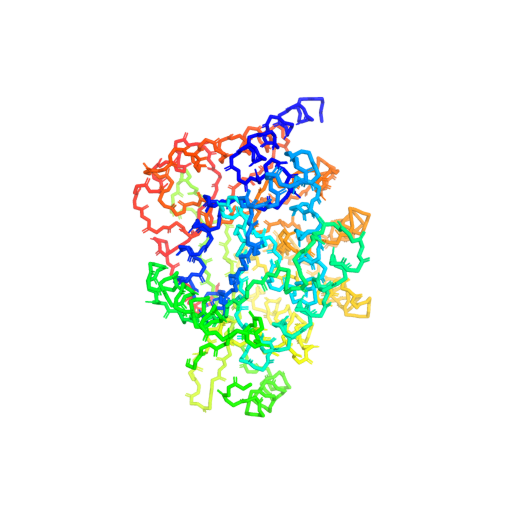 2835 C C . ARG A 1 370 ? -11.400 27.125 -4.125 1.00 41.62 588 ARG A C 1
ATOM 2836 O O . ARG A 1 370 ? -10.965 27.749 -5.095 1.00 42.49 588 ARG A O 1
ATOM 2844 N N . ALA A 1 371 ? -11.990 25.937 -4.228 1.00 40.59 589 ALA A N 1
ATOM 2845 C CA . ALA A 1 371 ? -12.244 25.289 -5.522 1.00 43.87 589 ALA A CA 1
ATOM 2846 C C . ALA A 1 371 ? -10.963 24.919 -6.280 1.00 46.06 589 ALA A C 1
ATOM 2847 O O . ALA A 1 371 ? -10.988 24.785 -7.505 1.00 41.38 589 ALA A O 1
ATOM 2849 N N . ILE A 1 372 ? -9.861 24.744 -5.556 1.00 44.43 590 ILE A N 1
ATOM 2850 C CA . ILE A 1 372 ? -8.564 24.455 -6.178 1.00 41.14 590 ILE A CA 1
ATOM 2851 C C . ILE A 1 372 ? -8.561 23.123 -6.916 1.00 38.94 590 ILE A C 1
ATOM 2852 O O . ILE A 1 372 ? -7.750 22.910 -7.802 1.00 45.66 590 ILE A O 1
ATOM 2857 N N . ASP A 1 373 ? -9.489 22.237 -6.565 1.00 45.62 591 ASP A N 1
ATOM 2858 C CA . ASP A 1 373 ? -9.649 20.967 -7.272 1.00 41.94 591 ASP A CA 1
ATOM 2859 C C . ASP A 1 373 ? -10.388 21.095 -8.616 1.00 46.63 591 ASP A C 1
ATOM 2860 O O . ASP A 1 373 ? -10.408 20.144 -9.402 1.00 49.91 591 ASP A O 1
ATOM 2865 N N . GLN A 1 374 ? -10.971 22.267 -8.878 1.00 46.73 592 GLN A N 1
ATOM 2866 C CA . GLN A 1 374 ? -11.778 22.511 -10.091 1.00 49.96 592 GLN A CA 1
ATOM 2867 C C . GLN A 1 374 ? -11.247 23.645 -10.969 1.00 49.26 592 GLN A C 1
ATOM 2868 O O . GLN A 1 374 ? -11.740 23.869 -12.083 1.00 49.61 592 GLN A O 1
ATOM 2874 N N . GLU A 1 375 ? -10.256 24.373 -10.455 1.00 49.03 593 GLU A N 1
ATOM 2875 C CA . GLU A 1 375 ? -9.679 25.520 -11.159 1.00 45.29 593 GLU A CA 1
ATOM 2876 C C . GLU A 1 375 ? -8.161 25.425 -11.249 1.00 43.86 593 GLU A C 1
ATOM 2877 O O . GLU A 1 375 ? -7.429 25.711 -10.289 1.00 41.50 593 GLU A O 1
ATOM 2883 N N . SER A 1 376 ? -7.701 24.991 -12.416 1.00 36.86 594 SER A N 1
ATOM 2884 C CA . SER A 1 376 ? -6.307 24.644 -12.637 1.00 39.16 594 SER A CA 1
ATOM 2885 C C . SER A 1 376 ? -5.351 25.801 -12.444 1.00 37.22 594 SER A C 1
ATOM 2886 O O . SER A 1 376 ? -4.191 25.584 -12.128 1.00 35.44 594 SER A O 1
ATOM 2889 N N . ASP A 1 377 ? -5.804 27.021 -12.694 1.00 41.04 595 ASP A N 1
ATOM 2890 C CA . ASP A 1 377 ? -4.900 28.160 -12.567 1.00 40.55 595 ASP A CA 1
ATOM 2891 C C . ASP A 1 377 ? -4.461 28.336 -11.111 1.00 37.06 595 ASP A C 1
ATOM 2892 O O . ASP A 1 377 ? -3.311 28.733 -10.819 1.00 35.07 595 ASP A O 1
ATOM 2897 N N . LYS A 1 378 ? -5.393 28.089 -10.199 1.00 35.09 596 LYS A N 1
ATOM 2898 C CA . LYS A 1 378 ? -5.086 28.166 -8.775 1.00 36.58 596 LYS A CA 1
ATOM 2899 C C . LYS A 1 378 ? -4.108 27.064 -8.385 1.00 37.69 596 LYS A C 1
ATOM 2900 O O . LYS A 1 378 ? -3.106 27.303 -7.686 1.00 34.53 596 LYS A O 1
ATOM 2906 N N . ARG A 1 379 ? -4.411 25.849 -8.833 1.00 37.77 597 ARG A N 1
ATOM 2907 C CA . ARG A 1 379 ? -3.614 24.678 -8.506 1.00 35.80 597 ARG A CA 1
ATOM 2908 C C . ARG A 1 379 ? -2.209 24.898 -9.035 1.00 34.57 597 ARG A C 1
ATOM 2909 O O . ARG A 1 379 ? -1.227 24.711 -8.338 1.00 36.54 597 ARG A O 1
ATOM 2917 N N . LEU A 1 380 ? -2.113 25.357 -10.273 1.00 30.39 598 LEU A N 1
ATOM 2918 C CA . LEU A 1 380 ? -0.813 25.570 -10.906 1.00 30.85 598 LEU A CA 1
ATOM 2919 C C . LEU A 1 380 ? 0.001 26.656 -10.197 1.00 31.19 598 LEU A C 1
ATOM 2920 O O . LEU A 1 380 ? 1.213 26.532 -10.022 1.00 30.61 598 LEU A O 1
ATOM 2925 N N . PHE A 1 381 ? -0.657 27.737 -9.813 1.00 32.51 599 PHE A N 1
ATOM 2926 C CA . PHE A 1 381 ? 0.022 28.772 -9.042 1.00 30.10 599 PHE A CA 1
ATOM 2927 C C . PHE A 1 381 ? 0.517 28.285 -7.652 1.00 35.85 599 PHE A C 1
ATOM 2928 O O . PHE A 1 381 ? 1.632 28.581 -7.260 1.00 29.01 599 PHE A O 1
ATOM 2936 N N . ILE A 1 382 ? -0.306 27.558 -6.901 1.00 31.07 600 ILE A N 1
ATOM 2937 C CA . ILE A 1 382 ? 0.173 27.074 -5.593 1.00 30.41 600 ILE A CA 1
ATOM 2938 C C . ILE A 1 382 ? 1.317 26.066 -5.728 1.00 30.51 600 ILE A C 1
ATOM 2939 O O . ILE A 1 382 ? 2.243 26.022 -4.904 1.00 30.02 600 ILE A O 1
ATOM 2944 N N . GLU A 1 383 ? 1.277 25.257 -6.777 1.00 34.50 601 GLU A N 1
ATOM 2945 C CA . GLU A 1 383 ? 2.397 24.349 -7.052 1.00 34.13 601 GLU A CA 1
ATOM 2946 C C . GLU A 1 383 ? 3.697 25.104 -7.294 1.00 32.67 601 GLU A C 1
ATOM 2947 O O . GLU A 1 383 ? 4.761 24.685 -6.887 1.00 33.24 601 GLU A O 1
ATOM 2953 N N . ALA A 1 384 ? 3.622 26.247 -7.953 1.00 34.27 602 ALA A N 1
ATOM 2954 C CA . ALA A 1 384 ? 4.834 27.009 -8.188 1.00 31.24 602 ALA A CA 1
ATOM 2955 C C . ALA A 1 384 ? 5.364 27.630 -6.892 1.00 25.55 602 ALA A C 1
ATOM 2956 O O . ALA A 1 384 ? 6.579 27.733 -6.684 1.00 30.74 602 ALA A O 1
ATOM 2958 N N . ILE A 1 385 ? 4.449 28.083 -6.041 1.00 27.18 603 ILE A N 1
ATOM 2959 C CA . ILE A 1 385 ? 4.840 28.573 -4.731 1.00 35.39 603 ILE A CA 1
ATOM 2960 C C . ILE A 1 385 ? 5.504 27.452 -3.899 1.00 30.18 603 ILE A C 1
ATOM 2961 O O . ILE A 1 385 ? 6.544 27.669 -3.283 1.00 28.38 603 ILE A O 1
ATOM 2966 N N . GLN A 1 386 ? 4.897 26.273 -3.887 1.00 30.86 604 GLN A N 1
ATOM 2967 C CA . GLN A 1 386 ? 5.429 25.135 -3.131 1.00 26.62 604 GLN A CA 1
ATOM 2968 C C . GLN A 1 386 ? 6.824 24.741 -3.632 1.00 32.59 604 GLN A C 1
ATOM 2969 O O . GLN A 1 386 ? 7.720 24.399 -2.838 1.00 33.66 604 GLN A O 1
ATOM 2975 N N . ARG A 1 387 ? 7.024 24.807 -4.943 1.00 34.99 605 ARG A N 1
ATOM 2976 C CA . ARG A 1 387 ? 8.349 24.606 -5.538 1.00 31.13 605 ARG A CA 1
ATOM 2977 C C . ARG A 1 387 ? 9.411 25.573 -4.961 1.00 31.63 605 ARG A C 1
ATOM 2978 O O . ARG A 1 387 ? 10.449 25.138 -4.469 1.00 33.94 605 ARG A O 1
ATOM 2986 N N . ALA A 1 388 ? 9.163 26.872 -5.002 1.00 31.22 606 ALA A N 1
ATOM 2987 C CA . ALA A 1 388 ? 10.093 27.825 -4.381 1.00 37.28 606 ALA A CA 1
ATOM 2988 C C . ALA A 1 388 ? 10.277 27.600 -2.862 1.00 35.92 606 ALA A C 1
ATOM 2989 O O . ALA A 1 388 ? 11.399 27.528 -2.365 1.00 42.60 606 ALA A O 1
ATOM 2991 N N . ALA A 1 389 ? 9.170 27.465 -2.128 1.00 34.96 607 ALA A N 1
ATOM 2992 C CA . ALA A 1 389 ? 9.231 27.231 -0.688 1.00 27.12 607 ALA A CA 1
ATOM 2993 C C . ALA A 1 389 ? 9.948 25.944 -0.321 1.00 33.96 607 ALA A C 1
ATOM 2994 O O . ALA A 1 389 ? 10.725 25.914 0.648 1.00 33.74 607 ALA A O 1
ATOM 2996 N N . HIS A 1 390 ? 9.689 24.867 -1.077 1.00 29.50 608 HIS A N 1
ATOM 2997 C CA . HIS A 1 390 ? 10.335 23.584 -0.811 1.00 34.38 608 HIS A CA 1
ATOM 2998 C C . HIS A 1 390 ? 11.852 23.732 -0.840 1.00 43.22 608 HIS A C 1
ATOM 2999 O O . HIS A 1 390 ? 12.562 23.024 -0.120 1.00 37.21 608 HIS A O 1
ATOM 3006 N N . SER A 1 391 ? 12.361 24.633 -1.677 1.00 40.30 609 SER A N 1
ATOM 3007 C CA . SER A 1 391 ? 13.812 24.721 -1.840 1.00 39.52 609 SER A CA 1
ATOM 3008 C C . SER A 1 391 ? 14.458 25.432 -0.671 1.00 40.41 609 SER A C 1
ATOM 3009 O O . SER A 1 391 ? 15.667 25.373 -0.507 1.00 37.62 609 SER A O 1
ATOM 3012 N N . ILE A 1 392 ? 13.659 26.091 0.163 1.00 40.95 610 ILE A N 1
ATOM 3013 C CA . ILE A 1 392 ? 14.216 26.696 1.378 1.00 41.96 610 ILE A CA 1
ATOM 3014 C C . ILE A 1 392 ? 13.602 26.131 2.641 1.00 36.06 610 ILE A C 1
ATOM 3015 O O . ILE A 1 392 ? 13.615 26.764 3.698 1.00 43.69 610 ILE A O 1
ATOM 3020 N N . ASP A 1 393 ? 13.112 24.906 2.525 1.00 34.46 611 ASP A N 1
ATOM 3021 C CA . ASP A 1 393 ? 12.493 24.209 3.632 1.00 40.01 611 ASP A CA 1
ATOM 3022 C C . ASP A 1 393 ? 11.443 25.014 4.389 1.00 40.54 611 ASP A C 1
ATOM 3023 O O . ASP A 1 393 ? 11.352 24.927 5.617 1.00 41.95 611 ASP A O 1
ATOM 3028 N N . LEU A 1 394 ? 10.637 25.761 3.649 1.00 34.29 612 LEU A N 1
ATOM 3029 C CA . LEU A 1 394 ? 9.596 26.600 4.228 1.00 36.81 612 LEU A CA 1
ATOM 3030 C C . LEU A 1 394 ? 8.231 25.956 4.005 1.00 37.72 612 LEU A C 1
ATOM 3031 O O . LEU A 1 394 ? 7.738 25.942 2.878 1.00 39.55 612 LEU A O 1
ATOM 3036 N N . PRO A 1 395 ? 7.619 25.397 5.063 1.00 37.11 613 PRO A N 1
ATOM 3037 C CA . PRO A 1 395 ? 6.334 24.731 4.794 1.00 32.62 613 PRO A CA 1
ATOM 3038 C C . PRO A 1 395 ? 5.175 25.686 4.425 1.00 29.65 613 PRO A C 1
ATOM 3039 O O . PRO A 1 395 ? 5.139 26.841 4.849 1.00 31.08 613 PRO A O 1
ATOM 3043 N N . LEU A 1 396 ? 4.232 25.176 3.631 1.00 30.42 614 LEU A N 1
ATOM 3044 C CA . LEU A 1 396 ? 3.025 25.900 3.253 1.00 31.57 614 LEU A CA 1
ATOM 3045 C C . LEU A 1 396 ? 1.818 25.343 4.005 1.00 27.03 614 LEU A C 1
ATOM 3046 O O . LEU A 1 396 ? 1.685 24.142 4.192 1.00 28.56 614 LEU A O 1
ATOM 3051 N N . ILE A 1 397 ? 0.903 26.212 4.367 1.00 25.65 615 ILE A N 1
ATOM 3052 C CA . ILE A 1 397 ? -0.316 25.751 5.033 1.00 26.94 615 ILE A CA 1
ATOM 3053 C C . ILE A 1 397 ? -1.429 26.432 4.291 1.00 26.67 615 ILE A C 1
ATOM 3054 O O . ILE A 1 397 ? -1.401 27.642 4.151 1.00 29.25 615 ILE A O 1
ATOM 3059 N N . ALA A 1 398 ? -2.376 25.637 3.784 1.00 25.39 616 ALA A N 1
ATOM 3060 C CA . ALA A 1 398 ? -3.571 26.125 3.083 1.00 26.61 616 ALA A CA 1
ATOM 3061 C C . ALA A 1 398 ? -4.685 26.576 4.028 1.00 32.22 616 ALA A C 1
ATOM 3062 O O . ALA A 1 398 ? -5.107 25.819 4.890 1.00 32.19 616 ALA A O 1
ATOM 3064 N N . GLU A 1 399 ? -5.189 27.790 3.832 1.00 30.82 617 GLU A N 1
ATOM 3065 C CA . GLU A 1 399 ? -6.320 28.277 4.639 1.00 34.94 617 GLU A CA 1
ATOM 3066 C C . GLU A 1 399 ? -7.636 28.068 3.877 1.00 32.66 617 GLU A C 1
ATOM 3067 O O . GLU A 1 399 ? -7.646 27.992 2.631 1.00 28.82 617 GLU A O 1
ATOM 3073 N N . ARG A 1 400 ? -8.718 27.972 4.652 1.00 30.83 618 ARG A N 1
ATOM 3074 C CA . ARG A 1 400 ? -10.090 27.935 4.163 1.00 34.73 618 ARG A CA 1
ATOM 3075 C C . ARG A 1 400 ? -10.387 26.675 3.346 1.00 37.59 618 ARG A C 1
ATOM 3076 O O . ARG A 1 400 ? -11.076 26.708 2.312 1.00 36.46 618 ARG A O 1
ATOM 3084 N N . VAL A 1 401 ? -9.859 25.555 3.803 1.00 32.62 619 VAL A N 1
ATOM 3085 C CA . VAL A 1 401 ? -10.161 24.277 3.178 1.00 38.93 619 VAL A CA 1
ATOM 3086 C C . VAL A 1 401 ? -11.555 23.830 3.639 1.00 44.96 619 VAL A C 1
ATOM 3087 O O . VAL A 1 401 ? -11.775 23.615 4.830 1.00 42.07 619 VAL A O 1
ATOM 3091 N N . GLU A 1 402 ? -12.483 23.679 2.694 1.00 40.93 620 GLU A N 1
ATOM 3092 C CA . GLU A 1 402 ? -13.882 23.386 3.030 1.00 48.91 620 GLU A CA 1
ATOM 3093 C C . GLU A 1 402 ? -14.397 22.071 2.462 1.00 44.52 620 GLU A C 1
ATOM 3094 O O . GLU A 1 402 ? -15.434 21.565 2.873 1.00 43.64 620 GLU A O 1
ATOM 3100 N N . THR A 1 403 ? -13.636 21.490 1.553 1.00 42.62 621 THR A N 1
ATOM 3101 C CA . THR A 1 403 ? -14.154 20.416 0.742 1.00 43.63 621 THR A CA 1
ATOM 3102 C C . THR A 1 403 ? -13.217 19.218 0.705 1.00 43.99 621 THR A C 1
ATOM 3103 O O . THR A 1 403 ? -12.006 19.373 0.748 1.00 38.88 621 THR A O 1
ATOM 3107 N N . GLU A 1 404 ? -13.773 18.016 0.622 1.00 49.19 622 GLU A N 1
ATOM 3108 C CA . GLU A 1 404 ? -12.929 16.831 0.519 1.00 52.54 622 GLU A CA 1
ATOM 3109 C C . GLU A 1 404 ? -12.064 16.899 -0.733 1.00 47.03 622 GLU A C 1
ATOM 3110 O O . GLU A 1 404 ? -10.908 16.478 -0.714 1.00 44.37 622 GLU A O 1
ATOM 3116 N N . GLY A 1 405 ? -12.633 17.441 -1.810 1.00 50.10 623 GLY A N 1
ATOM 3117 C CA . GLY A 1 405 ? -11.917 17.653 -3.064 1.00 49.31 623 GLY A CA 1
ATOM 3118 C C . GLY A 1 405 ? -10.728 18.609 -2.996 1.00 43.44 623 GLY A C 1
ATOM 3119 O O . GLY A 1 405 ? -9.680 18.350 -3.586 1.00 42.95 623 GLY A O 1
ATOM 3120 N N . GLU A 1 406 ? -10.890 19.723 -2.293 1.00 38.50 624 GLU A N 1
ATOM 3121 C CA . GLU A 1 406 ? -9.790 20.661 -2.076 1.00 39.83 624 GLU A CA 1
ATOM 3122 C C . GLU A 1 406 ? -8.664 20.019 -1.273 1.00 35.28 624 GLU A C 1
ATOM 3123 O O . GLU A 1 406 ? -7.492 20.143 -1.620 1.00 40.40 624 GLU A O 1
ATOM 3129 N N . LEU A 1 407 ? -9.041 19.298 -0.223 1.00 36.57 625 LEU A N 1
ATOM 3130 C CA . LEU A 1 407 ? -8.083 18.592 0.603 1.00 39.06 625 LEU A CA 1
ATOM 3131 C C . LEU A 1 407 ? -7.310 17.520 -0.173 1.00 41.55 625 LEU A C 1
ATOM 3132 O O . LEU A 1 407 ? -6.095 17.411 -0.020 1.00 37.50 625 LEU A O 1
ATOM 3137 N N . SER A 1 408 ? -7.978 16.737 -1.021 1.00 39.43 626 SER A N 1
ATOM 3138 C CA . SER A 1 408 ? -7.220 15.693 -1.739 1.00 43.68 626 SER A CA 1
ATOM 3139 C C . SER A 1 408 ? -6.178 16.292 -2.701 1.00 38.97 626 SER A C 1
ATOM 3140 O O . SER A 1 408 ? -5.085 15.778 -2.810 1.00 38.59 626 SER A O 1
ATOM 3143 N N . VAL A 1 409 ? -6.506 17.421 -3.330 1.00 35.87 627 VAL A N 1
ATOM 3144 C CA . VAL A 1 409 ? -5.544 18.189 -4.126 1.00 34.82 627 VAL A CA 1
ATOM 3145 C C . VAL A 1 409 ? -4.380 18.818 -3.348 1.00 35.24 627 VAL A C 1
ATOM 3146 O O . VAL A 1 409 ? -3.247 18.785 -3.816 1.00 38.57 627 VAL A O 1
ATOM 3150 N N . ILE A 1 410 ? -4.657 19.399 -2.175 1.00 30.48 628 ILE A N 1
ATOM 3151 C CA . ILE A 1 410 ? -3.615 19.902 -1.263 1.00 38.95 628 ILE A CA 1
ATOM 3152 C C . ILE A 1 410 ? -2.673 18.762 -0.837 1.00 39.88 628 ILE A C 1
ATOM 3153 O O . ILE A 1 410 ? -1.454 18.934 -0.743 1.00 35.30 628 ILE A O 1
ATOM 3158 N N . ARG A 1 411 ? -3.246 17.598 -0.557 1.00 34.16 629 ARG A N 1
ATOM 3159 C CA . ARG A 1 411 ? -2.409 16.424 -0.276 1.00 39.04 629 ARG A CA 1
ATOM 3160 C C . ARG A 1 411 ? -1.494 16.087 -1.454 1.00 41.82 629 ARG A C 1
ATOM 3161 O O . ARG A 1 411 ? -0.294 15.924 -1.255 1.00 45.87 629 ARG A O 1
ATOM 3169 N N . GLU A 1 412 ? -2.063 15.995 -2.666 1.00 35.17 630 GLU A N 1
ATOM 3170 C CA . GLU A 1 412 ? -1.310 15.672 -3.894 1.00 36.49 630 GLU A CA 1
ATOM 3171 C C . GLU A 1 412 ? -0.142 16.618 -4.133 1.00 39.60 630 GLU A C 1
ATOM 3172 O O . GLU A 1 412 ? 0.899 16.235 -4.686 1.00 41.02 630 GLU A O 1
ATOM 3178 N N . MET A 1 413 ? -0.333 17.870 -3.741 1.00 39.55 631 MET A N 1
ATOM 3179 C CA . MET A 1 413 ? 0.644 18.921 -3.971 1.00 34.03 631 MET A CA 1
ATOM 3180 C C . MET A 1 413 ? 1.732 18.870 -2.926 1.00 26.96 631 MET A C 1
ATOM 3181 O O . MET A 1 413 ? 2.747 19.573 -3.030 1.00 31.28 631 MET A O 1
ATOM 3186 N N . GLY A 1 414 ? 1.540 18.022 -1.914 1.00 33.16 632 GLY A N 1
ATOM 3187 C CA . GLY A 1 414 ? 2.545 17.836 -0.883 1.00 33.90 632 GLY A CA 1
ATOM 3188 C C . GLY A 1 414 ? 2.687 18.995 0.099 1.00 39.10 632 GLY A C 1
ATOM 3189 O O . GLY A 1 414 ? 3.740 19.156 0.738 1.00 31.01 632 GLY A O 1
ATOM 3190 N N . LEU A 1 415 ? 1.633 19.806 0.239 1.00 32.54 633 LEU A N 1
ATOM 3191 C CA . LEU A 1 415 ? 1.697 20.848 1.239 1.00 30.55 633 LEU A CA 1
ATOM 3192 C C . LEU A 1 415 ? 1.733 20.256 2.651 1.00 35.23 633 LEU A C 1
ATOM 3193 O O . LEU A 1 415 ? 1.390 19.095 2.894 1.00 34.25 633 LEU A O 1
ATOM 3198 N N . TYR A 1 416 ? 2.165 21.090 3.574 1.00 26.37 634 TYR A N 1
ATOM 3199 C CA . TYR A 1 416 ? 2.429 20.683 4.950 1.00 31.05 634 TYR A CA 1
ATOM 3200 C C . TYR A 1 416 ? 1.161 20.754 5.824 1.00 33.09 634 TYR A C 1
ATOM 3201 O O . TYR A 1 416 ? 0.846 19.814 6.535 1.00 36.67 634 TYR A O 1
ATOM 3210 N N . GLY A 1 417 ? 0.420 21.854 5.741 1.00 33.72 635 GLY A N 1
ATOM 3211 C CA . GLY A 1 417 ? -0.731 22.053 6.621 1.00 27.61 635 GLY A CA 1
ATOM 3212 C C . GLY A 1 417 ? -2.032 22.478 5.966 1.00 31.41 635 GLY A C 1
ATOM 3213 O O . GLY A 1 417 ? -2.024 22.951 4.825 1.00 30.74 635 GLY A O 1
ATOM 3214 N N . VAL A 1 418 ? -3.155 22.275 6.678 1.00 32.76 636 VAL A N 1
ATOM 3215 C CA . VAL A 1 418 ? -4.490 22.661 6.201 1.00 32.90 636 VAL A CA 1
ATOM 3216 C C . VAL A 1 418 ? -5.328 23.188 7.360 1.00 35.65 636 VAL A C 1
ATOM 3217 O O . VAL A 1 418 ? -5.227 22.715 8.494 1.00 32.40 636 VAL A O 1
ATOM 3221 N N . GLN A 1 419 ? -6.172 24.154 7.043 1.00 31.44 637 GLN A N 1
ATOM 3222 C CA . GLN A 1 419 ? -7.032 24.809 8.028 1.00 36.53 637 GLN A CA 1
ATOM 3223 C C . GLN A 1 419 ? -8.340 25.151 7.341 1.00 36.91 637 GLN A C 1
ATOM 3224 O O . GLN A 1 419 ? -8.365 25.442 6.149 1.00 36.51 637 GLN A O 1
ATOM 3230 N N . GLY A 1 420 ? -9.452 25.097 8.060 1.00 35.71 638 GLY A N 1
ATOM 3231 C CA . GLY A 1 420 ? -10.703 25.480 7.433 1.00 28.92 638 GLY A CA 1
ATOM 3232 C C . GLY A 1 420 ? -1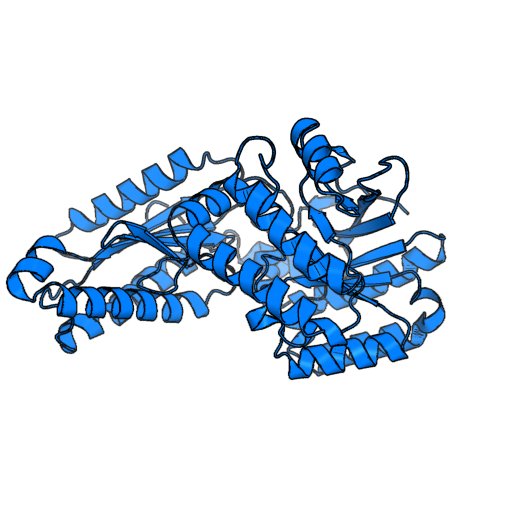1.901 24.774 8.030 1.00 34.33 638 GLY A C 1
ATOM 3233 O O . GLY A 1 420 ? -11.780 23.917 8.915 1.00 31.08 638 GLY A O 1
ATOM 3234 N N . GLN A 1 421 ? -13.063 25.125 7.512 1.00 43.16 639 GLN A N 1
ATOM 3235 C CA . GLN A 1 421 ? -14.326 24.571 7.969 1.00 54.87 639 GLN A CA 1
ATOM 3236 C C . GLN A 1 421 ? -14.319 23.044 7.991 1.00 53.54 639 GLN A C 1
ATOM 3237 O O . GLN A 1 421 ? -14.933 22.432 8.863 1.00 50.60 639 GLN A O 1
ATOM 3243 N N . LEU A 1 422 ? -13.629 22.427 7.033 1.00 44.84 640 LEU A N 1
ATOM 3244 C CA . LEU A 1 422 ? -13.567 20.964 6.971 1.00 46.44 640 LEU A CA 1
ATOM 3245 C C . LEU A 1 422 ? -13.051 20.334 8.273 1.00 46.72 640 LEU A C 1
ATOM 3246 O O . LEU A 1 422 ? -13.440 19.212 8.629 1.00 48.23 640 LEU A O 1
ATOM 3251 N N . PHE A 1 423 ? -12.184 21.058 8.983 1.00 42.77 641 PHE A N 1
ATOM 3252 C CA . PHE A 1 423 ? -11.549 20.537 10.192 1.00 38.05 641 PHE A CA 1
ATOM 3253 C C . PHE A 1 423 ? -12.056 21.132 11.502 1.00 54.17 641 PHE A C 1
ATOM 3254 O O . PHE A 1 423 ? -11.622 20.723 12.582 1.00 58.70 641 PHE A O 1
ATOM 3262 N N . GLY A 1 424 ? -12.973 22.082 11.409 1.00 51.94 642 GLY A N 1
ATOM 3263 C CA . GLY A 1 424 ? -13.573 22.646 12.595 1.00 58.24 642 GLY A CA 1
ATOM 3264 C C . GLY A 1 424 ? -13.510 24.147 12.541 1.00 59.39 642 GLY A C 1
ATOM 3265 O O . GLY A 1 424 ? -12.496 24.717 12.105 1.00 50.89 642 GLY A O 1
ATOM 3266 N N . GLU A 1 425 ? -14.602 24.769 12.979 1.00 59.62 643 GLU A N 1
ATOM 3267 C CA . GLU A 1 425 ? -14.720 26.216 13.067 1.00 56.51 643 GLU A CA 1
ATOM 3268 C C . GLU A 1 425 ? -14.003 26.745 14.294 1.00 43.28 643 GLU A C 1
ATOM 3269 O O . GLU A 1 425 ? -13.690 25.981 15.206 1.00 45.71 643 GLU A O 1
ATOM 3275 N N . PRO A 1 426 ? -13.730 28.059 14.310 1.00 47.17 644 PRO A N 1
ATOM 3276 C CA . PRO A 1 426 ? -13.256 28.732 15.520 1.00 48.89 644 PRO A CA 1
ATOM 3277 C C . PRO A 1 426 ? -14.253 28.465 16.660 1.00 52.02 644 PRO A C 1
ATOM 3278 O O . PRO A 1 426 ? -15.455 28.677 16.488 1.00 48.27 644 PRO A O 1
ATOM 3282 N N . LYS A 1 427 ? -13.747 27.987 17.793 1.00 43.77 645 LYS A N 1
ATOM 3283 C CA . LYS A 1 427 ? -14.569 27.675 18.958 1.00 40.83 645 LYS A CA 1
ATOM 3284 C C . LYS A 1 427 ? -13.782 28.005 20.218 1.00 43.14 645 LYS A C 1
ATOM 3285 O O . LYS A 1 427 ? -12.560 28.181 20.164 1.00 49.35 645 LYS A O 1
ATOM 3291 N N . PRO A 1 428 ? -14.475 28.129 21.360 1.00 42.92 646 PRO A N 1
ATOM 3292 C CA . PRO A 1 428 ? -13.755 28.358 22.616 1.00 33.02 646 PRO A CA 1
ATOM 3293 C C . PRO A 1 428 ? -12.859 27.168 22.988 1.00 33.59 646 PRO A C 1
ATOM 3294 O O . PRO A 1 428 ? -13.015 26.089 22.396 1.00 33.77 646 PRO A O 1
ATOM 3298 N N . TRP A 1 429 ? -11.936 27.365 23.923 1.00 40.00 647 TRP A N 1
ATOM 3299 C CA . TRP A 1 429 ? -11.225 26.208 24.508 1.00 49.31 647 TRP A CA 1
ATOM 3300 C C . TRP A 1 429 ? -9.865 26.399 25.162 1.00 48.80 647 TRP A C 1
ATOM 3301 O O . TRP A 1 429 ? -9.556 27.463 25.686 1.00 66.68 647 TRP A O 1
ATOM 3312 N N . GLY A 1 430 ? -9.080 25.313 25.159 1.00 57.65 648 GLY A N 1
ATOM 3313 C CA . GLY A 1 430 ? -7.677 25.317 25.537 1.00 59.66 648 GLY A CA 1
ATOM 3314 C C . GLY A 1 430 ? -6.786 24.708 24.462 1.00 69.46 648 GLY A C 1
ATOM 3315 O O . GLY A 1 430 ? -6.516 25.325 23.419 1.00 70.77 648 GLY A O 1
#

Organism: Pseudomonas fluorescens (strain Pf0-1) (NCBI:txid205922)

InterPro domains:
  IPR000160 GGDEF domain [PF00990] (237-393)
  IPR000160 GGDEF domain [PS50887] (265-400)
  IPR000160 GGDEF domain [SM00267] (225-398)
  IPR000160 GGDEF domain [TIGR00254] (233-394)
  IPR000160 GGDEF domain [cd01949] (237-387)
  IPR001633 EAL domain [PF00563] (417-644)
  IPR001633 EAL domain [PS50883] (410-648)
  IPR001633 EAL domain [SM00052] (409-646)
  IPR001633 EAL domain [cd01948] (415-646)
  IPR003660 HAMP domain [PF00672] (168-219)
  IPR003660 HAMP domain [PS50885] (171-223)
  IPR003660 HAMP domain [SM00304] (171-223)
  IPR029787 Nucleotide cyclase [SSF55073] (241-399)
  IPR032244 LapD/MoxY, periplasmic domain [PF16448] (23-145)
  IPR035919 EAL domain superfamily [G3DSA:3.20.20.450] (407-648)
  IPR035919 EAL domain superfamily [SSF141868] (416-647)
  IPR042461 LapD/MoxY periplasmic domain, C-terminal [G3DSA:6.20.270.20] (101-151)
  IPR043128 Reverse transcriptase/Diguanylate cyclase domain [G3DSA:3.30.70.270] (219-399)

Foldseek 3Di:
DVQLVVLLVVLVVLLCVQFADPLQRAGEQVNLCLCLQVQQADQQAAFKFKKKKKFFPPLVVCCVVPNDVLSSVLLNVLLVLLCVLCVVQLQQQSQWYAYDRRMTMTTRGPHDPVRVVVSQVSSQVSQCVCCVVVSDVDNSGMAMFMEMGGRPDDSVVNVVVSVVQRVVLVVCPPHRGGYPDPPVLVCLVVLVVVQLVVLQKAWWWFFKAWLQDRVHTPAIETAIWGQDPVRRTHHNNNNVSSCVVVLNVLSVQVSSVVVVLVVPVVDDGAYEYEDALSCVVPVVSVVVVLVSLLVRLVCQCRYEYEYEPSSDDALVSLQVVLVSSVVSSHAYEYECDDSPCVRNPVVLVSPHAAYEHRQSLLVCCLPDVSSLVSVLSVCSSCVVSVHAYAYEADDDPSSSVSCVVSVGTIYTHVNRHDTGHDD